Protein AF-A0A329SGG8-F1 (afdb_monomer)

Mean predicted aligned error: 18.28 Å

pLDDT: mean 79.36, std 18.72, range [28.48, 98.75]

Organism: NCBI:txid29920

InterPro domains:
  IPR045379 Crinkler effector protein, N-terminal [PF20147] (2-113)

Structure (mmCIF, N/CA/C/O backbone):
data_AF-A0A329SGG8-F1
#
_entry.id   AF-A0A329SGG8-F1
#
loop_
_atom_site.group_PDB
_atom_site.id
_atom_site.type_symbol
_atom_site.label_atom_id
_atom_site.label_alt_id
_atom_site.label_comp_id
_atom_site.label_asym_id
_atom_site.label_entity_id
_atom_site.label_seq_id
_atom_site.pdbx_PDB_ins_code
_atom_site.Cartn_x
_atom_site.Cartn_y
_atom_site.Cartn_z
_atom_site.occupancy
_atom_site.B_iso_or_equiv
_atom_site.auth_seq_id
_atom_site.auth_comp_id
_atom_site.auth_asym_id
_atom_site.auth_atom_id
_atom_site.pdbx_PDB_model_num
ATOM 1 N N . MET A 1 1 ? 13.905 18.577 -25.678 1.00 78.81 1 MET A N 1
ATOM 2 C CA . MET A 1 1 ? 14.311 17.161 -25.850 1.00 78.81 1 MET A CA 1
ATOM 3 C C . MET A 1 1 ? 14.443 16.830 -27.326 1.00 78.81 1 MET A C 1
ATOM 5 O O . MET A 1 1 ? 13.476 16.975 -28.056 1.00 78.81 1 MET A O 1
ATOM 9 N N . VAL A 1 2 ? 15.633 16.389 -27.720 1.00 84.25 2 VAL A N 1
ATOM 10 C CA . VAL A 1 2 ? 16.067 15.983 -29.058 1.00 84.25 2 VAL A CA 1
ATOM 11 C C . VAL A 1 2 ? 16.417 14.492 -29.006 1.00 84.25 2 VAL A C 1
ATOM 13 O O . VAL A 1 2 ? 16.991 14.018 -28.018 1.00 84.25 2 VAL A O 1
ATOM 16 N N . LYS A 1 3 ? 16.060 13.737 -30.047 1.00 88.31 3 LYS A N 1
ATOM 17 C CA . LYS A 1 3 ? 16.465 12.334 -30.216 1.00 88.31 3 LYS A CA 1
ATOM 18 C C . LYS A 1 3 ? 17.655 12.298 -31.172 1.00 88.31 3 LYS A C 1
ATOM 20 O O . LYS A 1 3 ? 17.515 12.685 -32.323 1.00 88.31 3 LYS A O 1
ATOM 25 N N . LEU A 1 4 ? 18.811 11.857 -30.687 1.00 89.62 4 LEU A N 1
ATOM 26 C CA . LEU A 1 4 ? 20.030 11.730 -31.486 1.00 89.62 4 LEU A CA 1
ATOM 27 C C . LEU A 1 4 ? 20.292 10.263 -31.796 1.00 89.62 4 LEU A C 1
ATOM 29 O O . LEU A 1 4 ? 20.185 9.427 -30.901 1.00 89.62 4 LEU A O 1
ATOM 33 N N . PHE A 1 5 ? 20.693 9.962 -33.026 1.00 90.25 5 PHE A N 1
ATOM 34 C CA . PHE A 1 5 ? 21.175 8.643 -33.417 1.00 90.25 5 PHE A CA 1
ATOM 35 C C . PHE A 1 5 ? 22.702 8.596 -33.391 1.00 90.25 5 PHE A C 1
ATOM 37 O O . PHE A 1 5 ? 23.396 9.502 -33.860 1.00 90.25 5 PHE A O 1
ATOM 44 N N . CYS A 1 6 ? 23.229 7.532 -32.799 1.00 90.12 6 CYS A N 1
ATOM 45 C CA . CYS A 1 6 ? 24.639 7.332 -32.522 1.00 90.12 6 CYS A CA 1
ATOM 46 C C . CYS A 1 6 ? 25.132 6.005 -33.103 1.00 90.12 6 CYS A C 1
ATOM 48 O O . CYS A 1 6 ? 24.380 5.036 -33.197 1.00 90.12 6 CYS A O 1
ATOM 50 N N . ALA A 1 7 ? 26.417 5.945 -33.433 1.00 88.12 7 ALA A N 1
ATOM 51 C CA . ALA A 1 7 ? 27.076 4.756 -33.959 1.00 88.12 7 ALA A CA 1
ATOM 52 C C . ALA A 1 7 ? 28.468 4.572 -33.350 1.00 88.12 7 ALA A C 1
ATOM 54 O O . ALA A 1 7 ? 29.116 5.553 -32.995 1.00 88.12 7 ALA A O 1
ATOM 55 N N . ILE A 1 8 ? 28.933 3.328 -33.227 1.00 87.62 8 ILE A N 1
ATOM 56 C CA . ILE A 1 8 ? 30.255 3.013 -32.665 1.00 87.62 8 ILE A CA 1
ATOM 57 C C . ILE A 1 8 ? 31.262 2.865 -33.807 1.00 87.62 8 ILE A C 1
ATOM 59 O O . ILE A 1 8 ? 31.024 2.124 -34.756 1.00 87.62 8 ILE A O 1
ATOM 63 N N . VAL A 1 9 ? 32.395 3.554 -33.703 1.00 81.06 9 VAL A N 1
ATOM 64 C CA . VAL A 1 9 ? 33.486 3.476 -34.686 1.00 81.06 9 VAL A CA 1
ATOM 65 C C . VAL A 1 9 ? 34.223 2.144 -34.537 1.00 81.06 9 VAL A C 1
ATOM 67 O O . VAL A 1 9 ? 34.504 1.712 -33.419 1.00 81.06 9 VAL A O 1
ATOM 70 N N . GLY A 1 10 ? 34.550 1.492 -35.655 1.00 69.56 10 GLY A N 1
ATOM 71 C CA . GLY A 1 10 ? 35.270 0.214 -35.670 1.00 69.56 10 GLY A CA 1
ATOM 72 C C . GLY A 1 10 ? 34.430 -1.015 -35.300 1.00 69.56 10 GLY A C 1
ATOM 73 O O . GLY A 1 10 ? 34.977 -2.111 -35.204 1.00 69.56 10 GLY A O 1
ATOM 74 N N . ALA A 1 11 ? 33.115 -0.862 -35.113 1.00 66.50 11 ALA A N 1
ATOM 75 C CA . ALA A 1 11 ? 32.182 -1.965 -34.905 1.00 66.50 11 ALA A CA 1
ATOM 76 C C . ALA A 1 11 ? 31.094 -1.939 -35.987 1.00 66.50 11 ALA A C 1
ATOM 78 O O . ALA A 1 11 ? 30.355 -0.964 -36.105 1.00 66.50 11 ALA A O 1
ATOM 79 N N . ALA A 1 12 ? 30.973 -3.018 -36.766 1.00 60.28 12 ALA A N 1
ATOM 80 C CA . ALA A 1 12 ? 29.835 -3.189 -37.665 1.00 60.28 12 ALA A CA 1
ATOM 81 C C . ALA A 1 12 ? 28.569 -3.395 -36.819 1.00 60.28 12 ALA A C 1
ATOM 83 O O . ALA A 1 12 ? 28.484 -4.338 -36.030 1.00 60.28 12 ALA A O 1
ATOM 84 N N . GLY A 1 13 ? 27.598 -2.493 -36.941 1.00 62.53 13 GLY A N 1
ATOM 85 C CA . GLY A 1 13 ? 26.410 -2.515 -36.097 1.00 62.53 13 GLY A CA 1
ATOM 86 C C . GLY A 1 13 ? 25.362 -1.491 -36.508 1.00 62.53 13 GLY A C 1
ATOM 87 O O . GLY A 1 13 ? 25.609 -0.614 -37.333 1.00 62.53 13 GLY A O 1
ATOM 88 N N . SER A 1 14 ? 24.172 -1.625 -35.928 1.00 71.38 14 SER A N 1
ATOM 89 C CA . SER A 1 14 ? 23.074 -0.681 -36.152 1.00 71.38 14 SER A CA 1
ATOM 90 C C . SER A 1 14 ? 23.246 0.569 -35.290 1.00 71.38 14 SER A C 1
ATOM 92 O O . SER A 1 14 ? 23.769 0.496 -34.171 1.00 71.38 14 SER A O 1
ATOM 94 N N . ALA A 1 15 ? 22.784 1.711 -35.803 1.00 81.44 15 ALA A N 1
ATOM 95 C CA . ALA A 1 15 ? 22.691 2.936 -35.024 1.00 81.44 15 ALA A CA 1
ATOM 96 C C . ALA A 1 15 ? 21.766 2.739 -33.808 1.00 81.44 15 ALA A C 1
ATOM 98 O O . ALA A 1 15 ? 20.893 1.872 -33.792 1.00 81.44 15 ALA A O 1
ATOM 99 N N . PHE A 1 16 ? 21.976 3.529 -32.761 1.00 85.44 16 PHE A N 1
ATOM 100 C CA . PHE A 1 16 ? 21.163 3.513 -31.547 1.00 85.44 16 PHE A CA 1
ATOM 101 C C . PHE A 1 16 ? 20.786 4.933 -31.153 1.00 85.44 16 PHE A C 1
ATOM 103 O O . PHE A 1 16 ? 21.553 5.861 -31.391 1.00 85.44 16 PHE A O 1
ATOM 110 N N . SER A 1 17 ? 19.623 5.115 -30.536 1.00 88.81 17 SER A N 1
ATOM 111 C CA . SER A 1 17 ? 19.149 6.453 -30.190 1.00 88.81 17 SER A CA 1
ATOM 112 C C . SER A 1 17 ? 19.381 6.806 -28.727 1.00 88.81 17 SER A C 1
ATOM 114 O O . SER A 1 17 ? 19.146 5.975 -27.857 1.00 88.81 17 SER A O 1
ATOM 116 N N . VAL A 1 18 ? 19.716 8.063 -28.453 1.00 90.25 18 VAL A N 1
ATOM 117 C CA . VAL A 1 18 ? 19.727 8.659 -27.110 1.00 90.25 18 VAL A CA 1
ATOM 118 C C . VAL A 1 18 ? 18.836 9.901 -27.085 1.00 90.25 18 VAL A C 1
ATOM 120 O O . VAL A 1 18 ? 18.730 10.625 -28.077 1.00 90.25 18 VAL A O 1
ATOM 123 N N . ARG A 1 19 ? 18.166 10.156 -25.956 1.00 89.31 19 ARG A N 1
ATOM 124 C CA . ARG A 1 19 ? 17.338 11.357 -25.754 1.00 89.31 19 ARG A CA 1
ATOM 125 C C . ARG A 1 19 ? 18.044 12.323 -24.811 1.00 89.31 19 ARG A C 1
ATOM 127 O O . ARG A 1 19 ? 18.380 11.944 -23.695 1.00 89.31 19 ARG A O 1
ATOM 134 N N . VAL A 1 20 ? 18.233 13.558 -25.262 1.00 90.25 20 VAL A N 1
ATOM 135 C CA . VAL A 1 20 ? 18.931 14.640 -24.542 1.00 90.25 20 VAL A CA 1
ATOM 136 C C . VAL A 1 20 ? 18.207 15.964 -24.771 1.00 90.25 20 VAL A C 1
ATOM 138 O O . VAL A 1 20 ? 17.358 16.059 -25.653 1.00 90.25 20 VAL A O 1
ATOM 141 N N . ASP A 1 21 ? 18.482 17.003 -23.995 1.00 90.81 21 ASP A N 1
ATOM 142 C CA . ASP A 1 21 ? 17.988 18.350 -24.274 1.00 90.81 21 ASP A CA 1
ATOM 143 C C . ASP A 1 21 ? 18.993 19.162 -25.104 1.00 90.81 21 ASP A C 1
ATOM 145 O O . ASP A 1 21 ? 20.200 19.067 -24.919 1.00 90.81 21 ASP A O 1
ATOM 149 N N . GLU A 1 22 ? 18.526 20.020 -26.013 1.00 89.38 22 GLU A N 1
ATOM 150 C CA . GLU A 1 22 ? 19.425 20.868 -26.815 1.00 89.38 22 GLU A CA 1
ATOM 151 C C . GLU A 1 22 ? 20.242 21.861 -25.961 1.00 89.38 22 GLU A C 1
ATOM 153 O O . GLU A 1 22 ? 21.243 22.438 -26.411 1.00 89.38 22 GLU A O 1
ATOM 158 N N . SER A 1 23 ? 19.796 22.095 -24.721 1.00 89.75 23 SER A N 1
ATOM 159 C CA . SER A 1 23 ? 20.487 22.896 -23.724 1.00 89.75 23 SER A CA 1
ATOM 160 C C . SER A 1 23 ? 21.532 22.145 -22.906 1.00 89.75 23 SER A C 1
ATOM 162 O O . SER A 1 23 ? 22.356 22.840 -22.292 1.00 89.75 23 SER A O 1
ATOM 164 N N . ASP A 1 24 ? 21.537 20.810 -22.979 1.00 93.38 24 ASP A N 1
ATOM 165 C CA . ASP A 1 24 ? 22.517 19.925 -22.353 1.00 93.38 24 ASP A CA 1
ATOM 166 C C . ASP A 1 24 ? 23.902 20.113 -22.971 1.00 93.38 24 ASP A C 1
ATOM 168 O O . ASP A 1 24 ? 24.079 20.722 -24.037 1.00 93.38 24 ASP A O 1
ATOM 172 N N . THR A 1 25 ? 24.914 19.619 -22.265 1.00 93.88 25 THR A N 1
ATOM 173 C CA . THR A 1 25 ? 26.312 19.724 -22.676 1.00 93.88 25 THR A CA 1
ATOM 174 C C . THR A 1 25 ? 26.817 18.456 -23.365 1.00 93.88 25 THR A C 1
ATOM 176 O O . THR A 1 25 ? 26.191 17.398 -23.315 1.00 93.88 25 THR A O 1
ATOM 179 N N . VAL A 1 26 ? 27.986 18.541 -24.006 1.00 92.19 26 VAL A N 1
ATOM 180 C CA . VAL A 1 26 ? 28.674 17.363 -24.564 1.00 92.19 26 VAL A CA 1
ATOM 181 C C . VAL A 1 26 ? 28.975 16.320 -23.474 1.00 92.19 26 VAL A C 1
ATOM 183 O O . VAL A 1 26 ? 28.902 15.124 -23.746 1.00 92.19 26 VAL A O 1
ATOM 186 N N . ASP A 1 27 ? 29.264 16.743 -22.239 1.00 92.38 27 ASP A N 1
ATOM 187 C CA . ASP A 1 27 ? 29.448 15.838 -21.092 1.00 92.38 27 ASP A CA 1
ATOM 188 C C . ASP A 1 27 ? 28.171 15.049 -20.756 1.00 92.38 27 ASP A C 1
ATOM 190 O O . ASP A 1 27 ? 28.210 13.836 -20.546 1.00 92.38 27 ASP A O 1
ATOM 194 N N . ASP A 1 28 ? 27.018 15.715 -20.775 1.00 94.44 28 ASP A N 1
ATOM 195 C CA . ASP A 1 28 ? 25.726 15.070 -20.521 1.00 94.44 28 ASP A CA 1
ATOM 196 C C . ASP A 1 28 ? 25.383 14.057 -21.622 1.00 94.44 28 ASP A C 1
ATOM 198 O O . ASP A 1 28 ? 24.922 12.952 -21.329 1.00 94.44 28 ASP A O 1
ATOM 202 N N . LEU A 1 29 ? 25.716 14.370 -22.879 1.00 94.19 29 LEU A N 1
ATOM 203 C CA . LEU A 1 29 ? 25.593 13.430 -23.993 1.00 94.19 29 LEU A CA 1
ATOM 204 C C . LEU A 1 29 ? 26.492 12.195 -23.811 1.00 94.19 29 LEU A C 1
ATOM 206 O O . LEU A 1 29 ? 26.033 11.070 -24.016 1.00 94.19 29 LEU A O 1
ATOM 210 N N . LYS A 1 30 ? 27.747 12.366 -23.370 1.00 93.12 30 LYS A N 1
ATOM 211 C CA . LYS A 1 30 ? 28.632 11.232 -23.046 1.00 93.12 30 LYS A CA 1
ATOM 212 C C . LYS A 1 30 ? 28.040 10.352 -21.939 1.00 93.12 30 LYS A C 1
ATOM 214 O O . LYS A 1 30 ? 28.076 9.126 -22.050 1.00 93.12 30 LYS A O 1
ATOM 219 N N . LYS A 1 31 ? 27.454 10.950 -20.894 1.00 90.56 31 LYS A N 1
ATOM 220 C CA . LYS A 1 31 ? 26.770 10.207 -19.817 1.00 90.56 31 LYS A CA 1
ATOM 221 C C . LYS A 1 31 ? 25.543 9.454 -20.324 1.00 90.56 31 LYS A C 1
ATOM 223 O O . LYS A 1 31 ? 25.360 8.300 -19.942 1.00 90.56 31 LYS A O 1
ATOM 228 N N . ALA A 1 32 ? 24.744 10.071 -21.193 1.00 90.12 32 ALA A N 1
ATOM 229 C CA . ALA A 1 32 ? 23.578 9.436 -21.800 1.00 90.12 32 ALA A CA 1
ATOM 230 C C . ALA A 1 32 ? 23.979 8.220 -22.650 1.00 90.12 32 ALA A C 1
ATOM 232 O O . ALA A 1 32 ? 23.424 7.139 -22.473 1.00 90.12 32 ALA A O 1
ATOM 233 N N . ILE A 1 33 ? 25.006 8.356 -23.497 1.00 86.56 33 ILE A N 1
ATOM 234 C CA . ILE A 1 33 ? 25.538 7.254 -24.317 1.00 86.56 33 ILE A CA 1
ATOM 235 C C . ILE A 1 33 ? 26.098 6.130 -23.439 1.00 86.56 33 ILE A C 1
ATOM 237 O O . ILE A 1 33 ? 25.828 4.955 -23.686 1.00 86.56 33 ILE A O 1
ATOM 241 N N . LYS A 1 34 ? 26.854 6.478 -22.390 1.00 86.94 34 LYS A N 1
ATOM 242 C CA . LYS A 1 34 ? 27.366 5.504 -21.420 1.00 86.94 34 LYS A CA 1
ATOM 243 C C . LYS A 1 34 ? 26.231 4.723 -20.753 1.00 86.94 34 LYS A C 1
ATOM 245 O O . LYS A 1 34 ? 26.345 3.507 -20.625 1.00 86.94 34 LYS A O 1
ATOM 250 N N . ALA A 1 35 ? 25.178 5.4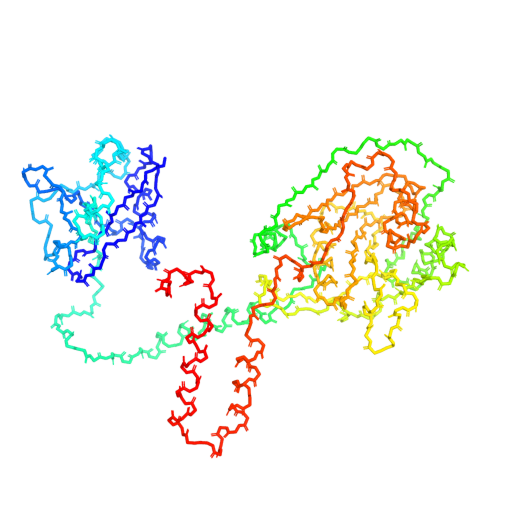09 -20.308 1.00 79.88 35 ALA A N 1
ATOM 251 C CA . ALA A 1 35 ? 24.035 4.786 -19.649 1.00 79.88 35 ALA A CA 1
ATOM 252 C C . ALA A 1 35 ? 23.272 3.854 -20.602 1.00 79.88 35 ALA A C 1
ATOM 254 O O . ALA A 1 35 ? 22.985 2.720 -20.228 1.00 79.88 35 ALA A O 1
ATOM 255 N N . GLU A 1 36 ? 23.035 4.298 -21.839 1.00 80.31 36 GLU A N 1
ATOM 256 C CA . GLU A 1 36 ? 22.354 3.530 -22.890 1.00 80.31 36 GLU A CA 1
ATOM 257 C C . GLU A 1 36 ? 23.112 2.246 -23.260 1.00 80.31 36 GLU A C 1
ATOM 259 O O . GLU A 1 36 ? 22.523 1.177 -23.393 1.00 80.31 36 GLU A O 1
ATOM 264 N N . LYS A 1 37 ? 24.443 2.325 -23.393 1.00 80.50 37 LYS A N 1
ATOM 265 C CA . LYS A 1 37 ? 25.298 1.170 -23.728 1.00 80.50 37 LYS A CA 1
ATOM 266 C C . LYS A 1 37 ? 25.825 0.405 -22.520 1.00 80.50 37 LYS A C 1
ATOM 268 O O . LYS A 1 37 ? 26.546 -0.574 -22.689 1.00 80.50 37 LYS A O 1
ATOM 273 N N . MET A 1 38 ? 25.474 0.839 -21.312 1.00 81.75 38 MET A N 1
ATOM 274 C CA . MET A 1 38 ? 25.922 0.259 -20.044 1.00 81.75 38 MET A CA 1
ATOM 275 C C . MET A 1 38 ? 27.451 0.092 -19.947 1.00 81.75 38 MET A C 1
ATOM 277 O O . MET A 1 38 ? 27.943 -0.848 -19.312 1.00 81.75 38 MET A O 1
ATOM 281 N N . TYR A 1 39 ? 28.221 0.998 -20.563 1.00 77.38 39 TYR A N 1
ATOM 282 C CA . TYR A 1 39 ? 29.682 0.943 -20.516 1.00 77.38 39 TYR A CA 1
ATOM 283 C C . TYR A 1 39 ? 30.183 1.076 -19.073 1.00 77.38 39 TYR A C 1
ATOM 285 O O . TYR A 1 39 ? 29.702 1.908 -18.301 1.00 77.38 39 TYR A O 1
ATOM 293 N N . GLN A 1 40 ? 31.172 0.262 -18.706 1.00 78.69 40 GLN A N 1
ATOM 294 C CA . GLN A 1 40 ? 31.699 0.199 -17.337 1.00 78.69 40 GLN A CA 1
ATOM 295 C C . GLN A 1 40 ? 32.885 1.149 -17.088 1.00 78.69 40 GLN A C 1
ATOM 297 O O . GLN A 1 40 ? 33.373 1.230 -15.965 1.00 78.69 40 GLN A O 1
ATOM 302 N N . PHE A 1 41 ? 33.318 1.910 -18.097 1.00 82.19 41 PHE A N 1
ATOM 303 C CA . PHE A 1 41 ? 34.366 2.930 -17.980 1.00 82.19 41 PHE A CA 1
ATOM 304 C C . PHE A 1 41 ? 33.772 4.348 -17.785 1.00 82.19 41 PHE A C 1
ATOM 306 O O . PHE A 1 41 ? 32.588 4.574 -18.066 1.00 82.19 41 PHE A O 1
ATOM 313 N N . PRO A 1 42 ? 34.515 5.312 -17.212 1.00 84.62 42 PRO A N 1
ATOM 314 C CA . PRO A 1 42 ? 34.109 6.716 -17.088 1.00 84.62 42 PRO A CA 1
ATOM 315 C C . PRO A 1 42 ? 33.627 7.338 -18.411 1.00 84.62 42 PRO A C 1
ATOM 317 O O . PRO A 1 42 ? 34.177 7.086 -19.475 1.00 84.62 42 PRO A O 1
ATOM 320 N N . ALA A 1 43 ? 32.555 8.137 -18.366 1.00 82.88 43 ALA A N 1
ATOM 321 C CA . ALA A 1 43 ? 31.921 8.655 -19.587 1.00 82.88 43 ALA A CA 1
ATOM 322 C C . ALA A 1 43 ? 32.851 9.577 -20.393 1.00 82.88 43 ALA A C 1
ATOM 324 O O . ALA A 1 43 ? 32.733 9.663 -21.612 1.00 82.88 43 ALA A O 1
ATOM 325 N N . ASP A 1 44 ? 33.780 10.249 -19.719 1.00 85.38 44 ASP A N 1
ATOM 326 C CA . ASP A 1 44 ? 34.777 11.140 -20.299 1.00 85.38 44 ASP A CA 1
ATOM 327 C C . ASP A 1 44 ? 35.792 10.423 -21.196 1.00 85.38 44 ASP A C 1
ATOM 329 O O . ASP A 1 44 ? 36.342 11.075 -22.086 1.00 85.38 44 ASP A O 1
ATOM 333 N N . GLU A 1 45 ? 35.950 9.101 -21.054 1.00 88.38 45 GLU A N 1
ATOM 334 C CA . GLU A 1 45 ? 36.794 8.297 -21.943 1.00 88.38 45 GLU A CA 1
ATOM 335 C C . GLU A 1 45 ? 36.170 8.080 -23.336 1.00 88.38 45 GLU A C 1
ATOM 337 O O . GLU A 1 45 ? 36.875 7.731 -24.280 1.00 88.38 45 GLU A O 1
ATOM 342 N N . LEU A 1 46 ? 34.866 8.335 -23.514 1.00 91.50 46 LEU A N 1
ATOM 343 C CA . LEU A 1 46 ? 34.257 8.362 -24.847 1.00 91.50 46 LEU A CA 1
ATOM 344 C C . LEU A 1 46 ? 34.782 9.555 -25.650 1.00 91.50 46 LEU A C 1
ATOM 346 O O . LEU A 1 46 ? 34.786 10.690 -25.158 1.00 91.50 46 LEU A O 1
ATOM 350 N N . GLN A 1 47 ? 35.105 9.341 -26.925 1.00 92.38 47 GLN A N 1
ATOM 3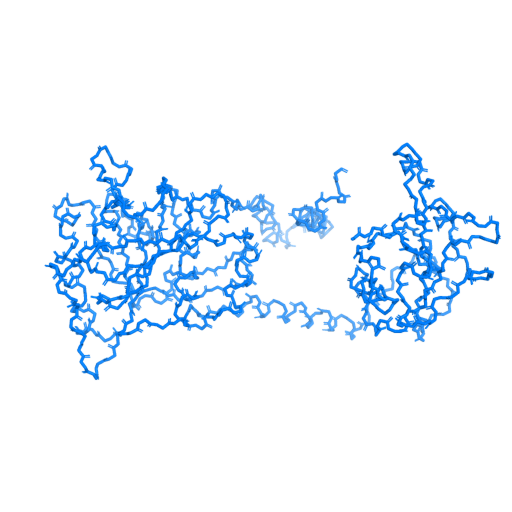51 C CA . GLN A 1 47 ? 35.296 10.441 -27.875 1.00 92.38 47 GLN A CA 1
ATOM 352 C C . GLN A 1 47 ? 34.102 10.505 -28.822 1.00 92.38 47 GLN A C 1
ATOM 354 O O . GLN A 1 47 ? 33.691 9.494 -29.388 1.00 92.38 47 GLN A O 1
ATOM 359 N N . LEU A 1 48 ? 33.526 11.699 -28.965 1.00 94.62 48 LEU A N 1
ATOM 360 C CA . LEU A 1 48 ? 32.340 11.928 -29.784 1.00 94.62 48 LEU A CA 1
ATOM 361 C C . LEU A 1 48 ? 32.707 12.779 -30.993 1.00 94.62 48 LEU A C 1
ATOM 363 O O . LEU A 1 48 ? 33.353 13.816 -30.847 1.00 94.62 48 LEU A O 1
ATOM 367 N N . PHE A 1 49 ? 32.247 12.367 -32.166 1.00 93.06 49 PHE A N 1
ATOM 368 C CA . PHE A 1 49 ? 32.445 13.073 -33.423 1.00 93.06 49 PHE A CA 1
ATOM 369 C C . PHE A 1 49 ? 31.099 13.379 -34.061 1.00 93.06 49 PHE A C 1
ATOM 371 O O . PHE A 1 49 ? 30.173 12.569 -34.008 1.00 93.06 49 PHE A O 1
ATOM 378 N N . LEU A 1 50 ? 30.990 14.546 -34.689 1.00 92.38 50 LEU A N 1
ATOM 379 C CA . LEU A 1 50 ? 29.839 14.868 -35.518 1.00 92.38 50 LEU A CA 1
ATOM 380 C C . LEU A 1 50 ? 29.893 13.999 -36.776 1.00 92.38 50 LEU A C 1
ATOM 382 O O . LEU A 1 50 ? 30.860 14.076 -37.531 1.00 92.38 50 LEU A O 1
ATOM 386 N N . ALA A 1 51 ? 28.852 13.210 -37.023 1.00 90.56 51 ALA A N 1
ATOM 387 C CA . ALA A 1 51 ? 28.780 12.304 -38.168 1.00 90.56 51 ALA A CA 1
ATOM 388 C C . ALA A 1 51 ? 28.401 13.036 -39.475 1.00 90.56 51 ALA A C 1
ATOM 390 O O . ALA A 1 51 ? 27.613 12.535 -40.273 1.00 90.56 51 ALA A O 1
ATOM 391 N N . LYS A 1 52 ? 28.939 14.247 -39.683 1.00 86.81 52 LYS A N 1
ATOM 392 C CA . LYS A 1 52 ? 28.815 15.004 -40.935 1.00 86.81 52 LYS A CA 1
ATOM 393 C C . LYS A 1 52 ? 30.061 14.814 -41.783 1.00 86.81 52 LYS A C 1
ATOM 395 O O . LYS A 1 52 ? 31.172 15.046 -41.316 1.00 86.81 52 LYS A O 1
ATOM 400 N N . THR A 1 53 ? 29.846 14.460 -43.040 1.00 80.81 53 THR A N 1
ATOM 401 C CA . THR A 1 53 ? 30.870 14.454 -44.087 1.00 80.81 53 THR A CA 1
ATOM 402 C C . THR A 1 53 ? 31.361 15.874 -44.390 1.00 80.81 53 THR A C 1
ATOM 404 O O . THR A 1 53 ? 30.696 16.861 -44.061 1.00 80.81 53 THR A O 1
ATOM 407 N N . GLU A 1 54 ? 32.497 15.998 -45.082 1.00 74.88 54 GLU A N 1
ATOM 408 C CA . GLU A 1 54 ? 33.047 17.297 -45.509 1.00 74.88 54 GLU A CA 1
ATOM 409 C C . GLU A 1 54 ? 32.081 18.098 -46.403 1.00 74.88 54 GLU A C 1
ATOM 411 O O . GLU A 1 54 ? 32.108 19.328 -46.407 1.00 74.88 54 GLU A O 1
ATOM 416 N N . GLY A 1 55 ? 31.173 17.413 -47.110 1.00 72.50 55 GLY A N 1
ATOM 417 C CA . GLY A 1 55 ? 30.102 18.025 -47.903 1.00 72.50 55 GLY A CA 1
ATOM 418 C C . GLY A 1 55 ? 28.910 18.540 -47.084 1.00 72.50 55 GLY A C 1
ATOM 419 O O . GLY A 1 55 ? 27.961 19.064 -47.659 1.00 72.50 55 GLY A O 1
ATOM 420 N N . GLY A 1 56 ? 28.928 18.385 -45.756 1.00 77.44 56 GLY A N 1
ATOM 421 C CA . GLY A 1 56 ? 27.872 18.838 -44.846 1.00 77.44 56 GLY A CA 1
ATOM 422 C C . GLY A 1 56 ? 26.695 17.870 -44.675 1.00 77.44 56 GLY A C 1
ATOM 423 O O . GLY A 1 56 ? 25.809 18.153 -43.868 1.00 77.44 56 GLY A O 1
ATOM 424 N N . ALA A 1 57 ? 26.695 16.732 -45.379 1.00 84.06 57 ALA A N 1
ATOM 425 C CA . ALA A 1 57 ? 25.682 15.684 -45.254 1.00 84.06 57 ALA A CA 1
ATOM 426 C C . ALA A 1 57 ? 25.980 14.743 -44.076 1.00 84.06 57 ALA A C 1
ATOM 428 O O . ALA A 1 57 ? 27.146 14.426 -43.824 1.00 84.06 57 ALA A O 1
ATOM 429 N N . TRP A 1 58 ? 24.937 14.286 -43.380 1.00 88.88 58 TRP A N 1
ATOM 430 C CA . TRP A 1 58 ? 25.040 13.257 -42.342 1.00 88.88 58 TRP A CA 1
ATOM 431 C C . TRP A 1 58 ? 25.377 11.889 -42.947 1.00 88.88 58 TRP A C 1
ATOM 433 O O . TRP A 1 58 ? 24.964 11.588 -44.065 1.00 88.88 58 TRP A O 1
ATOM 443 N N . LEU A 1 59 ? 26.100 11.057 -42.200 1.00 87.06 59 LEU A N 1
ATOM 444 C CA . LEU A 1 59 ? 26.211 9.630 -42.504 1.00 87.06 59 LEU A CA 1
ATOM 445 C C . LEU A 1 59 ? 24.853 8.957 -42.306 1.00 87.06 59 LEU A C 1
ATOM 447 O O . LEU A 1 59 ? 24.120 9.325 -41.392 1.00 87.06 59 LEU A O 1
ATOM 451 N N . THR A 1 60 ? 24.530 7.957 -43.121 1.00 85.62 60 THR A N 1
ATOM 452 C CA . THR A 1 60 ? 23.287 7.188 -42.972 1.00 85.62 60 THR A CA 1
ATOM 453 C C . THR A 1 60 ? 23.492 5.928 -42.133 1.00 85.62 60 THR A C 1
ATOM 455 O O . THR A 1 60 ? 24.617 5.446 -41.965 1.00 85.62 60 THR A O 1
ATOM 458 N N . GLU A 1 61 ? 22.411 5.334 -41.624 1.00 81.25 61 GLU A N 1
ATOM 459 C CA . GLU A 1 61 ? 22.498 4.023 -40.968 1.00 81.25 61 GLU A CA 1
ATOM 460 C C . GLU A 1 61 ? 23.059 2.943 -41.906 1.00 81.25 61 GLU A C 1
ATOM 462 O O . GLU A 1 61 ? 23.791 2.057 -41.462 1.00 81.25 61 GLU A O 1
ATOM 467 N N . ALA A 1 62 ? 22.763 3.022 -43.206 1.00 80.00 62 ALA A N 1
ATOM 468 C CA . ALA A 1 62 ? 23.333 2.141 -44.220 1.00 80.00 62 ALA A CA 1
ATOM 469 C C . ALA A 1 62 ? 24.858 2.302 -44.361 1.00 80.00 62 ALA A C 1
ATOM 471 O O . ALA A 1 62 ? 25.553 1.306 -44.578 1.00 80.00 62 ALA A O 1
ATOM 472 N N . ASP A 1 63 ? 25.385 3.521 -44.214 1.00 79.88 63 ASP A N 1
ATOM 473 C CA . ASP A 1 63 ? 26.831 3.778 -44.231 1.00 79.88 63 ASP A CA 1
ATOM 474 C C . ASP A 1 63 ? 27.502 3.191 -42.989 1.00 79.88 63 ASP A C 1
ATOM 476 O O . ASP A 1 63 ? 28.525 2.517 -43.089 1.00 79.88 63 ASP A O 1
ATOM 480 N N . VAL A 1 64 ? 26.879 3.357 -41.821 1.00 79.44 64 VAL A N 1
ATOM 481 C CA . VAL A 1 64 ? 27.392 2.806 -40.561 1.00 79.44 64 VAL A CA 1
ATOM 482 C C . VAL A 1 64 ? 27.322 1.279 -40.515 1.00 79.44 64 VAL A C 1
ATOM 484 O O . VAL A 1 64 ? 28.252 0.647 -40.013 1.00 79.44 64 VAL A O 1
ATOM 487 N N . LYS A 1 65 ? 26.275 0.660 -41.076 1.00 75.62 65 LYS A N 1
ATOM 488 C CA . LYS A 1 65 ? 26.147 -0.808 -41.150 1.00 75.62 65 LYS A CA 1
ATOM 489 C C . LYS A 1 65 ? 27.280 -1.464 -41.939 1.00 75.62 65 LYS A C 1
ATOM 491 O O . LYS A 1 65 ? 27.624 -2.608 -41.654 1.00 75.62 65 LYS A O 1
ATOM 496 N N . LYS A 1 66 ? 27.871 -0.752 -42.903 1.00 71.69 66 LYS A N 1
ATOM 497 C CA . LYS A 1 66 ? 29.055 -1.212 -43.651 1.00 71.69 66 LYS A CA 1
ATOM 498 C C . LYS A 1 66 ? 30.349 -1.128 -42.831 1.00 71.69 66 LYS A C 1
ATOM 500 O O . LYS A 1 66 ? 31.357 -1.680 -43.255 1.00 71.69 66 LYS A O 1
ATOM 505 N N . GLY A 1 67 ? 30.295 -0.504 -41.654 1.00 66.25 67 GLY A N 1
ATOM 506 C CA . GLY A 1 67 ? 31.430 -0.238 -40.783 1.00 66.25 67 GLY A CA 1
ATOM 507 C C . GLY A 1 67 ? 32.067 1.112 -41.105 1.00 66.25 67 GLY A C 1
ATOM 508 O O . GLY A 1 67 ? 32.441 1.381 -42.242 1.00 66.25 67 GLY A O 1
ATOM 509 N N . VAL A 1 68 ? 32.210 1.959 -40.084 1.00 74.69 68 VAL A N 1
ATOM 510 C CA . VAL A 1 68 ? 33.022 3.181 -40.159 1.00 74.69 68 VAL A CA 1
ATOM 511 C C . VAL A 1 68 ? 34.377 2.869 -39.531 1.00 74.69 68 VAL A C 1
ATOM 513 O O . VAL A 1 68 ? 34.453 2.629 -38.324 1.00 74.69 68 VAL A O 1
ATOM 516 N N . GLU A 1 69 ? 35.423 2.814 -40.358 1.00 66.31 69 GLU A N 1
ATOM 517 C CA . GLU A 1 69 ? 36.767 2.381 -39.945 1.00 66.31 69 GLU A CA 1
ATOM 518 C C . GLU A 1 69 ? 37.501 3.426 -39.095 1.00 66.31 69 GLU A C 1
ATOM 520 O O . GLU A 1 69 ? 38.184 3.062 -38.135 1.00 66.31 69 GLU A O 1
ATOM 525 N N . ASP A 1 70 ? 37.343 4.717 -39.401 1.00 72.25 70 ASP A N 1
ATOM 526 C CA . ASP A 1 70 ? 37.982 5.803 -38.661 1.00 72.25 70 ASP A CA 1
ATOM 527 C C . ASP A 1 70 ? 37.113 7.072 -38.583 1.00 72.25 70 ASP A C 1
ATOM 529 O O . ASP A 1 70 ? 35.993 7.136 -39.086 1.00 72.25 70 ASP A O 1
ATOM 533 N N . THR A 1 71 ? 37.615 8.084 -37.874 1.00 81.81 71 THR A N 1
ATOM 534 C CA . THR A 1 71 ? 36.950 9.383 -37.696 1.00 81.81 71 THR A CA 1
ATOM 535 C C . THR A 1 71 ? 37.650 10.496 -38.477 1.00 81.81 71 THR A C 1
ATOM 537 O O . THR A 1 71 ? 37.557 11.670 -38.104 1.00 81.81 71 THR A O 1
ATOM 540 N N . THR A 1 72 ? 38.411 10.144 -39.516 1.00 78.31 72 THR A N 1
ATOM 541 C CA . THR A 1 72 ? 39.213 11.095 -40.291 1.00 78.31 72 THR A CA 1
ATOM 542 C C . THR A 1 72 ? 38.301 12.096 -41.010 1.00 78.31 72 THR A C 1
ATOM 544 O O . THR A 1 72 ? 37.302 11.722 -41.614 1.00 78.31 72 THR A O 1
ATOM 547 N N . GLY A 1 73 ? 38.607 13.396 -40.918 1.00 76.06 73 GLY A N 1
ATOM 548 C CA . GLY A 1 73 ? 37.788 14.461 -41.524 1.00 76.06 73 GLY A CA 1
ATOM 549 C C . GLY A 1 73 ? 36.533 14.851 -40.727 1.00 76.06 73 GLY A C 1
ATOM 550 O O . GLY A 1 73 ? 35.868 15.825 -41.077 1.00 76.06 73 GLY A O 1
ATOM 551 N N . LEU A 1 74 ? 36.222 14.154 -39.626 1.00 86.38 74 LEU A N 1
ATOM 552 C CA . LEU A 1 74 ? 35.070 14.465 -38.778 1.00 86.38 74 LEU A CA 1
ATOM 553 C C . LEU A 1 74 ? 35.412 15.455 -37.664 1.00 86.38 74 LEU A C 1
ATOM 555 O O . LEU A 1 74 ? 36.509 15.470 -37.100 1.00 86.38 74 LEU A O 1
ATOM 559 N N . LYS A 1 75 ? 34.422 16.265 -37.284 1.00 88.56 75 LYS A N 1
ATOM 560 C CA . LYS A 1 75 ? 34.570 17.238 -36.200 1.00 88.56 75 LYS A CA 1
ATOM 561 C C . LYS A 1 75 ? 34.473 16.555 -34.835 1.00 88.56 75 LYS A C 1
ATOM 563 O O . LYS A 1 75 ? 33.397 16.099 -34.453 1.00 88.56 75 LYS A O 1
ATOM 568 N N . LEU A 1 76 ? 35.569 16.568 -34.078 1.00 90.44 76 LEU A N 1
ATOM 569 C CA . LEU A 1 76 ? 35.596 16.146 -32.675 1.00 90.44 76 LEU A CA 1
ATOM 570 C C . LEU A 1 76 ? 34.799 17.120 -31.786 1.00 90.44 76 LEU A C 1
ATOM 572 O O . LEU A 1 76 ? 34.898 18.340 -31.928 1.00 90.44 76 LEU A O 1
ATOM 576 N N . LEU A 1 77 ? 34.031 16.573 -30.845 1.00 90.62 77 LEU A N 1
ATOM 577 C CA . LEU A 1 77 ? 33.313 17.310 -29.805 1.00 90.62 77 LEU A CA 1
ATOM 578 C C . LEU A 1 77 ? 34.118 17.259 -28.494 1.00 90.62 77 LEU A C 1
ATOM 580 O O . LEU A 1 77 ? 33.825 16.477 -27.591 1.00 90.62 77 LEU A O 1
ATOM 584 N N . ASP A 1 78 ? 35.176 18.063 -28.407 1.00 84.81 78 ASP A N 1
ATOM 585 C CA . ASP A 1 78 ? 36.144 18.055 -27.298 1.00 84.81 78 ASP A CA 1
ATOM 586 C C . ASP A 1 78 ? 35.736 18.945 -26.108 1.00 84.81 78 ASP A C 1
ATOM 588 O O . ASP A 1 78 ? 36.024 18.640 -24.949 1.00 84.81 78 ASP A O 1
ATOM 592 N N . ALA A 1 79 ? 35.023 20.038 -26.374 1.00 87.75 79 ALA A N 1
ATOM 593 C CA . ALA A 1 79 ? 34.594 20.990 -25.363 1.00 87.75 79 ALA A CA 1
ATOM 594 C C . ALA A 1 79 ? 33.425 20.440 -24.526 1.00 87.75 79 ALA A C 1
ATOM 596 O O . ALA A 1 79 ? 32.258 20.657 -24.846 1.00 87.75 79 ALA A O 1
ATOM 597 N N . ALA A 1 80 ? 33.736 19.802 -23.393 1.00 83.94 80 ALA A N 1
ATOM 598 C CA . ALA A 1 80 ? 32.759 19.172 -22.495 1.00 83.94 80 ALA A CA 1
ATOM 599 C C . ALA A 1 80 ? 31.581 20.082 -22.082 1.00 83.94 80 ALA A C 1
ATOM 601 O O . ALA A 1 80 ? 30.454 19.616 -21.972 1.00 83.94 80 ALA A O 1
ATOM 602 N N . ARG A 1 81 ? 31.822 21.391 -21.895 1.00 87.06 81 ARG A N 1
ATOM 603 C CA . ARG A 1 81 ? 30.798 22.392 -21.516 1.00 87.06 81 ARG A CA 1
ATOM 604 C C . ARG A 1 81 ? 30.028 22.987 -22.698 1.00 87.06 81 ARG A C 1
ATOM 606 O O . ARG A 1 81 ? 29.132 23.807 -22.486 1.00 87.06 81 ARG A O 1
ATOM 613 N N . ALA A 1 82 ? 30.405 22.664 -23.935 1.00 91.50 82 ALA A N 1
ATOM 614 C CA . ALA A 1 82 ? 29.697 23.166 -25.100 1.00 91.50 82 ALA A CA 1
ATOM 615 C C . ALA A 1 82 ? 28.279 22.593 -25.110 1.00 91.50 82 ALA A C 1
ATOM 617 O O . ALA A 1 82 ? 28.078 21.404 -24.877 1.00 91.50 82 ALA A O 1
ATOM 618 N N . ARG A 1 83 ? 27.292 23.456 -25.354 1.00 92.31 83 ARG A N 1
ATOM 619 C CA . ARG A 1 83 ? 25.891 23.034 -25.424 1.00 92.31 83 ARG A CA 1
ATOM 620 C C . ARG A 1 83 ? 25.594 22.379 -26.765 1.00 92.31 83 ARG A C 1
ATOM 622 O O . ARG A 1 83 ? 26.102 22.861 -27.779 1.00 92.31 83 ARG A O 1
ATOM 629 N N . LEU A 1 84 ? 24.717 21.379 -26.788 1.00 91.38 84 LEU A N 1
ATOM 630 C CA . LEU A 1 84 ? 24.360 20.630 -28.001 1.00 91.38 84 LEU A CA 1
ATOM 631 C C . LEU A 1 84 ? 23.864 21.545 -29.134 1.00 91.38 84 LEU A C 1
ATOM 633 O O . LEU A 1 84 ? 24.367 21.473 -30.258 1.00 91.38 84 LEU A O 1
ATOM 637 N N . ARG A 1 85 ? 23.031 22.545 -28.810 1.00 89.19 85 ARG A N 1
ATOM 638 C CA . ARG A 1 85 ? 22.590 23.574 -29.774 1.00 89.19 85 ARG A CA 1
ATOM 639 C C . ARG A 1 85 ? 23.694 24.455 -30.375 1.00 89.19 85 ARG A C 1
ATOM 641 O O . ARG A 1 85 ? 23.447 25.212 -31.303 1.00 89.19 85 ARG A O 1
ATOM 648 N N . ARG A 1 86 ? 24.899 24.463 -29.795 1.00 89.50 86 ARG A N 1
ATOM 649 C CA . ARG A 1 86 ? 26.051 25.255 -30.271 1.00 89.50 86 ARG A CA 1
ATOM 650 C C . ARG A 1 86 ? 27.053 24.415 -31.058 1.00 89.50 86 ARG A C 1
ATOM 652 O O . ARG A 1 86 ? 27.976 24.984 -31.636 1.00 89.50 86 ARG A O 1
ATOM 659 N N . VAL A 1 87 ? 26.895 23.092 -31.073 1.00 88.94 87 VAL A N 1
ATOM 660 C CA . VAL A 1 87 ? 27.824 22.167 -31.740 1.00 88.94 87 VAL A CA 1
ATOM 661 C C . VAL A 1 87 ? 27.216 21.464 -32.954 1.00 88.94 87 VAL A C 1
ATOM 663 O O . VAL A 1 87 ? 27.887 20.629 -33.552 1.00 88.94 87 VAL A O 1
ATOM 666 N N . GLY A 1 88 ? 26.007 21.858 -33.368 1.00 85.56 88 GLY A N 1
ATOM 667 C CA . GLY A 1 88 ? 25.319 21.304 -34.538 1.00 85.56 88 GLY A CA 1
ATOM 668 C C . GLY A 1 88 ? 24.468 20.070 -34.230 1.00 85.56 88 GLY A C 1
ATOM 669 O O . GLY A 1 88 ? 24.268 19.248 -35.119 1.00 85.56 88 GLY A O 1
ATOM 670 N N . LEU A 1 89 ? 24.023 19.926 -32.975 1.00 90.38 89 LEU A N 1
ATOM 671 C CA . LEU A 1 89 ? 23.133 18.866 -32.485 1.00 90.38 89 LEU A CA 1
ATOM 672 C C . LEU A 1 89 ? 21.834 19.460 -31.900 1.00 90.38 89 LEU A C 1
ATOM 674 O O . LEU A 1 89 ? 21.300 18.948 -30.916 1.00 90.38 89 LEU A O 1
ATOM 678 N N . SER A 1 90 ? 21.362 20.591 -32.440 1.00 85.81 90 SER A N 1
ATOM 679 C CA . SER A 1 90 ? 20.022 21.101 -32.118 1.00 85.81 90 SER A CA 1
ATOM 680 C C . SER A 1 90 ? 18.952 20.323 -32.878 1.00 85.81 90 SER A C 1
ATOM 682 O O . SER A 1 90 ? 19.244 19.710 -33.904 1.00 85.81 90 SER A O 1
ATOM 684 N N . ASP A 1 91 ? 17.705 20.415 -32.419 1.00 82.38 91 ASP A N 1
ATOM 685 C CA . ASP A 1 91 ? 16.543 19.840 -33.111 1.00 82.38 91 ASP A CA 1
ATOM 686 C C . ASP A 1 91 ? 16.443 20.321 -34.574 1.00 82.38 91 ASP A C 1
ATOM 688 O O . ASP A 1 91 ? 16.126 19.559 -35.483 1.00 82.38 91 ASP A O 1
ATOM 692 N N . GLN A 1 92 ? 16.819 21.581 -34.818 1.00 80.62 92 GLN A N 1
ATOM 693 C CA . GLN A 1 92 ? 16.838 22.183 -36.154 1.00 80.62 92 GLN A CA 1
ATOM 694 C C . GLN A 1 92 ? 17.969 21.642 -37.042 1.00 80.62 92 GLN A C 1
ATOM 696 O O . GLN A 1 92 ? 17.816 21.592 -38.259 1.00 80.62 92 GLN A O 1
ATOM 701 N N . ASP A 1 93 ? 19.103 21.252 -36.452 1.00 79.88 93 ASP A N 1
ATOM 702 C CA . ASP A 1 93 ? 20.294 20.813 -37.191 1.00 79.88 93 ASP A CA 1
ATOM 703 C C . ASP A 1 93 ? 20.263 19.328 -37.566 1.00 79.88 93 ASP A C 1
ATOM 705 O O . ASP A 1 93 ? 20.917 18.925 -38.535 1.00 79.88 93 ASP A O 1
ATOM 709 N N . VAL A 1 94 ? 19.577 18.505 -36.767 1.00 80.06 94 VAL A N 1
ATOM 710 C CA . VAL A 1 94 ? 19.561 17.046 -36.948 1.00 80.06 94 VAL A CA 1
ATOM 711 C C . VAL A 1 94 ? 18.578 16.595 -38.023 1.00 80.06 94 VAL A C 1
ATOM 713 O O . VAL A 1 94 ? 18.847 15.569 -38.636 1.00 80.06 94 VAL A O 1
ATOM 716 N N . GLY A 1 95 ? 17.567 17.420 -38.335 1.00 63.22 95 GLY A N 1
ATOM 717 C CA . GLY A 1 95 ? 16.643 17.261 -39.465 1.00 63.22 95 GLY A CA 1
ATOM 718 C C . GLY A 1 95 ? 15.716 16.044 -39.349 1.00 63.22 95 GLY A C 1
ATOM 719 O O . GLY A 1 95 ? 16.154 14.946 -39.032 1.00 63.22 95 GLY A O 1
ATOM 720 N N . GLY A 1 96 ? 14.422 16.226 -39.626 1.00 57.81 96 GLY A N 1
ATOM 721 C CA . GLY A 1 96 ? 13.494 15.105 -39.802 1.00 57.81 96 GLY A CA 1
ATOM 722 C C . GLY A 1 96 ? 13.641 14.529 -41.207 1.00 57.81 96 GLY A C 1
ATOM 723 O O . GLY A 1 96 ? 13.496 15.265 -42.183 1.00 57.81 96 GLY A O 1
ATOM 724 N N . VAL A 1 97 ? 13.967 13.246 -41.305 1.00 58.41 97 VAL A N 1
ATOM 725 C CA . VAL A 1 97 ? 13.876 12.472 -42.552 1.00 58.41 97 VAL A CA 1
ATOM 726 C C . VAL A 1 97 ? 12.424 12.055 -42.763 1.00 58.41 97 VAL A C 1
ATOM 728 O O . VAL A 1 97 ? 11.654 11.978 -41.807 1.00 58.41 97 VAL A O 1
ATOM 731 N N . ASP A 1 98 ? 12.043 11.815 -44.013 1.00 61.66 98 ASP A N 1
ATOM 732 C CA . ASP A 1 98 ? 10.739 11.226 -44.318 1.00 61.66 98 ASP A CA 1
ATOM 733 C C . ASP A 1 98 ? 10.671 9.797 -43.746 1.00 61.66 98 ASP A C 1
ATOM 735 O O . ASP A 1 98 ? 11.668 9.068 -43.767 1.00 61.66 98 ASP A O 1
ATOM 739 N N . GLU A 1 99 ? 9.508 9.390 -43.235 1.00 61.88 99 GLU A N 1
ATOM 740 C CA . GLU A 1 99 ? 9.308 8.098 -42.559 1.00 61.88 99 GLU A CA 1
ATOM 741 C C . GLU A 1 99 ? 9.649 6.914 -43.492 1.00 61.88 99 GLU A C 1
ATOM 743 O O . GLU A 1 99 ? 10.115 5.866 -43.038 1.00 61.88 99 GLU A O 1
ATOM 748 N N . GLU A 1 100 ? 9.496 7.099 -44.810 1.00 59.19 100 GLU A N 1
ATOM 749 C CA . GLU A 1 100 ? 9.909 6.129 -45.834 1.00 59.19 100 GLU A CA 1
ATOM 750 C C . GLU A 1 100 ? 11.441 6.000 -45.955 1.00 59.19 100 GLU A C 1
ATOM 752 O O . GLU A 1 100 ? 11.958 4.895 -46.124 1.00 59.19 100 GLU A O 1
ATOM 757 N N . GLU A 1 101 ? 12.200 7.092 -45.811 1.00 59.56 101 GLU A N 1
ATOM 758 C CA . GLU A 1 101 ? 13.671 7.059 -45.867 1.00 59.56 101 GLU A CA 1
ATOM 759 C C . GLU A 1 101 ? 14.278 6.446 -44.595 1.00 59.56 101 GLU A C 1
ATOM 761 O O . GLU A 1 101 ? 15.305 5.759 -44.658 1.00 59.56 101 GLU A O 1
ATOM 766 N N . GLU A 1 102 ? 13.625 6.635 -43.444 1.00 65.00 102 GLU A N 1
ATOM 767 C CA . GLU A 1 102 ? 13.989 5.966 -42.190 1.00 65.00 102 GLU A CA 1
ATOM 768 C C . GLU A 1 102 ? 13.804 4.444 -42.291 1.00 65.00 102 GLU A C 1
ATOM 770 O O . GLU A 1 102 ? 14.712 3.691 -41.926 1.00 65.00 102 GLU A O 1
ATOM 775 N N . ALA A 1 103 ? 12.683 3.977 -42.857 1.00 61.88 103 ALA A N 1
ATOM 776 C CA . ALA A 1 103 ? 12.401 2.550 -43.042 1.00 61.88 103 ALA A CA 1
ATOM 777 C C . ALA A 1 103 ? 13.404 1.848 -43.982 1.00 61.88 103 ALA A C 1
ATOM 779 O O . ALA A 1 103 ? 13.689 0.659 -43.826 1.00 61.88 103 ALA A O 1
ATOM 780 N N . GLU A 1 104 ? 13.990 2.588 -44.926 1.00 70.12 104 GLU A N 1
ATOM 781 C CA . GLU A 1 104 ? 15.030 2.099 -45.838 1.00 70.12 104 GLU A CA 1
ATOM 782 C C . GLU A 1 104 ? 16.451 2.145 -45.238 1.00 70.12 104 GLU A C 1
ATOM 784 O O . GLU A 1 104 ? 17.424 1.786 -45.907 1.00 70.12 104 GLU A O 1
ATOM 789 N N . GLY A 1 105 ? 16.604 2.578 -43.980 1.00 65.69 105 GLY A N 1
ATOM 790 C CA . GLY A 1 105 ? 17.908 2.729 -43.326 1.00 65.69 105 GLY A CA 1
ATOM 791 C C . GLY A 1 105 ? 18.739 3.890 -43.883 1.00 65.69 105 GLY A C 1
ATOM 792 O O . GLY A 1 105 ? 19.963 3.908 -43.726 1.00 65.69 105 GLY A O 1
ATOM 793 N N . ARG A 1 106 ? 18.089 4.857 -44.547 1.00 74.06 106 ARG A N 1
ATOM 794 C CA . ARG A 1 106 ? 18.705 6.109 -45.017 1.00 74.06 106 ARG A CA 1
ATOM 795 C C . ARG A 1 106 ? 18.641 7.219 -43.964 1.00 74.06 106 ARG A C 1
ATOM 797 O O . ARG A 1 106 ? 19.097 8.329 -44.223 1.00 74.06 106 ARG A O 1
ATOM 804 N N . GLY A 1 107 ? 18.132 6.908 -42.770 1.00 81.81 107 GLY A N 1
ATOM 805 C CA . GLY A 1 107 ? 18.098 7.827 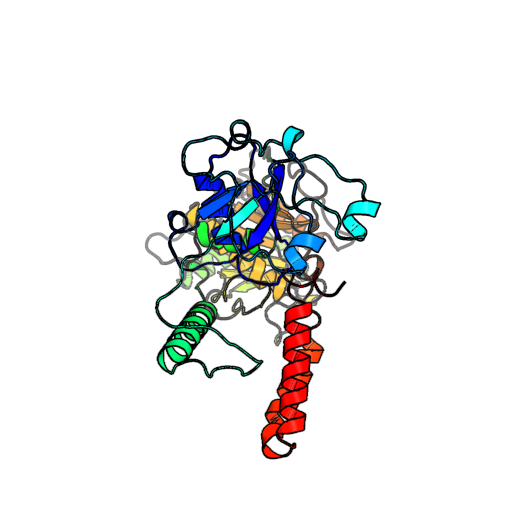-41.638 1.00 81.81 107 GLY A CA 1
ATOM 806 C C . GLY A 1 107 ? 19.497 8.316 -41.226 1.00 81.81 107 GLY A C 1
ATOM 807 O O . GLY A 1 107 ? 20.469 7.556 -41.324 1.00 81.81 107 GLY A O 1
ATOM 808 N N . PRO A 1 108 ? 19.632 9.580 -40.786 1.00 85.75 108 PRO A N 1
ATOM 809 C CA . PRO A 1 108 ? 20.907 10.177 -40.442 1.00 85.75 108 PRO A CA 1
ATOM 810 C C . PRO A 1 108 ? 21.401 9.676 -39.085 1.00 85.75 108 PRO A C 1
ATOM 812 O O . PRO A 1 108 ? 20.703 9.713 -38.074 1.00 85.75 108 PRO A O 1
ATOM 815 N N . VAL A 1 109 ? 22.671 9.304 -39.040 1.00 88.81 109 VAL A N 1
ATOM 816 C CA . VAL A 1 109 ? 23.435 9.148 -37.809 1.00 88.81 109 VAL A CA 1
ATOM 817 C C . VAL A 1 109 ? 24.034 10.505 -37.469 1.00 88.81 109 VAL A C 1
ATOM 819 O O . VAL A 1 109 ? 24.697 11.130 -38.295 1.00 88.81 109 VAL A O 1
ATOM 822 N N . ASN A 1 110 ? 23.802 10.980 -36.246 1.00 92.69 110 ASN A N 1
ATOM 823 C CA . ASN A 1 110 ? 24.221 12.314 -35.818 1.00 92.69 110 ASN A CA 1
ATOM 824 C C . ASN A 1 110 ? 25.588 12.299 -35.116 1.00 92.69 110 ASN A C 1
ATOM 826 O O . ASN A 1 110 ? 26.352 13.262 -35.210 1.00 92.69 110 ASN A O 1
ATOM 830 N N . VAL A 1 111 ? 25.917 11.214 -34.406 1.00 93.56 111 VAL A N 1
ATOM 831 C CA . VAL A 1 111 ? 27.129 11.130 -33.575 1.00 93.56 111 VAL A CA 1
ATOM 832 C C . VAL A 1 111 ? 27.866 9.810 -33.791 1.00 93.56 111 VAL A C 1
ATOM 834 O O . VAL A 1 111 ? 27.289 8.735 -33.650 1.00 93.56 111 VAL A O 1
ATOM 837 N N . LEU A 1 112 ? 29.167 9.885 -34.062 1.00 92.31 112 LEU A N 1
ATOM 838 C CA . LEU A 1 112 ? 30.070 8.736 -34.025 1.00 92.31 112 LEU A CA 1
ATOM 839 C C . LEU A 1 112 ? 30.806 8.680 -32.686 1.00 92.31 112 LEU A C 1
ATOM 841 O O . LEU A 1 112 ? 31.285 9.695 -32.180 1.00 92.31 112 LEU A O 1
ATOM 845 N N . VAL A 1 113 ? 30.876 7.484 -32.111 1.00 92.62 113 VAL A N 1
ATOM 846 C CA . VAL A 1 113 ? 31.373 7.220 -30.762 1.00 92.62 113 VAL A CA 1
ATOM 847 C C . VAL A 1 113 ? 32.600 6.324 -30.855 1.00 92.62 113 VAL A C 1
ATOM 849 O O . VAL A 1 113 ? 32.502 5.167 -31.262 1.00 92.62 113 VAL A O 1
ATOM 852 N N . VAL A 1 114 ? 33.754 6.843 -30.447 1.00 89.38 114 VAL A N 1
ATOM 853 C CA . VAL A 1 114 ? 34.967 6.044 -30.258 1.00 89.38 114 VAL A CA 1
ATOM 854 C C . VAL A 1 114 ? 35.010 5.583 -28.810 1.00 89.38 114 VAL A C 1
ATOM 856 O O . VAL A 1 114 ? 34.917 6.387 -27.877 1.00 89.38 114 VAL A O 1
ATOM 859 N N . VAL A 1 115 ? 35.138 4.272 -28.644 1.00 88.25 115 VAL A N 1
ATOM 860 C CA . VAL A 1 115 ? 35.248 3.600 -27.351 1.00 88.25 115 VAL A CA 1
ATOM 861 C C . VAL A 1 115 ? 36.730 3.296 -27.087 1.00 88.25 115 VAL A C 1
ATOM 863 O O . VAL A 1 115 ? 37.414 2.841 -28.007 1.00 88.25 115 VAL A O 1
ATOM 866 N N . PRO A 1 116 ? 37.252 3.537 -25.870 1.00 81.94 116 PRO A N 1
ATOM 867 C CA . PRO A 1 116 ? 38.632 3.210 -25.523 1.00 81.94 116 PRO A CA 1
ATOM 868 C C . PRO A 1 116 ? 38.950 1.737 -25.778 1.00 81.94 116 PRO A C 1
ATOM 870 O O . PRO A 1 116 ? 38.193 0.848 -25.382 1.00 81.94 116 PRO A O 1
ATOM 873 N N . LYS A 1 117 ? 40.099 1.469 -26.407 1.00 65.69 117 LYS A N 1
ATOM 874 C CA . LYS A 1 117 ? 40.630 0.107 -26.512 1.00 65.69 117 LYS A CA 1
ATOM 875 C C . LYS A 1 117 ? 41.091 -0.327 -25.122 1.00 65.69 117 LYS A C 1
ATOM 877 O O . LYS A 1 117 ? 42.007 0.272 -24.569 1.00 65.69 117 LYS A O 1
ATOM 882 N N . GLN A 1 118 ? 40.457 -1.348 -24.556 1.00 53.03 118 GLN A N 1
ATOM 883 C CA . GLN A 1 118 ? 40.988 -2.017 -23.371 1.00 53.03 118 GLN A CA 1
ATOM 884 C C . GLN A 1 118 ? 42.180 -2.876 -23.808 1.00 53.03 118 GLN A C 1
ATOM 886 O O . GLN A 1 118 ? 42.075 -3.616 -24.788 1.00 53.03 118 GLN A O 1
ATOM 891 N N . ASP A 1 119 ? 43.321 -2.741 -23.129 1.00 37.41 119 ASP A N 1
ATOM 892 C CA . ASP A 1 119 ? 44.528 -3.508 -23.446 1.00 37.41 119 ASP A CA 1
ATOM 893 C C . ASP A 1 119 ? 44.244 -5.008 -23.319 1.00 37.41 119 ASP A C 1
ATOM 895 O O . ASP A 1 119 ? 44.077 -5.546 -22.225 1.00 37.41 119 ASP A O 1
ATOM 899 N N . GLY A 1 120 ? 44.168 -5.669 -24.474 1.00 41.94 120 GLY A N 1
ATOM 900 C CA . GLY A 1 120 ? 43.933 -7.103 -24.565 1.00 41.94 120 GLY A CA 1
ATOM 901 C C . GLY A 1 120 ? 43.124 -7.544 -25.778 1.00 41.94 120 GLY A C 1
ATOM 902 O O . GLY A 1 120 ? 42.244 -8.381 -25.620 1.00 41.94 120 GLY A O 1
ATOM 903 N N . THR A 1 121 ? 43.362 -7.011 -26.982 1.00 32.03 121 THR A N 1
ATOM 904 C CA . THR A 1 121 ? 42.980 -7.695 -28.237 1.00 32.03 121 THR A CA 1
ATOM 905 C C . THR A 1 121 ? 43.607 -7.011 -29.454 1.00 32.03 121 THR A C 1
ATOM 907 O O . THR A 1 121 ? 43.257 -5.887 -29.805 1.00 32.03 121 THR A O 1
ATOM 910 N N . SER A 1 122 ? 44.529 -7.698 -30.132 1.00 30.70 122 SER A N 1
ATOM 911 C CA . SER A 1 122 ? 44.838 -7.430 -31.539 1.00 30.70 122 SER A CA 1
ATOM 912 C C . SER A 1 122 ? 43.971 -8.332 -32.416 1.00 30.70 122 SER A C 1
ATOM 914 O O . SER A 1 122 ? 43.952 -9.541 -32.210 1.00 30.70 122 SER A O 1
ATOM 916 N N . ASN A 1 123 ? 43.275 -7.687 -33.353 1.00 38.34 123 ASN A N 1
ATOM 917 C CA . ASN A 1 123 ? 42.533 -8.165 -34.522 1.00 38.34 123 ASN A CA 1
ATOM 918 C C . ASN A 1 123 ? 42.522 -9.671 -34.825 1.00 38.34 123 ASN A C 1
ATOM 920 O O . ASN A 1 123 ? 43.533 -10.239 -35.220 1.00 38.34 123 ASN A O 1
ATOM 924 N N . GLU A 1 124 ? 41.318 -10.237 -34.743 1.00 34.94 124 GLU A N 1
ATOM 925 C CA . GLU A 1 124 ? 40.574 -10.969 -35.786 1.00 34.94 124 GLU A CA 1
ATOM 926 C C . GLU A 1 124 ? 39.656 -11.958 -35.067 1.00 34.94 124 GLU A C 1
ATOM 928 O O . GLU A 1 124 ? 40.100 -12.997 -34.589 1.00 34.94 124 GLU A O 1
ATOM 933 N N . MET A 1 125 ? 38.363 -11.640 -34.964 1.00 31.17 125 MET A N 1
ATOM 934 C CA . MET A 1 125 ? 37.380 -12.601 -34.468 1.00 31.17 125 MET A CA 1
ATOM 935 C C . MET A 1 125 ? 36.434 -12.977 -35.600 1.00 31.17 125 MET A C 1
ATOM 937 O O . MET A 1 125 ? 35.308 -12.501 -35.719 1.00 31.17 125 MET A O 1
ATOM 941 N N . SER A 1 126 ? 36.950 -13.892 -36.425 1.00 32.34 126 SER A N 1
ATOM 942 C CA . SER A 1 126 ? 36.182 -15.064 -36.835 1.00 32.34 126 SER A CA 1
ATOM 943 C C . SER A 1 126 ? 35.404 -15.592 -35.628 1.00 32.34 126 SER A C 1
ATOM 945 O O . SER A 1 126 ? 35.935 -15.656 -34.519 1.00 32.34 126 SER A O 1
ATOM 947 N N . ALA A 1 127 ? 34.138 -15.933 -35.846 1.00 37.66 127 ALA A N 1
ATOM 948 C CA . ALA A 1 127 ? 33.211 -16.404 -34.831 1.00 37.66 127 ALA A CA 1
ATOM 949 C C . ALA A 1 127 ? 33.786 -17.582 -34.025 1.00 37.66 127 ALA A C 1
ATOM 951 O O . ALA A 1 127 ? 33.725 -18.732 -34.450 1.00 37.66 127 ALA A O 1
ATOM 952 N N . THR A 1 128 ? 34.306 -17.293 -32.836 1.00 28.48 128 THR A N 1
ATOM 953 C CA . THR A 1 128 ? 34.562 -18.277 -31.785 1.00 28.48 128 THR A CA 1
ATOM 954 C C . THR A 1 128 ? 34.338 -17.599 -30.447 1.00 28.48 128 THR A C 1
ATOM 956 O O . THR A 1 128 ? 35.068 -16.686 -30.070 1.00 28.48 128 THR A O 1
ATOM 959 N N . THR A 1 129 ? 33.293 -18.035 -29.754 1.00 31.94 129 THR A N 1
ATOM 960 C CA . THR A 1 129 ? 32.939 -17.645 -28.392 1.00 31.94 129 THR A CA 1
ATOM 961 C C . THR A 1 129 ? 34.128 -17.925 -27.475 1.00 31.94 129 THR A C 1
ATOM 963 O O . THR A 1 129 ? 34.450 -19.084 -27.209 1.00 31.94 129 THR A O 1
ATOM 966 N N . THR A 1 130 ? 34.820 -16.887 -27.009 1.00 32.12 130 THR A N 1
ATOM 967 C CA . THR A 1 130 ? 35.847 -17.047 -25.978 1.00 32.12 130 THR A CA 1
ATOM 968 C C . THR A 1 130 ? 35.170 -17.385 -24.647 1.00 32.12 130 THR A C 1
ATOM 970 O O . THR A 1 130 ? 34.204 -16.715 -24.269 1.00 32.12 130 THR A O 1
ATOM 973 N N . PRO A 1 131 ? 35.630 -18.422 -23.921 1.00 37.94 131 PRO A N 1
ATOM 974 C CA . PRO A 1 131 ? 35.107 -18.727 -22.598 1.00 37.94 131 PRO A CA 1
ATOM 975 C C . PRO A 1 131 ? 35.411 -17.562 -21.655 1.00 37.94 131 PRO A C 1
ATOM 977 O O . PRO A 1 131 ? 36.539 -17.069 -21.624 1.00 37.94 131 PRO A O 1
ATOM 980 N N . LEU A 1 132 ? 34.406 -17.142 -20.885 1.00 38.91 132 LEU A N 1
ATOM 981 C CA . LEU A 1 132 ? 34.567 -16.187 -19.789 1.00 38.91 132 LEU A CA 1
ATOM 982 C C . LEU A 1 132 ? 35.737 -16.629 -18.893 1.00 38.91 132 LEU A C 1
ATOM 984 O O . LEU A 1 132 ? 35.837 -17.809 -18.542 1.00 38.91 132 LEU A O 1
ATOM 988 N N . THR A 1 133 ? 36.622 -15.702 -18.515 1.00 42.81 133 THR A N 1
ATOM 989 C CA . THR A 1 133 ? 37.689 -16.020 -17.554 1.00 42.81 133 THR A CA 1
ATOM 990 C C . THR A 1 133 ? 37.072 -16.402 -16.207 1.00 42.81 133 THR A C 1
ATOM 992 O O . THR A 1 133 ? 35.984 -15.935 -15.871 1.00 42.81 133 THR A O 1
ATOM 995 N N . VAL A 1 134 ? 37.755 -17.233 -15.409 1.00 42.00 134 VAL A N 1
AT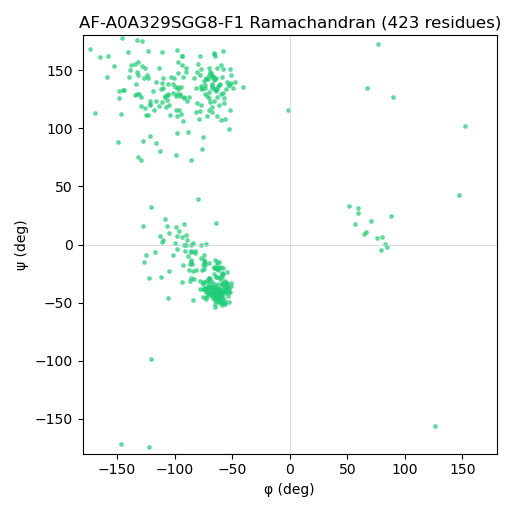OM 996 C CA . VAL A 1 134 ? 37.260 -17.653 -14.080 1.00 42.00 134 VAL A CA 1
ATOM 997 C C . VAL A 1 134 ? 36.883 -16.437 -13.223 1.00 42.00 134 VAL A C 1
ATOM 999 O O . VAL A 1 134 ? 35.840 -16.457 -12.586 1.00 42.00 134 VAL A O 1
ATOM 1002 N N . GLU A 1 135 ? 37.633 -15.335 -13.312 1.00 40.56 135 GLU A N 1
ATOM 1003 C CA . GLU A 1 135 ? 37.324 -14.074 -12.621 1.00 40.56 135 GLU A CA 1
ATOM 1004 C C . GLU A 1 135 ? 36.086 -13.346 -13.177 1.00 40.56 135 GLU A C 1
ATOM 1006 O O . GLU A 1 135 ? 35.323 -12.761 -12.412 1.00 40.56 135 GLU A O 1
ATOM 1011 N N . GLN A 1 136 ? 35.835 -13.377 -14.492 1.00 44.47 136 GLN A N 1
ATOM 1012 C CA . GLN A 1 136 ? 34.619 -12.805 -15.091 1.00 44.47 136 GLN A CA 1
ATOM 1013 C C . GLN A 1 136 ? 33.377 -13.647 -14.778 1.00 44.47 136 GLN A C 1
ATOM 1015 O O . GLN A 1 136 ? 32.304 -13.083 -14.538 1.00 44.47 136 GLN A O 1
ATOM 1020 N N . VAL A 1 137 ? 33.521 -14.978 -14.741 1.00 41.75 137 VAL A N 1
ATOM 1021 C CA . VAL A 1 137 ? 32.479 -15.899 -14.268 1.00 41.75 137 VAL A CA 1
ATOM 1022 C C . VAL A 1 137 ? 32.231 -15.673 -12.785 1.00 41.75 137 VAL A C 1
ATOM 1024 O O . VAL A 1 137 ? 31.083 -15.500 -12.408 1.00 41.75 137 VAL A O 1
ATOM 1027 N N . GLU A 1 138 ? 33.265 -15.582 -11.948 1.00 36.25 138 GLU A N 1
ATOM 1028 C CA . GLU A 1 138 ? 33.124 -15.308 -10.516 1.00 36.25 138 GLU A CA 1
ATOM 1029 C C . GLU A 1 138 ? 32.530 -13.928 -10.246 1.00 36.25 138 GLU A C 1
ATOM 1031 O O . GLU A 1 138 ? 31.666 -13.812 -9.389 1.00 36.25 138 GLU A O 1
ATOM 1036 N N . MET A 1 139 ? 32.908 -12.873 -10.972 1.00 44.19 139 MET A N 1
ATOM 1037 C CA . MET A 1 139 ? 32.308 -11.545 -10.801 1.00 44.19 139 MET A CA 1
ATOM 1038 C C . MET A 1 139 ? 30.849 -11.502 -11.251 1.00 44.19 139 MET A C 1
ATOM 1040 O O . MET A 1 139 ? 30.018 -10.909 -10.559 1.00 44.19 139 MET A O 1
ATOM 1044 N N . SER A 1 140 ? 30.526 -12.131 -12.384 1.00 43.72 140 SER A N 1
ATOM 1045 C CA . SER A 1 140 ? 29.150 -12.226 -12.881 1.00 43.72 140 SER A CA 1
ATOM 1046 C C . SER A 1 140 ? 28.309 -13.098 -11.960 1.00 43.72 140 SER A C 1
ATOM 1048 O O . SER A 1 140 ? 27.206 -12.709 -11.599 1.00 43.72 140 SER A O 1
ATOM 1050 N N . MET A 1 141 ? 28.857 -14.215 -11.488 1.00 38.38 141 MET A N 1
ATOM 1051 C CA . MET A 1 141 ? 28.224 -15.095 -10.518 1.00 38.38 141 MET A CA 1
ATOM 1052 C C . MET A 1 141 ? 28.078 -14.393 -9.173 1.00 38.38 141 MET A C 1
ATOM 1054 O O . MET A 1 141 ? 27.003 -14.449 -8.619 1.00 38.38 141 MET A O 1
ATOM 1058 N N . ASN A 1 142 ? 29.050 -13.621 -8.688 1.00 40.69 142 ASN A N 1
ATOM 1059 C CA . ASN A 1 142 ? 28.932 -12.820 -7.464 1.00 40.69 142 ASN A CA 1
ATOM 1060 C C . ASN A 1 142 ? 27.971 -11.637 -7.622 1.00 40.69 142 ASN A C 1
ATOM 1062 O O . ASN A 1 142 ? 27.383 -11.186 -6.646 1.00 40.69 142 ASN A O 1
ATOM 1066 N N . LYS A 1 143 ? 27.802 -11.083 -8.825 1.00 47.78 143 LYS A N 1
ATOM 1067 C CA . LYS A 1 143 ? 26.774 -10.073 -9.109 1.00 47.78 143 LYS A CA 1
ATOM 1068 C C . LYS A 1 143 ? 25.387 -10.711 -9.143 1.00 47.78 143 LYS A C 1
ATOM 1070 O O . LYS A 1 143 ? 24.502 -10.210 -8.471 1.00 47.78 143 LYS A O 1
ATOM 1075 N N . VAL A 1 144 ? 25.225 -11.836 -9.835 1.00 43.50 144 VAL A N 1
ATOM 1076 C CA . VAL A 1 144 ? 23.984 -12.621 -9.867 1.00 43.50 144 VAL A CA 1
ATOM 1077 C C . VAL A 1 144 ? 23.654 -13.177 -8.485 1.00 43.50 144 VAL A C 1
ATOM 1079 O O . VAL A 1 144 ? 22.496 -13.165 -8.107 1.00 43.50 144 VAL A O 1
ATOM 1082 N N . LEU A 1 145 ? 24.648 -13.609 -7.708 1.00 38.56 145 LEU A N 1
ATOM 1083 C CA . LEU A 1 145 ? 24.507 -14.051 -6.323 1.00 38.56 145 LEU A CA 1
ATOM 1084 C C . LEU A 1 145 ? 24.169 -12.871 -5.424 1.00 38.56 145 LEU A C 1
ATOM 1086 O O . LEU A 1 145 ? 23.261 -13.022 -4.640 1.00 38.56 145 LEU A O 1
ATOM 1090 N N . ARG A 1 146 ? 24.774 -11.684 -5.576 1.00 46.72 146 ARG A N 1
ATOM 1091 C CA . ARG A 1 146 ? 24.355 -10.479 -4.832 1.00 46.72 146 ARG A CA 1
ATOM 1092 C C . ARG A 1 146 ? 22.948 -10.027 -5.198 1.00 46.72 146 ARG A C 1
ATOM 1094 O O . ARG A 1 146 ? 22.176 -9.739 -4.305 1.00 46.72 146 ARG A O 1
ATOM 1101 N N . GLU A 1 147 ? 22.580 -10.011 -6.475 1.00 45.75 147 GLU A N 1
ATOM 1102 C CA . GLU A 1 147 ? 21.221 -9.683 -6.922 1.00 45.75 147 GLU A CA 1
ATOM 1103 C C . GLU A 1 147 ? 20.213 -10.757 -6.487 1.00 45.75 147 GLU A C 1
ATOM 1105 O O . GLU A 1 147 ? 19.087 -10.434 -6.117 1.00 45.75 147 GLU A O 1
ATOM 1110 N N . ARG A 1 148 ? 20.613 -12.035 -6.485 1.00 45.47 148 ARG A N 1
ATOM 1111 C CA . ARG A 1 148 ? 19.864 -13.154 -5.903 1.00 45.47 148 ARG A CA 1
ATOM 1112 C C . ARG A 1 148 ? 19.769 -13.018 -4.392 1.00 45.47 148 ARG A C 1
ATOM 1114 O O . ARG A 1 148 ? 18.698 -13.277 -3.881 1.00 45.47 148 ARG A O 1
ATOM 1121 N N . ASP A 1 149 ? 20.823 -12.620 -3.695 1.00 41.97 149 ASP A N 1
ATOM 1122 C CA . ASP A 1 149 ? 20.899 -12.497 -2.239 1.00 41.97 149 ASP A CA 1
ATOM 1123 C C . ASP A 1 149 ? 20.140 -11.253 -1.768 1.00 41.97 149 ASP A C 1
ATOM 1125 O O . ASP A 1 149 ? 19.478 -11.296 -0.740 1.00 41.97 149 ASP A O 1
ATOM 1129 N N . GLU A 1 150 ? 20.131 -10.173 -2.549 1.00 48.97 150 GLU A N 1
ATOM 1130 C CA . GLU A 1 150 ? 19.286 -8.987 -2.371 1.00 48.97 150 GLU A CA 1
ATOM 1131 C C . GLU A 1 150 ? 17.815 -9.292 -2.694 1.00 48.97 150 GLU A C 1
ATOM 1133 O O . GLU A 1 150 ? 16.926 -8.839 -1.975 1.00 48.97 150 GLU A O 1
ATOM 1138 N N . LYS A 1 151 ? 17.531 -10.112 -3.719 1.00 50.62 151 LYS A N 1
ATOM 1139 C CA . LYS A 1 151 ? 16.185 -10.671 -3.960 1.00 50.62 151 LYS A CA 1
ATOM 1140 C C . LYS A 1 151 ? 15.778 -11.710 -2.904 1.00 50.62 151 LYS A C 1
ATOM 1142 O O . LYS A 1 151 ? 14.589 -11.841 -2.627 1.00 50.62 151 LYS A O 1
ATOM 1147 N N . ALA A 1 152 ? 16.731 -12.427 -2.309 1.00 49.19 152 ALA A N 1
ATOM 1148 C CA . ALA A 1 152 ? 16.513 -13.438 -1.273 1.00 49.19 152 ALA A CA 1
ATOM 1149 C C . ALA A 1 152 ? 16.404 -12.819 0.127 1.00 49.19 152 ALA A C 1
ATOM 1151 O O . ALA A 1 152 ? 15.786 -13.404 1.018 1.00 49.19 152 ALA A O 1
ATOM 1152 N N . SER A 1 153 ? 16.952 -11.619 0.326 1.00 64.19 153 SER A N 1
ATOM 1153 C CA . SER A 1 153 ? 16.839 -10.849 1.561 1.00 64.19 153 SER A CA 1
ATOM 1154 C C . SER A 1 153 ? 15.453 -10.219 1.640 1.00 64.19 153 SER A C 1
ATOM 1156 O O . SER A 1 153 ? 15.248 -9.059 1.298 1.00 64.19 153 SER A O 1
ATOM 1158 N N . ALA A 1 154 ? 14.471 -10.997 2.092 1.00 83.62 154 ALA A N 1
ATOM 1159 C CA . ALA A 1 154 ? 13.138 -10.475 2.354 1.00 83.62 154 ALA A CA 1
ATOM 1160 C C . ALA A 1 154 ? 13.189 -9.396 3.450 1.00 83.62 154 ALA A C 1
ATOM 1162 O O . ALA A 1 154 ? 13.594 -9.675 4.589 1.00 83.62 154 ALA A O 1
ATOM 1163 N N . TYR A 1 155 ? 12.753 -8.185 3.103 1.00 91.94 155 TYR A N 1
ATOM 1164 C CA . TYR A 1 155 ? 12.677 -7.044 4.013 1.00 91.94 155 TYR A CA 1
ATOM 1165 C C . TYR A 1 155 ? 11.463 -7.168 4.930 1.00 91.94 155 TYR A C 1
ATOM 1167 O O . TYR A 1 155 ? 10.378 -7.531 4.475 1.00 91.94 155 TYR A O 1
ATOM 1175 N N . SER A 1 156 ? 11.627 -6.877 6.222 1.00 95.00 156 SER A N 1
ATOM 1176 C CA . SER A 1 156 ? 10.475 -6.800 7.123 1.00 95.00 156 SER A CA 1
ATOM 1177 C C . SER A 1 156 ? 9.599 -5.606 6.744 1.00 95.00 156 SER A C 1
ATOM 1179 O O . SER A 1 156 ? 10.133 -4.550 6.407 1.00 95.00 156 SER A O 1
ATOM 1181 N N . PHE A 1 157 ? 8.273 -5.721 6.862 1.00 95.81 157 PHE A N 1
ATOM 1182 C CA . PHE A 1 157 ? 7.379 -4.566 6.694 1.00 95.81 157 PHE A CA 1
ATOM 1183 C C . PHE A 1 157 ? 7.763 -3.403 7.621 1.00 95.81 157 PHE A C 1
ATOM 1185 O O . PHE A 1 157 ? 7.708 -2.251 7.206 1.00 95.81 157 PHE A O 1
ATOM 1192 N N . SER A 1 158 ? 8.215 -3.705 8.843 1.00 93.88 158 SER A N 1
ATOM 1193 C CA . SER A 1 158 ? 8.689 -2.715 9.823 1.00 93.88 158 SER A CA 1
ATOM 1194 C C . SER A 1 158 ? 9.927 -1.930 9.383 1.00 93.88 158 SER A C 1
ATOM 1196 O O . SER A 1 158 ? 10.195 -0.872 9.940 1.00 93.88 158 SER A O 1
ATOM 1198 N N . ASP A 1 159 ? 10.691 -2.459 8.424 1.00 95.62 159 ASP A N 1
ATOM 1199 C CA . ASP A 1 159 ? 11.948 -1.866 7.960 1.00 95.62 159 ASP A CA 1
ATOM 1200 C C . ASP A 1 159 ? 11.745 -1.047 6.673 1.00 95.62 159 ASP A C 1
ATOM 1202 O O . ASP A 1 159 ? 12.688 -0.428 6.169 1.00 95.62 159 ASP A O 1
ATOM 1206 N N . LEU A 1 160 ? 10.523 -1.048 6.123 1.00 95.19 160 LEU A N 1
ATOM 1207 C CA . LEU A 1 160 ? 10.189 -0.261 4.944 1.00 95.19 160 LEU A CA 1
ATOM 1208 C C . LEU A 1 160 ? 10.287 1.228 5.266 1.00 95.19 160 LEU A C 1
ATOM 1210 O O . LEU A 1 160 ? 9.772 1.718 6.266 1.00 95.19 160 LEU A O 1
ATOM 1214 N N . ASN A 1 161 ? 10.936 1.953 4.366 1.00 94.38 161 ASN A N 1
ATOM 1215 C CA . ASN A 1 161 ? 11.108 3.396 4.428 1.00 94.38 161 ASN A CA 1
ATOM 1216 C C . ASN A 1 161 ? 10.667 4.034 3.105 1.00 94.38 161 ASN A C 1
ATOM 1218 O O . ASN A 1 161 ? 10.368 3.335 2.136 1.00 94.38 161 ASN A O 1
ATOM 1222 N N . THR A 1 162 ? 10.676 5.364 3.045 1.00 94.75 162 THR A N 1
ATOM 1223 C CA . THR A 1 162 ? 10.232 6.128 1.870 1.00 94.75 162 THR A CA 1
ATOM 1224 C C . THR A 1 162 ? 10.958 5.728 0.581 1.00 94.75 162 THR A C 1
ATOM 1226 O O . THR A 1 162 ? 10.321 5.558 -0.450 1.00 94.75 162 THR A O 1
ATOM 1229 N N . ALA A 1 163 ? 12.269 5.466 0.619 1.00 94.88 163 ALA A N 1
ATOM 1230 C CA . ALA A 1 163 ? 13.004 5.044 -0.579 1.00 94.88 163 ALA A CA 1
ATOM 1231 C C . ALA A 1 163 ? 12.573 3.649 -1.070 1.00 94.88 163 ALA A C 1
ATOM 1233 O O . ALA A 1 163 ? 12.589 3.352 -2.265 1.00 94.88 163 ALA A O 1
ATOM 1234 N N . MET A 1 164 ? 12.188 2.763 -0.151 1.00 94.25 164 MET A N 1
ATOM 1235 C CA . MET A 1 164 ? 11.655 1.444 -0.493 1.00 94.25 164 MET A CA 1
ATOM 1236 C C . MET A 1 164 ? 10.230 1.531 -1.042 1.00 94.25 164 MET A C 1
ATOM 1238 O O . MET A 1 164 ? 9.912 0.832 -2.003 1.00 94.25 164 MET A O 1
ATOM 1242 N N . GLU A 1 165 ? 9.404 2.414 -0.488 1.00 94.56 165 GLU A N 1
ATOM 1243 C CA . GLU A 1 165 ? 8.079 2.736 -1.019 1.00 94.56 165 GLU A CA 1
ATOM 1244 C C . GLU A 1 165 ? 8.168 3.276 -2.452 1.00 94.56 165 GLU A C 1
ATOM 1246 O O . GLU A 1 165 ? 7.516 2.738 -3.344 1.00 94.56 165 GLU A O 1
ATOM 1251 N N . GLU A 1 166 ? 9.057 4.236 -2.720 1.00 93.94 166 GLU A N 1
ATOM 1252 C CA . GLU A 1 166 ? 9.297 4.769 -4.069 1.00 93.94 166 GLU A CA 1
ATOM 1253 C C . GLU A 1 166 ? 9.681 3.666 -5.067 1.00 93.94 166 GLU A C 1
ATOM 1255 O O . GLU A 1 166 ? 9.231 3.661 -6.216 1.00 93.94 166 GLU A O 1
ATOM 1260 N N . ARG A 1 167 ? 10.485 2.682 -4.637 1.00 94.25 167 ARG A N 1
ATOM 1261 C CA . ARG A 1 167 ? 10.819 1.510 -5.464 1.00 94.25 167 ARG A CA 1
ATOM 1262 C C . ARG A 1 167 ? 9.585 0.662 -5.771 1.00 94.25 167 ARG A C 1
ATOM 1264 O O . ARG A 1 167 ? 9.470 0.192 -6.904 1.00 94.25 167 ARG A O 1
ATOM 1271 N N . ILE A 1 168 ? 8.687 0.460 -4.803 1.00 94.62 168 ILE A N 1
ATOM 1272 C CA . ILE A 1 168 ? 7.420 -0.270 -4.988 1.00 94.62 168 ILE A CA 1
ATOM 1273 C C . ILE A 1 168 ? 6.524 0.495 -5.965 1.00 94.62 168 ILE A C 1
ATOM 1275 O O . ILE A 1 168 ? 6.137 -0.062 -6.994 1.00 94.62 168 ILE A O 1
ATOM 1279 N N . VAL A 1 169 ? 6.278 1.780 -5.698 1.00 93.50 169 VAL A N 1
ATOM 1280 C CA . VAL A 1 169 ? 5.478 2.685 -6.537 1.00 93.50 169 VAL A CA 1
ATOM 1281 C C . VAL A 1 169 ? 5.991 2.679 -7.974 1.00 93.50 169 VAL A C 1
ATOM 1283 O O . VAL A 1 169 ? 5.228 2.415 -8.904 1.00 93.50 169 VAL A O 1
ATOM 1286 N N . LYS A 1 170 ? 7.303 2.847 -8.173 1.00 91.62 170 LYS A N 1
ATOM 1287 C CA . LYS A 1 170 ? 7.925 2.839 -9.502 1.00 91.62 170 LYS A CA 1
ATOM 1288 C C . LYS A 1 170 ? 7.809 1.484 -10.203 1.00 91.62 170 LYS A C 1
ATOM 1290 O O . LYS A 1 170 ? 7.437 1.438 -11.374 1.00 91.62 170 LYS A O 1
ATOM 1295 N N . LYS A 1 171 ? 8.124 0.379 -9.517 1.00 89.56 171 LYS A N 1
ATOM 1296 C CA . LYS A 1 171 ? 8.091 -0.975 -10.100 1.00 89.56 171 LYS A CA 1
ATOM 1297 C C . LYS A 1 171 ? 6.673 -1.374 -10.521 1.00 89.56 171 LYS A C 1
ATOM 1299 O O . LYS A 1 171 ? 6.504 -1.940 -11.598 1.00 89.56 171 LYS A O 1
ATOM 1304 N N . MET A 1 172 ? 5.673 -1.031 -9.710 1.00 91.06 172 MET A N 1
ATOM 1305 C CA . MET A 1 172 ? 4.255 -1.317 -9.960 1.00 91.06 172 MET A CA 1
ATOM 1306 C C . MET A 1 172 ? 3.560 -0.256 -10.835 1.00 91.06 172 MET A C 1
ATOM 1308 O O . MET A 1 172 ? 2.374 -0.394 -11.153 1.00 91.06 172 MET A O 1
ATOM 1312 N N . ARG A 1 173 ? 4.305 0.781 -11.252 1.00 92.75 173 ARG A N 1
ATOM 1313 C CA . ARG A 1 173 ? 3.851 1.910 -12.082 1.00 92.75 173 ARG A CA 1
ATOM 1314 C C . ARG A 1 173 ? 2.713 2.714 -11.446 1.00 92.75 173 ARG A C 1
ATOM 1316 O O . ARG A 1 173 ? 1.862 3.231 -12.160 1.00 92.75 173 ARG A O 1
ATOM 1323 N N . LEU A 1 174 ? 2.685 2.787 -10.117 1.00 93.44 174 LEU A N 1
ATOM 1324 C CA . LEU A 1 174 ? 1.626 3.447 -9.365 1.00 93.44 174 LEU A CA 1
ATOM 1325 C C . LEU A 1 174 ? 1.719 4.974 -9.487 1.00 93.44 174 LEU A C 1
ATOM 1327 O O . LEU A 1 174 ? 2.804 5.549 -9.498 1.00 93.44 174 LEU A O 1
ATOM 1331 N N . THR A 1 175 ? 0.560 5.620 -9.540 1.00 94.81 175 THR A N 1
ATOM 1332 C CA . THR A 1 175 ? 0.371 7.061 -9.374 1.00 94.81 175 THR A CA 1
ATOM 1333 C C . THR A 1 175 ? -0.305 7.295 -8.034 1.00 94.81 175 THR A C 1
ATOM 1335 O O . THR A 1 175 ? -1.345 6.698 -7.746 1.00 94.81 175 THR A O 1
ATOM 1338 N N . GLU A 1 176 ? 0.276 8.157 -7.212 1.00 93.38 176 GLU A N 1
ATOM 1339 C CA . GLU A 1 176 ? -0.298 8.499 -5.917 1.00 93.38 176 GLU A CA 1
ATOM 1340 C C . GLU A 1 176 ? -1.394 9.553 -6.062 1.00 93.38 176 GLU A C 1
ATOM 1342 O O . GLU A 1 176 ? -1.243 10.557 -6.759 1.00 93.38 176 GLU A O 1
ATOM 1347 N N . ASN A 1 177 ? -2.510 9.320 -5.381 1.00 93.25 177 ASN A N 1
ATOM 1348 C CA . ASN A 1 177 ? -3.623 10.248 -5.288 1.00 93.25 177 ASN A CA 1
ATOM 1349 C C . ASN A 1 177 ? -3.925 10.520 -3.813 1.00 93.25 177 ASN A C 1
ATOM 1351 O O . ASN A 1 177 ? -4.411 9.643 -3.099 1.00 93.25 177 ASN A O 1
ATOM 1355 N N . ILE A 1 178 ? -3.662 11.745 -3.368 1.00 92.31 178 ILE A N 1
ATOM 1356 C CA . ILE A 1 178 ? -3.919 12.190 -1.997 1.00 92.31 178 ILE A CA 1
ATOM 1357 C C . ILE A 1 178 ? -4.964 13.302 -2.079 1.00 92.31 178 ILE A C 1
ATOM 1359 O O . ILE A 1 178 ? -4.609 14.473 -2.242 1.00 92.31 178 ILE A O 1
ATOM 1363 N N . PRO A 1 179 ? -6.262 12.963 -2.077 1.00 90.06 179 PRO A N 1
ATOM 1364 C CA . PRO A 1 179 ? -7.291 13.970 -2.222 1.00 90.06 179 PRO A CA 1
ATOM 1365 C C . PRO A 1 179 ? -7.372 14.890 -0.998 1.00 90.06 179 PRO A C 1
ATOM 1367 O O . PRO A 1 179 ? -7.196 14.458 0.140 1.00 90.06 179 PRO A O 1
ATOM 1370 N N . ASP A 1 180 ? -7.726 16.154 -1.239 1.00 86.94 180 ASP A N 1
ATOM 1371 C CA . ASP A 1 180 ? -8.038 17.116 -0.179 1.00 86.94 180 ASP A CA 1
ATOM 1372 C C . ASP A 1 180 ? -9.390 16.769 0.466 1.00 86.94 180 ASP A C 1
ATOM 1374 O O . ASP A 1 180 ? -10.450 16.883 -0.161 1.00 86.94 180 ASP A O 1
ATOM 1378 N N . VAL A 1 181 ? -9.354 16.312 1.720 1.00 90.44 181 VAL A N 1
ATOM 1379 C CA . VAL A 1 181 ? -10.535 15.884 2.475 1.00 90.44 181 VAL A CA 1
ATOM 1380 C C . VAL A 1 181 ? -10.922 16.956 3.487 1.00 90.44 181 VAL A C 1
ATOM 1382 O O . VAL A 1 181 ? -10.256 17.171 4.497 1.00 90.44 181 VAL A O 1
ATOM 1385 N N . LYS A 1 182 ? -12.071 17.595 3.252 1.00 92.62 182 LYS A N 1
ATOM 1386 C CA . LYS A 1 182 ? -12.673 18.567 4.178 1.00 92.62 182 LYS A CA 1
ATOM 1387 C C . LYS A 1 182 ? -13.518 17.848 5.223 1.00 92.62 182 LYS A C 1
ATOM 1389 O O . LYS A 1 182 ? -14.748 17.851 5.160 1.00 92.62 182 LYS A O 1
ATOM 1394 N N . GLU A 1 183 ? -12.843 17.179 6.149 1.00 95.06 183 GLU A N 1
ATOM 1395 C CA . GLU A 1 183 ? -13.491 16.368 7.173 1.00 95.06 183 GLU A CA 1
ATOM 1396 C C . GLU A 1 183 ? -14.245 17.236 8.207 1.00 95.06 183 GLU A C 1
ATOM 1398 O O . GLU A 1 183 ? -13.658 18.135 8.814 1.00 95.06 183 GLU A O 1
ATOM 1403 N N . PRO A 1 184 ? -15.543 16.985 8.454 1.00 95.62 184 PRO A N 1
ATOM 1404 C CA . PRO A 1 184 ? -16.284 17.669 9.502 1.00 95.62 184 PRO A CA 1
ATOM 1405 C C . PRO A 1 184 ? -15.898 17.146 10.891 1.00 95.62 184 PRO A C 1
ATOM 1407 O O . PRO A 1 184 ? -15.781 15.937 11.105 1.00 95.62 184 PRO A O 1
ATOM 1410 N N . VAL A 1 185 ? -15.807 18.062 11.859 1.00 96.38 185 VAL A N 1
ATOM 1411 C CA . VAL A 1 185 ? -15.537 17.740 13.268 1.00 96.38 185 VAL A CA 1
ATOM 1412 C C . VAL A 1 185 ? -16.574 16.763 13.816 1.00 96.38 185 VAL A C 1
ATOM 1414 O O . VAL A 1 185 ? -17.776 17.027 13.748 1.00 96.38 185 VAL A O 1
ATOM 1417 N N . ASN A 1 186 ? -16.121 15.643 14.391 1.00 95.38 186 ASN A N 1
ATOM 1418 C CA . ASN A 1 186 ? -17.021 14.644 14.967 1.00 95.38 186 ASN A CA 1
ATOM 1419 C C . ASN A 1 186 ? -16.413 13.882 16.154 1.00 95.38 186 ASN A C 1
ATOM 1421 O O . ASN A 1 186 ? -15.869 12.790 16.016 1.00 95.38 186 ASN A O 1
ATOM 1425 N N . THR A 1 187 ? -16.583 14.422 17.356 1.00 94.94 187 THR A N 1
ATOM 1426 C CA . THR A 1 187 ? -16.028 13.871 18.605 1.00 94.94 187 THR A CA 1
ATOM 1427 C C . THR A 1 187 ? -16.971 12.903 19.333 1.00 94.94 187 THR A C 1
ATOM 1429 O O . THR A 1 187 ? -16.790 12.629 20.515 1.00 94.94 187 THR A O 1
ATOM 1432 N N . SER A 1 188 ? -17.998 12.375 18.654 1.00 96.62 188 SER A N 1
ATOM 1433 C CA . SER A 1 188 ? -19.010 11.497 19.275 1.00 96.62 188 SER A CA 1
ATOM 1434 C C . SER A 1 188 ? -18.496 10.108 19.675 1.00 96.62 188 SER A C 1
ATOM 1436 O O . SER A 1 188 ? -19.156 9.411 20.443 1.00 96.62 188 SER A O 1
ATOM 1438 N N . ILE A 1 189 ? -17.333 9.703 19.161 1.00 96.31 189 ILE A N 1
ATOM 1439 C CA . ILE A 1 189 ? -16.595 8.525 19.614 1.00 96.31 189 ILE A CA 1
ATOM 1440 C C . ILE A 1 189 ? -15.265 9.011 20.179 1.00 96.31 189 ILE A C 1
ATOM 1442 O O . ILE A 1 189 ? -14.500 9.676 19.481 1.00 96.31 189 ILE A O 1
ATOM 1446 N N . THR A 1 190 ? -15.006 8.668 21.437 1.00 96.19 190 THR A N 1
ATOM 1447 C CA . THR A 1 190 ? -13.725 8.924 22.095 1.00 96.19 190 THR A CA 1
ATOM 1448 C C . THR A 1 190 ? -12.646 8.013 21.513 1.00 96.19 190 THR A C 1
ATOM 1450 O O . THR A 1 190 ? -12.916 6.849 21.209 1.00 96.19 190 THR A O 1
ATOM 1453 N N . GLY A 1 191 ? -11.427 8.534 21.373 1.00 96.12 191 GLY A N 1
ATOM 1454 C CA . GLY A 1 191 ? -10.267 7.749 20.961 1.00 96.12 191 GLY A CA 1
ATOM 1455 C C . GLY A 1 191 ? -9.874 6.673 21.979 1.00 96.12 191 GLY A C 1
ATOM 1456 O O . GLY A 1 191 ? -10.287 6.696 23.145 1.00 96.12 191 GLY A O 1
ATOM 1457 N N . TYR A 1 192 ? -9.092 5.702 21.524 1.00 97.50 192 TYR A N 1
ATOM 1458 C CA . TYR A 1 192 ? -8.635 4.591 22.350 1.00 97.50 192 TYR A CA 1
ATOM 1459 C C . TYR A 1 192 ? -7.552 5.017 23.356 1.00 97.50 192 TYR A C 1
ATOM 1461 O O . TYR A 1 192 ? -6.575 5.685 23.017 1.00 97.50 192 TYR A O 1
ATOM 1469 N N . SER A 1 193 ? -7.693 4.570 24.606 1.00 96.31 193 SER A N 1
ATOM 1470 C CA . SER A 1 193 ? -6.722 4.835 25.674 1.00 96.31 193 SER A CA 1
ATOM 1471 C C . SER A 1 193 ? -5.629 3.764 25.712 1.00 96.31 193 SER A C 1
ATOM 1473 O O . SER A 1 193 ? -5.797 2.710 26.324 1.00 96.31 193 SER A O 1
ATOM 1475 N N . TRP A 1 194 ? -4.491 4.053 25.081 1.00 96.62 194 TRP A N 1
ATOM 1476 C CA . TRP A 1 194 ? -3.302 3.199 25.120 1.00 96.62 194 TRP A CA 1
ATOM 1477 C C . TRP A 1 194 ? -2.768 3.016 26.545 1.00 96.62 194 TRP A C 1
ATOM 1479 O O . TRP A 1 194 ? -2.666 3.979 27.309 1.00 96.62 194 TRP A O 1
ATOM 1489 N N . ILE A 1 195 ? -2.362 1.792 26.899 1.00 95.06 195 ILE A N 1
ATOM 1490 C CA . ILE A 1 195 ? -1.819 1.507 28.226 1.00 95.06 195 ILE A CA 1
ATOM 1491 C C . ILE A 1 195 ? -0.375 2.035 28.267 1.00 95.06 195 ILE A C 1
ATOM 1493 O O . ILE A 1 195 ? 0.477 1.642 27.452 1.00 95.06 195 ILE A O 1
ATOM 1497 N N . PRO A 1 196 ? -0.055 2.969 29.179 1.00 93.50 196 PRO A N 1
ATOM 1498 C CA . PRO A 1 196 ? 1.281 3.535 29.248 1.00 93.50 196 PRO A CA 1
ATOM 1499 C C . PRO A 1 196 ? 2.284 2.464 29.684 1.00 93.50 196 PRO A C 1
ATOM 1501 O O . PRO A 1 196 ? 1.990 1.632 30.537 1.00 93.50 196 PRO A O 1
ATOM 1504 N N . LYS A 1 197 ? 3.503 2.522 29.131 1.00 91.62 197 LYS A N 1
ATOM 1505 C CA . LYS A 1 197 ? 4.641 1.642 29.481 1.00 91.62 197 LYS A CA 1
ATOM 1506 C C . LYS A 1 197 ? 4.470 0.148 29.157 1.00 91.62 197 LYS A C 1
ATOM 1508 O O . LYS A 1 197 ? 5.322 -0.644 29.540 1.00 91.62 197 LYS A O 1
ATOM 1513 N N . ILE A 1 198 ? 3.424 -0.225 28.427 1.00 91.81 198 ILE A N 1
ATOM 1514 C CA . ILE A 1 198 ? 3.243 -1.571 27.868 1.00 91.81 198 ILE A CA 1
ATOM 1515 C C . ILE A 1 198 ? 3.580 -1.546 26.370 1.00 91.81 198 ILE A C 1
ATOM 1517 O O . ILE A 1 198 ? 3.340 -0.534 25.722 1.00 91.81 198 ILE A O 1
ATOM 1521 N N . ALA A 1 199 ? 4.170 -2.597 25.801 1.00 88.81 199 ALA A N 1
ATOM 1522 C CA . ALA A 1 199 ? 4.441 -2.646 24.359 1.00 88.81 199 ALA A CA 1
ATOM 1523 C C . ALA A 1 199 ? 3.139 -2.782 23.543 1.00 88.81 199 ALA A C 1
ATOM 1525 O O . ALA A 1 199 ? 2.172 -3.363 24.019 1.00 88.81 199 ALA A O 1
ATOM 1526 N N . GLU A 1 200 ? 3.113 -2.283 22.304 1.00 87.75 200 GLU A N 1
ATOM 1527 C CA . GLU A 1 200 ? 1.951 -2.406 21.396 1.00 87.75 200 GLU A CA 1
ATOM 1528 C C . GLU A 1 200 ? 1.535 -3.863 21.151 1.00 87.75 200 GLU A C 1
ATOM 1530 O O . GLU A 1 200 ? 0.350 -4.175 21.076 1.00 87.75 200 GLU A O 1
ATOM 1535 N N . SER A 1 201 ? 2.522 -4.757 21.096 1.00 85.38 201 SER A N 1
ATOM 1536 C CA . SER A 1 201 ? 2.355 -6.189 20.853 1.00 85.38 201 SER A CA 1
ATOM 1537 C C . SER A 1 201 ? 1.981 -7.006 22.094 1.00 85.38 201 SER A C 1
ATOM 1539 O O . SER A 1 201 ? 1.746 -8.211 21.983 1.00 85.38 201 SER A O 1
ATOM 1541 N N . GLU A 1 202 ? 1.952 -6.393 23.278 1.00 92.69 202 GLU A N 1
ATOM 1542 C CA . GLU A 1 202 ? 1.658 -7.092 24.528 1.00 92.69 202 GLU A CA 1
ATOM 1543 C C . GLU A 1 202 ? 0.168 -7.464 24.613 1.00 92.69 202 GLU A C 1
ATOM 1545 O O . GLU A 1 202 ? -0.704 -6.729 24.161 1.00 92.69 202 GLU A O 1
ATOM 1550 N N . GLU A 1 203 ? -0.142 -8.634 25.170 1.00 92.69 203 GLU A N 1
ATOM 1551 C CA . GLU A 1 203 ? -1.480 -9.230 25.132 1.00 92.69 203 GLU A CA 1
ATOM 1552 C C . GLU A 1 203 ? -2.580 -8.355 25.745 1.00 92.69 203 GLU A C 1
ATOM 1554 O O . GLU A 1 203 ? -3.648 -8.235 25.144 1.00 92.69 203 GLU A O 1
ATOM 1559 N N . SER A 1 204 ? -2.337 -7.696 26.882 1.00 93.94 204 SER A N 1
ATOM 1560 C CA . SER A 1 204 ? -3.322 -6.788 27.485 1.00 93.94 204 SER A CA 1
ATOM 1561 C C . SER A 1 204 ? -3.583 -5.560 26.609 1.00 93.94 204 SER A C 1
ATOM 1563 O O . SER A 1 204 ? -4.729 -5.117 26.478 1.00 93.94 204 SER A O 1
ATOM 1565 N N . GLN A 1 205 ? -2.542 -5.053 25.942 1.00 94.44 205 GLN A N 1
ATOM 1566 C CA . GLN A 1 205 ? -2.663 -3.959 24.985 1.00 94.44 205 GLN A CA 1
ATOM 1567 C C . GLN A 1 205 ? -3.478 -4.387 23.758 1.00 94.44 205 GLN A C 1
ATOM 1569 O O . GLN A 1 205 ? -4.383 -3.652 23.348 1.00 94.44 205 GLN A O 1
ATOM 1574 N N . ARG A 1 206 ? -3.210 -5.592 23.234 1.00 95.06 206 ARG A N 1
ATOM 1575 C CA . ARG A 1 206 ? -3.939 -6.182 22.104 1.00 95.06 206 ARG A CA 1
ATOM 1576 C C . ARG A 1 206 ? -5.402 -6.438 22.417 1.00 95.06 206 ARG A C 1
ATOM 1578 O O . ARG A 1 206 ? -6.278 -5.986 21.685 1.00 95.06 206 ARG A O 1
ATOM 1585 N N . ALA A 1 207 ? -5.688 -7.068 23.553 1.00 96.06 207 ALA A N 1
ATOM 1586 C CA . ALA A 1 207 ? -7.054 -7.297 24.010 1.00 96.06 207 ALA A CA 1
ATOM 1587 C C . ALA A 1 207 ? -7.845 -5.981 24.126 1.00 96.06 207 ALA A C 1
ATOM 1589 O O . ALA A 1 207 ? -9.012 -5.918 23.734 1.00 96.06 207 ALA A O 1
ATOM 1590 N N . GLY A 1 208 ? -7.199 -4.913 24.610 1.00 97.25 208 GLY A N 1
ATOM 1591 C CA . GLY A 1 208 ? -7.816 -3.599 24.755 1.00 97.25 208 GLY A CA 1
ATOM 1592 C C . GLY A 1 208 ? -8.214 -2.955 23.424 1.00 97.25 208 GLY A C 1
ATOM 1593 O O . GLY A 1 208 ? -9.365 -2.536 23.279 1.00 97.25 208 GLY A O 1
ATOM 1594 N N . TYR A 1 209 ? -7.303 -2.880 22.447 1.00 97.31 209 TYR A N 1
ATOM 1595 C CA . TYR A 1 209 ? -7.650 -2.290 21.150 1.00 97.31 209 TYR A CA 1
ATOM 1596 C C . TYR A 1 209 ? -8.616 -3.182 20.358 1.00 97.31 209 TYR A C 1
ATOM 1598 O O . TYR A 1 209 ? -9.472 -2.668 19.639 1.00 97.31 209 TYR A O 1
ATOM 1606 N N . MET A 1 210 ? -8.543 -4.511 20.521 1.00 97.69 210 MET A N 1
ATOM 1607 C CA . MET A 1 210 ? -9.470 -5.440 19.870 1.00 97.69 210 MET A CA 1
ATOM 1608 C C . MET A 1 210 ? -10.891 -5.226 20.383 1.00 97.69 210 MET A C 1
ATOM 1610 O O . MET A 1 210 ? -11.818 -5.138 19.582 1.00 97.69 210 MET A O 1
ATOM 1614 N N . ALA A 1 211 ? -11.066 -5.063 21.697 1.00 97.50 211 ALA A N 1
ATOM 1615 C CA . ALA A 1 211 ? -12.362 -4.738 22.287 1.00 97.50 211 ALA A CA 1
ATOM 1616 C C . ALA A 1 211 ? -12.901 -3.386 21.785 1.00 97.50 211 ALA A C 1
ATOM 1618 O O . ALA A 1 211 ? -14.088 -3.275 21.475 1.00 97.50 211 ALA A O 1
ATOM 1619 N N . TYR A 1 212 ? -12.033 -2.377 21.641 1.00 98.25 212 TYR A N 1
ATOM 1620 C CA . TYR A 1 212 ? -12.402 -1.072 21.083 1.00 98.25 212 TYR A CA 1
ATOM 1621 C C . TYR A 1 212 ? -12.892 -1.185 19.630 1.00 98.25 212 TYR A C 1
ATOM 1623 O O . TYR A 1 212 ? -13.981 -0.709 19.299 1.00 98.25 212 TYR A O 1
ATOM 1631 N N . LEU A 1 213 ? -12.135 -1.875 18.770 1.00 97.81 213 LEU A N 1
ATOM 1632 C CA . LEU A 1 213 ? -12.527 -2.128 17.382 1.00 97.81 213 LEU A CA 1
ATOM 1633 C C . LEU A 1 213 ? -13.838 -2.924 17.304 1.00 97.81 213 LEU A C 1
ATOM 1635 O O . LEU A 1 213 ? -14.732 -2.553 16.547 1.00 97.81 213 LEU A O 1
ATOM 1639 N N . GLN A 1 214 ? -13.993 -3.972 18.119 1.00 95.88 214 GLN A N 1
ATOM 1640 C CA . GLN A 1 214 ? -15.216 -4.780 18.179 1.00 95.88 214 GLN A CA 1
ATOM 1641 C C . GLN A 1 214 ? -16.438 -3.953 18.589 1.00 95.88 214 GLN A C 1
ATOM 1643 O O . GLN A 1 214 ? -17.500 -4.073 17.980 1.00 95.88 214 GLN A O 1
ATOM 1648 N N . GLN A 1 215 ? -16.296 -3.090 19.597 1.00 96.19 215 GLN A N 1
ATOM 1649 C CA . GLN A 1 215 ? -17.375 -2.224 20.064 1.00 96.19 215 GLN A CA 1
ATOM 1650 C C . GLN A 1 215 ? -17.851 -1.263 18.968 1.00 96.19 215 GLN A C 1
ATOM 1652 O O . GLN A 1 215 ? -19.055 -1.028 18.834 1.00 96.19 215 GLN A O 1
ATOM 1657 N N . HIS A 1 216 ? -16.924 -0.698 18.196 1.00 96.69 216 HIS A N 1
ATOM 1658 C CA . HIS A 1 216 ? -17.234 0.350 17.225 1.00 96.69 216 HIS A CA 1
ATOM 1659 C C . HIS A 1 216 ? -17.523 -0.160 15.808 1.00 96.69 216 HIS A C 1
ATOM 1661 O O . HIS A 1 216 ? -18.183 0.545 15.050 1.00 96.69 216 HIS A O 1
ATOM 1667 N N . LEU A 1 217 ? -17.139 -1.399 15.485 1.00 94.62 217 LEU A N 1
ATOM 1668 C CA . LEU A 1 217 ? -17.544 -2.127 14.272 1.00 94.62 217 LEU A CA 1
ATOM 1669 C C . LEU A 1 217 ? -18.691 -3.119 14.533 1.00 94.62 217 LEU A C 1
ATOM 1671 O O . LEU A 1 217 ? -18.975 -3.990 13.710 1.00 94.62 217 LEU A O 1
ATOM 1675 N N . LYS A 1 218 ? -19.369 -2.997 15.680 1.00 90.19 218 LYS A N 1
ATOM 1676 C CA . LYS A 1 218 ? -20.413 -3.922 16.136 1.00 90.19 218 LYS A CA 1
ATOM 1677 C C . LYS A 1 218 ? -21.544 -4.116 15.123 1.00 90.19 218 LYS A C 1
ATOM 1679 O O . LYS A 1 218 ? -22.064 -5.212 14.996 1.00 90.19 218 LYS A O 1
ATOM 1684 N N . THR A 1 219 ? -21.889 -3.088 14.355 1.00 86.25 219 THR A N 1
ATOM 1685 C CA . THR A 1 219 ? -22.872 -3.160 13.258 1.00 86.25 219 THR A CA 1
ATOM 1686 C C . THR A 1 219 ? -22.509 -4.206 12.199 1.00 86.25 219 THR A C 1
ATOM 1688 O O . THR A 1 219 ? -23.396 -4.899 11.708 1.00 86.25 219 THR A O 1
ATOM 1691 N N . LEU A 1 220 ? -21.223 -4.339 11.860 1.00 87.12 220 LEU A N 1
ATOM 1692 C CA . LEU A 1 220 ? -20.706 -5.326 10.909 1.00 87.12 220 LEU A CA 1
ATOM 1693 C C . LEU A 1 220 ? -20.604 -6.718 11.544 1.00 87.12 220 LEU A C 1
ATOM 1695 O O . LEU A 1 220 ? -20.882 -7.724 10.892 1.00 87.12 220 LEU A O 1
ATOM 1699 N N . ILE A 1 221 ? -20.208 -6.766 12.818 1.00 88.69 221 ILE A N 1
ATOM 1700 C CA . ILE A 1 221 ? -19.961 -8.011 13.554 1.00 88.69 221 ILE A CA 1
ATOM 1701 C C . ILE A 1 221 ? -21.278 -8.689 13.957 1.00 88.69 221 ILE A C 1
ATOM 1703 O O . ILE A 1 221 ? -21.437 -9.890 13.746 1.00 88.69 221 ILE A O 1
ATOM 1707 N N . ASP A 1 222 ? -22.249 -7.933 14.475 1.00 84.12 222 ASP A N 1
ATOM 1708 C CA . ASP A 1 222 ? -23.549 -8.445 14.931 1.00 84.12 222 ASP A CA 1
ATOM 1709 C C . ASP A 1 222 ? -24.428 -8.921 13.770 1.00 84.12 222 ASP A C 1
ATOM 1711 O O . ASP A 1 222 ? -25.210 -9.855 13.939 1.00 84.12 222 ASP A O 1
ATOM 1715 N N . ARG A 1 223 ? -24.282 -8.323 12.575 1.00 79.06 223 ARG A N 1
ATOM 1716 C CA . ARG A 1 223 ? -24.898 -8.858 11.347 1.00 79.06 223 ARG A CA 1
ATOM 1717 C C . ARG A 1 223 ? -24.381 -10.259 11.007 1.00 79.06 223 ARG A C 1
ATOM 1719 O O . ARG A 1 223 ? -25.047 -10.992 10.288 1.00 79.06 223 ARG A O 1
ATOM 1726 N N . GLY A 1 224 ? -23.219 -10.638 11.542 1.00 74.12 224 GLY A N 1
ATOM 1727 C CA . GLY A 1 224 ? -22.549 -11.905 11.267 1.00 74.12 224 GLY A CA 1
ATOM 1728 C C . GLY A 1 224 ? -21.715 -11.891 9.987 1.00 74.12 224 GLY A C 1
ATOM 1729 O O . GLY A 1 224 ? -21.088 -12.902 9.674 1.00 74.12 224 GLY A O 1
ATOM 1730 N N . ASP A 1 225 ? -21.671 -10.757 9.286 1.00 81.81 225 ASP A N 1
ATOM 1731 C CA . ASP A 1 225 ? -21.021 -10.616 7.984 1.00 81.81 225 ASP A CA 1
ATOM 1732 C C . ASP A 1 225 ? -19.499 -10.512 8.113 1.00 81.81 225 ASP A C 1
ATOM 1734 O O . ASP A 1 225 ? -18.778 -10.976 7.233 1.00 81.81 225 ASP A O 1
ATOM 1738 N N . PHE A 1 226 ? -18.995 -9.936 9.211 1.00 91.12 226 PHE A N 1
ATOM 1739 C CA . PHE A 1 226 ? -17.567 -9.690 9.412 1.00 91.12 226 PHE A CA 1
ATOM 1740 C C . PHE A 1 226 ? -17.063 -10.153 10.780 1.00 91.12 226 PHE A C 1
ATOM 1742 O O . PHE A 1 226 ? -17.811 -10.263 11.750 1.00 91.12 226 PHE A O 1
ATOM 1749 N N . LEU A 1 227 ? -15.758 -10.396 10.862 1.00 92.38 227 LEU A N 1
ATOM 1750 C CA . LEU A 1 227 ? -15.028 -10.644 12.102 1.00 92.38 227 LEU A CA 1
ATOM 1751 C C . LEU A 1 227 ? -13.688 -9.911 12.087 1.00 92.38 227 LEU A C 1
ATOM 1753 O O . LEU A 1 227 ? -13.115 -9.673 11.023 1.00 92.38 227 LEU A O 1
ATOM 1757 N N . LEU A 1 228 ? -13.186 -9.613 13.281 1.00 95.25 228 LEU A N 1
ATOM 1758 C CA . LEU A 1 228 ? -11.823 -9.139 13.492 1.00 95.25 228 LEU A CA 1
ATOM 1759 C C . LEU A 1 228 ? -10.933 -10.330 13.853 1.00 95.25 228 LEU A C 1
ATOM 1761 O O . LEU A 1 228 ? -11.282 -11.096 14.753 1.00 95.25 228 LEU A O 1
ATOM 1765 N N . ASP A 1 229 ? -9.820 -10.486 13.145 1.00 93.38 229 ASP A N 1
ATOM 1766 C CA . ASP A 1 229 ? -8.829 -11.542 13.368 1.00 93.38 229 ASP A CA 1
ATOM 1767 C C . ASP A 1 229 ? -7.518 -10.906 13.853 1.00 93.38 229 ASP A C 1
ATOM 1769 O O . ASP A 1 229 ? -6.949 -10.072 13.147 1.00 93.38 229 ASP A O 1
ATOM 1773 N N . ASP A 1 230 ? -7.068 -11.259 15.061 1.00 95.00 230 ASP A N 1
ATOM 1774 C CA . ASP A 1 230 ? -5.774 -10.825 15.614 1.00 95.00 230 ASP A CA 1
ATOM 1775 C C . ASP A 1 230 ? -4.669 -11.678 14.988 1.00 95.00 230 ASP A C 1
ATOM 1777 O O . ASP A 1 230 ? -4.534 -12.870 15.281 1.00 95.00 230 ASP A O 1
ATOM 1781 N N . ILE A 1 231 ? -3.885 -11.057 14.108 1.00 93.38 231 ILE A N 1
ATOM 1782 C CA . ILE A 1 231 ? -2.804 -11.710 13.363 1.00 93.38 231 ILE A CA 1
ATOM 1783 C C . ILE A 1 231 ? -1.415 -11.256 13.823 1.00 93.38 231 ILE A C 1
ATOM 1785 O O . ILE A 1 231 ? -0.411 -11.733 13.287 1.00 93.38 231 ILE A O 1
ATOM 1789 N N . ALA A 1 232 ? -1.331 -10.411 14.856 1.00 91.38 232 ALA A N 1
ATOM 1790 C CA . ALA A 1 232 ? -0.073 -9.862 15.357 1.00 91.38 232 ALA A CA 1
ATOM 1791 C C . ALA A 1 232 ? 0.916 -10.963 15.784 1.00 91.38 232 ALA A C 1
ATOM 1793 O O . ALA A 1 232 ? 2.138 -10.806 15.667 1.00 91.38 232 ALA A O 1
ATOM 1794 N N . GLY A 1 233 ? 0.398 -12.094 16.277 1.00 87.00 233 GLY A N 1
ATOM 1795 C CA . GLY A 1 233 ? 1.187 -13.265 16.673 1.00 87.00 233 GLY A CA 1
ATOM 1796 C C . GLY A 1 233 ? 1.698 -14.116 15.505 1.00 87.00 233 GLY A C 1
ATOM 1797 O O . GLY A 1 233 ? 2.693 -14.823 15.658 1.00 87.00 233 GLY A O 1
ATOM 1798 N N . ASP A 1 234 ? 1.071 -14.036 14.331 1.00 88.00 234 ASP A N 1
ATOM 1799 C CA . ASP A 1 234 ? 1.453 -14.815 13.158 1.00 88.00 234 ASP A CA 1
ATOM 1800 C C . ASP A 1 234 ? 2.324 -13.987 12.219 1.00 88.00 234 ASP A C 1
ATOM 1802 O O . ASP A 1 234 ? 1.848 -13.235 11.377 1.00 88.00 234 ASP A O 1
ATOM 1806 N N . LYS A 1 235 ? 3.638 -14.147 12.352 1.00 86.94 235 LYS A N 1
ATOM 1807 C CA . LYS A 1 235 ? 4.633 -13.316 11.662 1.00 86.94 235 LYS A CA 1
ATOM 1808 C C . LYS A 1 235 ? 4.766 -13.580 10.160 1.00 86.94 235 LYS A C 1
ATOM 1810 O O . LYS A 1 235 ? 5.607 -12.946 9.532 1.00 86.94 235 LYS A O 1
ATOM 1815 N N . SER A 1 236 ? 3.993 -14.508 9.596 1.00 87.06 236 SER A N 1
ATOM 1816 C CA . SER A 1 236 ? 4.162 -14.967 8.212 1.00 87.06 236 SER A CA 1
ATOM 1817 C C . SER A 1 236 ? 2.975 -14.691 7.291 1.00 87.06 236 SER A C 1
ATOM 1819 O O . SER A 1 236 ? 3.084 -14.928 6.086 1.00 87.06 236 SER A O 1
ATOM 1821 N N . VAL A 1 237 ? 1.858 -14.183 7.830 1.00 88.94 237 VAL A N 1
ATOM 1822 C CA . VAL A 1 237 ? 0.589 -14.017 7.094 1.00 88.94 237 VAL A CA 1
ATOM 1823 C C . VAL A 1 237 ? 0.774 -13.254 5.787 1.00 88.94 237 VAL A C 1
ATOM 1825 O O . VAL A 1 237 ? 0.187 -13.623 4.771 1.00 88.94 237 VAL A O 1
ATOM 1828 N N . LEU A 1 238 ? 1.605 -12.211 5.806 1.00 93.81 238 LEU A N 1
ATOM 1829 C CA . LEU A 1 238 ? 1.821 -11.310 4.679 1.00 93.81 238 LEU A CA 1
ATOM 1830 C C . LEU A 1 238 ? 3.184 -11.523 4.008 1.00 93.81 238 LEU A C 1
ATOM 1832 O O . LEU A 1 238 ? 3.617 -10.678 3.230 1.00 93.81 238 LEU A O 1
ATOM 1836 N N . ASN A 1 239 ? 3.867 -12.644 4.252 1.00 91.00 239 ASN A N 1
ATOM 1837 C CA . ASN A 1 239 ? 5.085 -12.963 3.508 1.00 91.00 239 ASN A CA 1
ATOM 1838 C C . ASN A 1 239 ? 4.779 -13.062 2.010 1.00 91.00 239 ASN A C 1
ATOM 1840 O O . ASN A 1 239 ? 3.854 -13.778 1.604 1.00 91.00 239 ASN A O 1
ATOM 1844 N N . ILE A 1 240 ? 5.572 -12.367 1.198 1.00 87.75 240 ILE A N 1
ATOM 1845 C CA . ILE A 1 240 ? 5.411 -12.336 -0.249 1.00 87.75 240 ILE A CA 1
ATOM 1846 C C . ILE A 1 240 ? 6.761 -12.280 -0.964 1.00 87.75 240 ILE A C 1
ATOM 1848 O O . ILE A 1 240 ? 7.648 -11.487 -0.643 1.00 87.75 240 ILE A O 1
ATOM 1852 N N . VAL A 1 241 ? 6.872 -13.137 -1.972 1.00 83.94 241 VAL A N 1
ATOM 1853 C CA . VAL A 1 241 ? 7.898 -13.113 -3.008 1.00 83.94 241 VAL A CA 1
ATOM 1854 C C . VAL A 1 241 ? 7.120 -13.110 -4.313 1.00 83.94 241 VAL A C 1
ATOM 1856 O O . VAL A 1 241 ? 6.345 -14.030 -4.550 1.00 83.94 241 VAL A O 1
ATOM 1859 N N . ASP A 1 242 ? 7.254 -12.052 -5.105 1.00 83.56 242 ASP A N 1
ATOM 1860 C CA . ASP A 1 242 ? 6.530 -11.919 -6.369 1.00 83.56 242 ASP A CA 1
ATOM 1861 C C . ASP A 1 242 ? 7.396 -11.129 -7.368 1.00 83.56 242 ASP A C 1
ATOM 1863 O O . ASP A 1 242 ? 7.944 -10.083 -6.997 1.00 83.56 242 ASP A O 1
ATOM 1867 N N . PRO A 1 243 ? 7.555 -11.594 -8.622 1.00 78.75 243 PRO A N 1
ATOM 1868 C CA . PRO A 1 243 ? 8.417 -10.951 -9.623 1.00 78.75 243 PRO A CA 1
ATOM 1869 C C . PRO A 1 243 ? 7.950 -9.541 -10.026 1.00 78.75 243 PRO A C 1
ATOM 1871 O O . PRO A 1 243 ? 8.738 -8.723 -10.533 1.00 78.75 243 PRO A O 1
ATOM 1874 N N . ARG A 1 244 ? 6.672 -9.225 -9.781 1.00 84.44 244 ARG A N 1
ATOM 1875 C CA . ARG A 1 244 ? 6.091 -7.897 -9.995 1.00 84.44 244 ARG A CA 1
ATOM 1876 C C . ARG A 1 244 ? 6.540 -6.900 -8.925 1.00 84.44 244 ARG A C 1
ATOM 1878 O O . ARG A 1 244 ? 6.401 -5.698 -9.138 1.00 84.44 244 ARG A O 1
ATOM 1885 N N . LEU A 1 245 ? 7.132 -7.358 -7.820 1.00 89.19 245 LEU A N 1
ATOM 1886 C CA . LEU A 1 245 ? 7.676 -6.519 -6.754 1.00 89.19 245 LEU A CA 1
ATOM 1887 C C . LEU A 1 245 ? 9.175 -6.236 -6.945 1.00 89.19 245 LEU A C 1
ATOM 1889 O O . LEU A 1 245 ? 9.890 -6.989 -7.609 1.00 89.19 245 LEU A O 1
ATOM 1893 N N . PRO A 1 246 ? 9.688 -5.120 -6.395 1.00 87.12 246 PRO A N 1
ATOM 1894 C CA . PRO A 1 246 ? 11.110 -4.782 -6.489 1.00 87.12 246 PRO A CA 1
ATOM 1895 C C . PRO A 1 246 ? 12.001 -5.620 -5.558 1.00 87.12 246 PRO A C 1
ATOM 1897 O O . PRO A 1 246 ? 13.217 -5.623 -5.740 1.00 87.12 246 PRO A O 1
ATOM 1900 N N . PHE A 1 247 ? 11.416 -6.266 -4.549 1.00 87.44 247 PHE A N 1
ATOM 1901 C CA . PHE A 1 247 ? 12.073 -7.113 -3.554 1.00 87.44 247 PHE A CA 1
ATOM 1902 C C . PHE A 1 247 ? 11.019 -7.946 -2.810 1.00 87.44 247 PHE A C 1
ATOM 1904 O O . PHE A 1 247 ? 9.835 -7.600 -2.805 1.00 87.44 247 PHE A O 1
ATOM 1911 N N . ALA A 1 248 ? 11.454 -9.026 -2.162 1.00 88.88 248 ALA A N 1
ATOM 1912 C CA . ALA A 1 248 ? 10.611 -9.802 -1.261 1.00 88.88 248 ALA A CA 1
ATOM 1913 C C . ALA A 1 248 ? 10.304 -9.020 0.028 1.00 88.88 248 ALA A C 1
ATOM 1915 O O . ALA A 1 248 ? 11.155 -8.289 0.545 1.00 88.88 248 ALA A O 1
ATOM 1916 N N . MET A 1 249 ? 9.104 -9.214 0.575 1.00 94.00 249 MET A N 1
ATOM 1917 C CA . MET A 1 249 ? 8.672 -8.610 1.837 1.00 94.00 249 MET A CA 1
ATOM 1918 C C . MET A 1 249 ? 8.172 -9.689 2.799 1.00 94.00 249 MET A C 1
ATOM 1920 O O . MET A 1 249 ? 7.550 -10.670 2.389 1.00 94.00 249 MET A O 1
ATOM 1924 N N . LYS A 1 250 ? 8.441 -9.517 4.092 1.00 94.56 250 LYS A N 1
ATOM 1925 C CA . LYS A 1 250 ? 8.038 -10.452 5.146 1.00 94.56 250 LYS A CA 1
ATOM 1926 C C . LYS A 1 250 ? 7.432 -9.738 6.342 1.00 94.56 250 LYS A C 1
ATOM 1928 O O . LYS A 1 250 ? 7.747 -8.586 6.630 1.00 94.56 250 LYS A O 1
ATOM 1933 N N . GLY A 1 251 ? 6.605 -10.467 7.074 1.00 93.12 251 GLY A N 1
ATOM 1934 C CA . GLY A 1 251 ? 5.968 -10.008 8.293 1.00 93.12 251 GLY A CA 1
ATOM 1935 C C . GLY A 1 251 ? 4.456 -10.182 8.251 1.00 93.12 251 GLY A C 1
ATOM 1936 O O . GLY A 1 251 ? 3.900 -11.029 7.547 1.00 93.12 251 GLY A O 1
ATOM 1937 N N . THR A 1 252 ? 3.791 -9.364 9.051 1.00 93.38 252 THR A N 1
ATOM 1938 C CA . THR A 1 252 ? 2.350 -9.414 9.280 1.00 93.38 252 THR A CA 1
ATOM 1939 C C . THR A 1 252 ? 1.813 -8.001 9.500 1.00 93.38 252 THR A C 1
ATOM 1941 O O . THR A 1 252 ? 2.551 -7.034 9.301 1.00 93.38 252 THR A O 1
ATOM 1944 N N . ALA A 1 253 ? 0.549 -7.894 9.883 1.00 95.75 253 ALA A N 1
ATOM 1945 C CA . ALA A 1 253 ? -0.061 -6.697 10.456 1.00 95.75 253 ALA A CA 1
ATOM 1946 C C . ALA A 1 253 ? -0.640 -7.051 11.837 1.00 95.75 253 ALA A C 1
ATOM 1948 O O . ALA A 1 253 ? -0.449 -8.173 12.314 1.00 95.75 253 ALA A O 1
ATOM 1949 N N . ASP A 1 254 ? -1.347 -6.126 12.480 1.00 97.00 254 ASP A N 1
ATOM 1950 C CA . ASP A 1 254 ? -1.948 -6.397 13.786 1.00 97.00 254 ASP A CA 1
ATOM 1951 C C . ASP A 1 254 ? -3.300 -7.100 13.658 1.00 97.00 254 ASP A C 1
ATOM 1953 O O . ASP A 1 254 ? -3.547 -8.111 14.320 1.00 97.00 254 ASP A O 1
ATOM 1957 N N . VAL A 1 255 ? -4.177 -6.588 12.787 1.00 97.56 255 VAL A N 1
ATOM 1958 C CA . VAL A 1 255 ? -5.571 -7.045 12.702 1.00 97.56 255 VAL A CA 1
ATOM 1959 C C . VAL A 1 255 ? -6.046 -7.142 11.255 1.00 97.56 255 VAL A C 1
ATOM 1961 O O . VAL A 1 255 ? -5.720 -6.305 10.413 1.00 97.56 255 VAL A O 1
ATOM 1964 N N . LEU A 1 256 ? -6.878 -8.143 10.967 1.00 96.56 256 LEU A N 1
ATOM 1965 C CA . LEU A 1 256 ? -7.661 -8.224 9.734 1.00 96.56 256 LEU A CA 1
ATOM 1966 C C . LEU A 1 256 ? -9.148 -8.030 10.023 1.00 96.56 256 LEU A C 1
ATOM 1968 O O . LEU A 1 256 ? -9.683 -8.614 10.964 1.00 96.56 256 LEU A O 1
ATOM 1972 N N . LEU A 1 257 ? -9.839 -7.288 9.159 1.00 95.62 257 LEU A N 1
ATOM 1973 C CA . LEU A 1 257 ? -11.296 -7.354 9.046 1.00 95.62 257 LEU A CA 1
ATOM 1974 C C . LEU A 1 257 ? -11.648 -8.300 7.898 1.00 95.62 257 LEU A C 1
ATOM 1976 O O . LEU A 1 257 ? -11.320 -8.034 6.736 1.00 95.62 257 LEU A O 1
ATOM 1980 N N . ILE A 1 258 ? -12.310 -9.405 8.227 1.00 91.31 258 ILE A N 1
ATOM 1981 C CA . ILE A 1 258 ? -12.585 -10.505 7.300 1.00 91.31 258 ILE A CA 1
ATOM 1982 C C . ILE A 1 258 ? -14.091 -10.678 7.147 1.00 91.31 258 ILE A C 1
ATOM 1984 O O . ILE A 1 258 ? -14.807 -10.768 8.144 1.00 91.31 258 ILE A O 1
ATOM 1988 N N . ASN A 1 259 ? -14.570 -10.782 5.908 1.00 86.75 259 ASN A N 1
ATOM 1989 C CA . ASN A 1 259 ? -15.923 -11.234 5.622 1.00 86.75 259 ASN A CA 1
ATOM 1990 C C . ASN A 1 259 ? -16.057 -12.713 6.012 1.00 86.75 259 ASN A C 1
ATOM 1992 O O . ASN A 1 259 ? -15.443 -13.600 5.412 1.00 86.75 259 ASN A O 1
ATOM 1996 N N . ARG A 1 260 ? -16.882 -12.974 7.025 1.00 81.19 260 ARG A N 1
ATOM 1997 C CA . ARG A 1 260 ? -17.064 -14.283 7.647 1.00 81.19 260 ARG A CA 1
ATOM 1998 C C . ARG A 1 260 ? -17.615 -15.323 6.678 1.00 81.19 260 ARG A C 1
ATOM 2000 O O . ARG A 1 260 ? -17.231 -16.484 6.785 1.00 81.19 260 ARG A O 1
ATOM 2007 N N . THR A 1 261 ? -18.472 -14.925 5.737 1.00 75.19 261 THR A N 1
ATOM 2008 C CA . THR A 1 261 ? -19.064 -15.847 4.747 1.00 75.19 261 THR A CA 1
ATOM 2009 C C . THR A 1 261 ? -18.023 -16.419 3.785 1.00 75.19 261 THR A C 1
ATOM 2011 O O . THR A 1 261 ? -18.184 -17.532 3.293 1.00 75.19 261 THR A O 1
ATOM 2014 N N . SER A 1 262 ? -16.920 -15.694 3.593 1.00 71.06 262 SER A N 1
ATOM 2015 C CA . SER A 1 262 ? -15.786 -16.099 2.764 1.00 71.06 262 SER A CA 1
ATOM 2016 C C . SER A 1 262 ? -14.620 -16.663 3.580 1.00 71.06 262 SER A C 1
ATOM 2018 O O . SER A 1 262 ? -13.592 -17.002 2.991 1.00 71.06 262 SER A O 1
ATOM 2020 N N . LYS A 1 263 ? -14.734 -16.758 4.918 1.00 69.62 263 LYS A N 1
ATOM 2021 C CA . LYS A 1 263 ? -13.635 -17.241 5.764 1.00 69.62 263 LYS A CA 1
ATOM 2022 C C . LYS A 1 263 ? -13.319 -18.689 5.407 1.00 69.62 263 LYS A C 1
ATOM 2024 O O . LYS A 1 263 ? -14.177 -19.565 5.481 1.00 69.62 263 LYS A O 1
ATOM 2029 N N . ASN A 1 264 ? -12.051 -18.948 5.113 1.00 64.44 264 ASN A N 1
ATOM 2030 C CA . ASN A 1 264 ? -11.540 -20.289 4.896 1.00 64.44 264 ASN A CA 1
ATOM 2031 C C . ASN A 1 264 ? -10.407 -20.565 5.900 1.00 64.44 264 ASN A C 1
ATOM 2033 O O . ASN A 1 264 ? -9.406 -19.852 5.878 1.00 64.44 264 ASN A O 1
ATOM 2037 N N . PRO A 1 265 ? -10.516 -21.589 6.768 1.00 65.06 265 PRO A N 1
ATOM 2038 C CA . PRO A 1 265 ? -9.465 -21.921 7.734 1.00 65.06 265 PRO A CA 1
ATOM 2039 C C . PRO A 1 265 ? -8.096 -22.222 7.105 1.00 65.06 265 PRO A C 1
ATOM 2041 O O . PRO A 1 265 ? -7.074 -22.049 7.762 1.00 65.06 265 PRO A O 1
ATOM 2044 N N . LEU A 1 266 ? -8.073 -22.665 5.844 1.00 57.50 266 LEU A N 1
ATOM 2045 C CA . LEU A 1 266 ? -6.854 -22.986 5.099 1.00 57.50 266 LEU A CA 1
ATOM 2046 C C . LEU A 1 266 ? -6.263 -21.768 4.373 1.00 57.50 266 LEU A C 1
ATOM 2048 O O . LEU A 1 266 ? -5.074 -21.758 4.073 1.00 57.50 266 LEU A O 1
ATOM 2052 N N . ILE A 1 267 ? -7.068 -20.734 4.105 1.00 68.81 267 ILE A N 1
ATOM 2053 C CA . ILE A 1 267 ? -6.647 -19.523 3.389 1.00 68.81 267 ILE A CA 1
ATOM 2054 C C . ILE A 1 267 ? -6.883 -18.322 4.304 1.00 68.81 267 ILE A C 1
ATOM 2056 O O . ILE A 1 267 ? -7.967 -17.742 4.323 1.00 68.81 267 ILE A O 1
ATOM 2060 N N . LYS A 1 268 ? -5.850 -17.923 5.052 1.00 74.75 268 LYS A N 1
ATOM 2061 C CA . LYS A 1 268 ? -5.949 -16.875 6.089 1.00 74.75 268 LYS A CA 1
ATOM 2062 C C . LYS A 1 268 ? -6.489 -15.533 5.588 1.00 74.75 268 LYS A C 1
ATOM 2064 O O . LYS A 1 268 ? -7.160 -14.837 6.336 1.00 74.75 268 LYS A O 1
ATOM 2069 N N . LEU A 1 269 ? -6.224 -15.188 4.328 1.00 83.38 269 LEU A N 1
ATOM 2070 C CA . LEU A 1 269 ? -6.677 -13.939 3.708 1.00 83.38 269 LEU A CA 1
ATOM 2071 C C . LEU A 1 269 ? -8.009 -14.078 2.954 1.00 83.38 269 LEU A C 1
ATOM 2073 O O . LEU A 1 269 ? -8.444 -13.139 2.289 1.00 83.38 269 LEU A O 1
ATOM 2077 N N . ALA A 1 270 ? -8.683 -15.228 3.027 1.00 79.38 270 ALA A N 1
ATOM 2078 C CA . ALA A 1 270 ? -9.982 -15.389 2.389 1.00 79.38 270 ALA A CA 1
ATOM 2079 C C . ALA A 1 270 ? -11.028 -14.489 3.051 1.00 79.38 270 ALA A C 1
ATOM 2081 O O . ALA A 1 270 ? -11.245 -14.552 4.259 1.00 79.38 270 ALA A O 1
ATOM 2082 N N . GLY A 1 271 ? -11.662 -13.639 2.240 1.00 81.50 271 GLY A N 1
ATOM 2083 C CA . GLY A 1 271 ? -12.622 -12.643 2.705 1.00 81.50 271 GLY A CA 1
ATOM 2084 C C . GLY A 1 271 ? -11.995 -11.373 3.279 1.00 81.50 271 GLY A C 1
ATOM 2085 O O . GLY A 1 271 ? -12.733 -10.538 3.804 1.00 81.50 271 GLY A O 1
ATOM 2086 N N . VAL A 1 272 ? -10.670 -11.197 3.210 1.00 91.56 272 VAL A N 1
ATOM 2087 C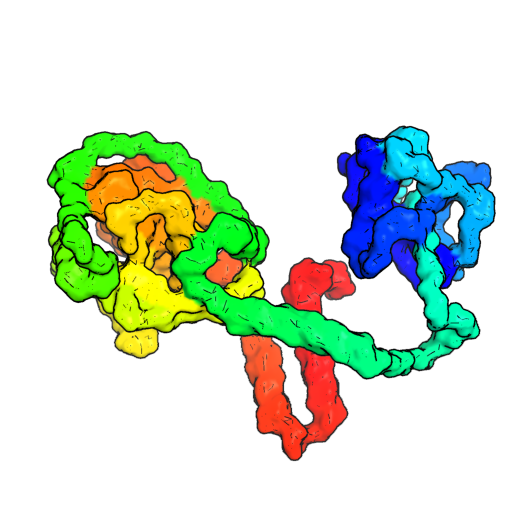 CA . VAL A 1 272 ? -10.020 -9.991 3.738 1.00 91.56 272 VAL A CA 1
ATOM 2088 C C . VAL A 1 272 ? -10.578 -8.731 3.071 1.00 91.56 272 VAL A C 1
ATOM 2090 O O . VAL A 1 272 ? -10.700 -8.646 1.849 1.00 91.56 272 VAL A O 1
ATOM 2093 N N . SER A 1 273 ? -10.958 -7.760 3.898 1.00 93.19 273 SER A N 1
ATOM 2094 C CA . SER A 1 273 ? -11.531 -6.479 3.465 1.00 93.19 273 SER A CA 1
ATOM 2095 C C . SER A 1 273 ? -10.719 -5.283 3.964 1.00 93.19 273 SER A C 1
ATOM 2097 O O . SER A 1 273 ? -10.674 -4.252 3.299 1.00 93.19 273 SER A O 1
ATOM 2099 N N . LEU A 1 274 ? -10.045 -5.424 5.107 1.00 96.81 274 LEU A N 1
ATOM 2100 C CA . LEU A 1 274 ? -9.157 -4.407 5.668 1.00 96.81 274 LEU A CA 1
ATOM 2101 C C . LEU A 1 274 ? -7.972 -5.089 6.360 1.00 96.81 274 LEU A C 1
ATOM 2103 O O . LEU A 1 274 ? -8.182 -6.019 7.141 1.00 96.81 274 LEU A O 1
ATOM 2107 N N . VAL A 1 275 ? -6.757 -4.616 6.089 1.00 98.06 275 VAL A N 1
ATOM 2108 C CA . VAL A 1 275 ? -5.557 -4.893 6.889 1.00 98.06 275 VAL A CA 1
ATOM 2109 C C . VAL A 1 275 ? -5.277 -3.683 7.778 1.00 98.06 275 VAL A C 1
ATOM 2111 O O . VAL A 1 275 ? -5.315 -2.554 7.296 1.00 98.06 275 VAL A O 1
ATOM 2114 N N . ILE A 1 276 ? -5.069 -3.902 9.076 1.00 98.50 276 ILE A N 1
ATOM 2115 C CA . ILE A 1 276 ? -4.941 -2.838 10.075 1.00 98.50 276 ILE A CA 1
ATOM 2116 C C . ILE A 1 276 ? -3.584 -2.955 10.769 1.00 98.50 276 ILE A C 1
ATOM 2118 O O . ILE A 1 276 ? -3.272 -3.989 11.364 1.00 98.50 276 ILE A O 1
ATOM 2122 N N . GLU A 1 277 ? -2.821 -1.871 10.718 1.00 98.31 277 GLU A N 1
ATOM 2123 C CA . GLU A 1 277 ? -1.596 -1.645 11.479 1.00 98.31 277 GLU A CA 1
ATOM 2124 C C . GLU A 1 277 ? -1.865 -0.586 12.552 1.00 98.31 277 GLU A C 1
ATOM 2126 O O . GLU A 1 277 ? -2.365 0.510 12.271 1.00 98.31 277 GLU A O 1
ATOM 2131 N N . LEU A 1 278 ? -1.531 -0.914 13.793 1.00 97.81 278 LEU A N 1
ATOM 2132 C CA . LEU A 1 278 ? -1.777 -0.089 14.960 1.00 97.81 278 LEU A CA 1
ATOM 2133 C C . LEU A 1 278 ? -0.465 0.461 15.510 1.00 97.81 278 LEU A C 1
ATOM 2135 O O . LEU A 1 278 ? 0.506 -0.264 15.689 1.00 97.81 278 LEU A O 1
ATOM 2139 N N . LYS A 1 279 ? -0.454 1.754 15.835 1.00 96.50 279 LYS A N 1
ATOM 2140 C CA . LYS A 1 279 ? 0.675 2.425 16.494 1.00 96.50 279 LYS A CA 1
ATOM 2141 C C . LYS A 1 279 ? 0.160 3.237 17.670 1.00 96.50 279 LYS A C 1
ATOM 2143 O O . LYS A 1 279 ? -0.891 3.847 17.575 1.00 96.50 279 LYS A O 1
ATOM 2148 N N . LYS A 1 280 ? 0.911 3.365 18.759 1.00 95.44 280 LYS A N 1
ATOM 2149 C CA . LYS A 1 280 ? 0.571 4.308 19.845 1.00 95.44 280 LYS A CA 1
ATOM 2150 C C . LYS A 1 280 ? 0.539 5.752 19.379 1.00 95.44 280 LYS A C 1
ATOM 2152 O O . LYS A 1 280 ? -0.160 6.577 19.960 1.00 95.44 280 LYS A O 1
ATOM 2157 N N . LYS A 1 281 ? 1.360 6.045 18.377 1.00 95.44 281 LYS A N 1
ATOM 2158 C CA . LYS A 1 281 ? 1.437 7.320 17.690 1.00 95.44 281 LYS A CA 1
ATOM 2159 C C . LYS A 1 281 ? 1.833 7.048 16.250 1.00 95.44 281 LYS A C 1
ATOM 2161 O O . LYS A 1 281 ? 2.843 6.388 15.998 1.00 95.44 281 LYS A O 1
ATOM 2166 N N . VAL A 1 282 ? 1.048 7.551 15.309 1.00 96.88 282 VAL A N 1
ATOM 2167 C CA . VAL A 1 282 ? 1.396 7.458 13.892 1.00 96.88 282 VAL A CA 1
ATOM 2168 C C . VAL A 1 282 ? 2.476 8.493 13.568 1.00 96.88 282 VAL A C 1
ATOM 2170 O O . VAL A 1 282 ? 2.405 9.647 13.985 1.00 96.88 282 VAL A O 1
ATOM 2173 N N . GLU A 1 283 ? 3.495 8.069 12.824 1.00 95.62 283 GLU A N 1
ATOM 2174 C CA . GLU A 1 283 ? 4.589 8.908 12.344 1.00 95.62 283 GLU A CA 1
ATOM 2175 C C . GLU A 1 283 ? 4.730 8.703 10.830 1.00 95.62 283 GLU A C 1
ATOM 2177 O O . GLU A 1 283 ? 4.387 7.624 10.338 1.00 95.62 283 GLU A O 1
ATOM 2182 N N . PRO A 1 284 ? 5.256 9.684 10.071 1.00 93.94 284 PRO A N 1
ATOM 2183 C CA . PRO A 1 284 ? 5.392 9.559 8.618 1.00 93.94 284 PRO A CA 1
ATOM 2184 C C . PRO A 1 284 ? 6.171 8.312 8.173 1.00 93.94 284 PRO A C 1
ATOM 2186 O O . PRO A 1 284 ? 5.840 7.706 7.160 1.00 93.94 284 PRO A O 1
ATOM 2189 N N . GLY A 1 285 ? 7.161 7.879 8.964 1.00 94.62 285 GLY A N 1
ATOM 2190 C CA . GLY A 1 285 ? 7.940 6.668 8.692 1.00 94.62 285 GLY A CA 1
ATOM 2191 C C . GLY A 1 285 ? 7.140 5.360 8.748 1.00 94.62 285 GLY A C 1
ATOM 2192 O O . GLY A 1 285 ? 7.626 4.344 8.270 1.00 94.62 285 GLY A O 1
ATOM 2193 N N . HIS A 1 286 ? 5.918 5.368 9.289 1.00 97.88 286 HIS A N 1
ATOM 2194 C CA . HIS A 1 286 ? 5.048 4.189 9.341 1.00 97.88 286 HIS A CA 1
ATOM 2195 C C . HIS A 1 286 ? 4.222 3.981 8.058 1.00 97.88 286 HIS A C 1
ATOM 2197 O O . HIS A 1 286 ? 3.704 2.888 7.840 1.00 97.88 286 HIS A O 1
ATOM 2203 N N . VAL A 1 287 ? 4.088 4.997 7.197 1.00 97.31 287 VAL A N 1
ATOM 2204 C CA . VAL A 1 287 ? 3.301 4.904 5.952 1.00 97.31 287 VAL A CA 1
ATOM 2205 C C . VAL A 1 287 ? 3.862 3.850 4.973 1.00 97.31 287 VAL A C 1
ATOM 2207 O O . VAL A 1 287 ? 3.081 2.995 4.541 1.00 97.31 287 VAL A O 1
ATOM 2210 N N . PRO A 1 288 ? 5.187 3.784 4.710 1.00 97.94 288 PRO A N 1
ATOM 2211 C CA . PRO A 1 288 ? 5.777 2.731 3.877 1.00 97.94 288 PRO A CA 1
ATOM 2212 C C . PRO A 1 288 ? 5.432 1.307 4.335 1.00 97.94 288 PRO A C 1
ATOM 2214 O O . PRO A 1 288 ? 5.161 0.432 3.508 1.00 97.94 288 PRO A O 1
ATOM 2217 N N . GLN A 1 289 ? 5.407 1.072 5.654 1.00 98.06 289 GLN A N 1
ATOM 2218 C CA . GLN A 1 289 ? 5.016 -0.212 6.240 1.00 98.06 289 GLN A CA 1
ATOM 2219 C C . GLN A 1 289 ? 3.580 -0.579 5.830 1.00 98.06 289 GLN A C 1
ATOM 2221 O O . GLN A 1 289 ? 3.341 -1.676 5.317 1.00 98.06 289 GLN A O 1
ATOM 2226 N N . ALA A 1 290 ? 2.638 0.351 6.013 1.00 98.12 290 ALA A N 1
ATOM 2227 C CA . ALA A 1 290 ? 1.219 0.145 5.728 1.00 98.12 290 ALA A CA 1
ATOM 2228 C C . ALA A 1 290 ? 0.928 -0.059 4.230 1.00 98.12 290 ALA A C 1
ATOM 2230 O O . ALA A 1 290 ? 0.050 -0.853 3.870 1.00 98.12 290 ALA A O 1
ATOM 2231 N N . ILE A 1 291 ? 1.684 0.607 3.350 1.00 98.06 291 ILE A N 1
ATOM 2232 C CA . ILE A 1 291 ? 1.604 0.417 1.894 1.00 98.06 291 ILE A CA 1
ATOM 2233 C C . ILE A 1 291 ? 2.173 -0.947 1.491 1.00 98.06 291 ILE A C 1
ATOM 2235 O O . ILE A 1 291 ? 1.550 -1.662 0.705 1.00 98.06 291 ILE A O 1
ATOM 2239 N N . GLY A 1 292 ? 3.311 -1.365 2.055 1.00 98.00 292 GLY A N 1
ATOM 2240 C CA . GLY A 1 292 ? 3.854 -2.706 1.819 1.00 98.00 292 GLY A CA 1
ATOM 2241 C C . GLY A 1 292 ? 2.876 -3.811 2.233 1.00 98.00 292 GLY A C 1
ATOM 2242 O O . GLY A 1 292 ? 2.662 -4.771 1.486 1.00 98.00 292 GLY A O 1
ATOM 2243 N N . GLN A 1 293 ? 2.219 -3.645 3.386 1.00 98.38 293 GLN A N 1
ATOM 2244 C CA . GLN A 1 293 ? 1.171 -4.553 3.859 1.00 98.38 293 GLN A CA 1
ATOM 2245 C C . GLN A 1 293 ? -0.056 -4.554 2.934 1.00 98.38 293 GLN A C 1
ATOM 2247 O O . GLN A 1 293 ? -0.571 -5.633 2.639 1.00 98.38 293 GLN A O 1
ATOM 2252 N N . LEU A 1 294 ? -0.493 -3.392 2.419 1.00 98.25 294 LEU A N 1
ATOM 2253 C CA . LEU A 1 294 ? -1.560 -3.300 1.411 1.00 98.25 294 LEU A CA 1
ATOM 2254 C C . LEU A 1 294 ? -1.214 -4.106 0.159 1.00 98.25 294 LEU A C 1
ATOM 2256 O O . LEU A 1 294 ? -2.028 -4.903 -0.302 1.00 98.25 294 LEU A O 1
ATOM 2260 N N . VAL A 1 295 ? -0.017 -3.892 -0.389 1.00 97.31 295 VAL A N 1
ATOM 2261 C CA . VAL A 1 295 ? 0.462 -4.555 -1.608 1.00 97.31 295 VAL A CA 1
ATOM 2262 C C . VAL A 1 295 ? 0.477 -6.068 -1.414 1.00 97.31 295 VAL A C 1
ATOM 2264 O O . VAL A 1 295 ? -0.147 -6.789 -2.192 1.00 97.31 295 VAL A O 1
ATOM 2267 N N . SER A 1 296 ? 1.113 -6.547 -0.340 1.00 96.38 296 SER A N 1
ATOM 2268 C CA . SER A 1 296 ? 1.167 -7.979 -0.031 1.00 96.38 296 SER A CA 1
ATOM 2269 C C . SER A 1 296 ? -0.227 -8.576 0.165 1.00 96.38 296 SER A C 1
ATOM 2271 O O . SER A 1 296 ? -0.571 -9.588 -0.449 1.00 96.38 296 SER A O 1
ATOM 2273 N N . CYS A 1 297 ? -1.064 -7.919 0.973 1.00 96.00 297 CYS A N 1
ATOM 2274 C CA . CYS A 1 297 ? -2.429 -8.359 1.228 1.00 96.00 297 CYS A CA 1
ATOM 2275 C C . CYS A 1 297 ? -3.235 -8.430 -0.075 1.00 96.00 297 CYS A C 1
ATOM 2277 O O . CYS A 1 297 ? -3.882 -9.436 -0.336 1.00 96.00 297 CYS A O 1
ATOM 2279 N N . SER A 1 298 ? -3.137 -7.411 -0.932 1.00 95.31 298 SER A N 1
ATOM 2280 C CA . SER A 1 298 ? -3.849 -7.330 -2.210 1.00 95.31 298 SER A CA 1
ATOM 2281 C C . SER A 1 298 ? -3.458 -8.435 -3.195 1.00 95.31 298 SER A C 1
ATOM 2283 O O . SER A 1 298 ? -4.338 -8.994 -3.846 1.00 95.31 298 SER A O 1
ATOM 2285 N N . MET A 1 299 ? -2.170 -8.782 -3.278 1.00 90.44 299 MET A N 1
ATOM 2286 C CA . MET A 1 299 ? -1.664 -9.834 -4.173 1.00 90.44 299 MET A CA 1
ATOM 2287 C C . MET A 1 299 ? -1.978 -11.246 -3.664 1.00 90.44 299 MET A C 1
ATOM 2289 O O . MET A 1 299 ? -2.198 -12.158 -4.453 1.00 90.44 299 MET A O 1
ATOM 2293 N N . LYS A 1 300 ? -2.013 -11.444 -2.341 1.00 88.25 300 LYS A N 1
ATOM 2294 C CA . LYS A 1 300 ? -2.329 -12.747 -1.734 1.00 88.25 300 LYS A CA 1
ATOM 2295 C C . LYS A 1 300 ? -3.831 -12.973 -1.536 1.00 88.25 300 LYS A C 1
ATOM 2297 O O . LYS A 1 300 ? -4.248 -14.101 -1.266 1.00 88.25 300 LYS A O 1
ATOM 2302 N N . ALA A 1 301 ? -4.640 -11.917 -1.594 1.00 83.75 301 ALA A N 1
ATOM 2303 C CA . ALA A 1 301 ? -6.075 -12.008 -1.388 1.00 83.75 301 ALA A CA 1
ATOM 2304 C C . ALA A 1 301 ? -6.745 -12.784 -2.544 1.00 83.75 301 ALA A C 1
ATOM 2306 O O . ALA A 1 301 ? -6.470 -12.512 -3.720 1.00 83.75 301 ALA A O 1
ATOM 2307 N N . PRO A 1 302 ? -7.661 -13.727 -2.243 1.00 78.06 302 PRO A N 1
ATOM 2308 C CA . PRO A 1 302 ? -8.379 -14.471 -3.274 1.00 78.06 302 PRO A CA 1
ATOM 2309 C C . PRO A 1 302 ? -9.164 -13.580 -4.243 1.00 78.06 302 PRO A C 1
ATOM 2311 O O . PRO A 1 302 ? -9.412 -12.397 -3.995 1.00 78.06 302 PRO A O 1
ATOM 2314 N N . LEU A 1 303 ? -9.608 -14.174 -5.354 1.00 67.00 303 LEU A N 1
ATOM 2315 C CA . LEU A 1 303 ? -10.534 -13.529 -6.286 1.00 67.00 303 LEU A CA 1
ATOM 2316 C C . LEU A 1 303 ? -11.719 -12.902 -5.534 1.00 67.00 303 LEU A C 1
ATOM 2318 O O . LEU A 1 303 ? -12.253 -13.471 -4.583 1.00 67.00 303 LEU A O 1
ATOM 2322 N N . ASN A 1 304 ? -12.121 -11.715 -5.980 1.00 71.75 304 ASN A N 1
ATOM 2323 C CA . ASN A 1 304 ? -13.171 -10.890 -5.382 1.00 71.75 304 ASN A CA 1
ATOM 2324 C C . ASN A 1 304 ? -12.890 -10.311 -3.978 1.00 71.75 304 ASN A C 1
ATOM 2326 O O . ASN A 1 304 ? -13.799 -9.733 -3.379 1.00 71.75 304 ASN A O 1
ATOM 2330 N N . CYS A 1 305 ? -11.659 -10.399 -3.466 1.00 80.94 305 CYS A N 1
ATOM 2331 C CA . CYS A 1 305 ? -11.234 -9.688 -2.257 1.00 80.94 305 CYS A CA 1
ATOM 2332 C C . CYS A 1 305 ? -10.459 -8.414 -2.634 1.00 80.94 305 CYS A C 1
ATOM 2334 O O . CYS A 1 305 ? -9.511 -8.463 -3.414 1.00 80.94 305 CYS A O 1
ATOM 2336 N N . TYR A 1 306 ? -10.864 -7.271 -2.076 1.00 89.19 306 TYR A N 1
ATOM 2337 C CA . TYR A 1 306 ? -10.326 -5.947 -2.420 1.00 89.19 306 TYR A CA 1
ATOM 2338 C C . TYR A 1 306 ? -9.923 -5.211 -1.145 1.00 89.19 306 TYR A C 1
ATOM 2340 O O . TYR A 1 306 ? -10.658 -4.325 -0.698 1.00 89.19 306 TYR A O 1
ATOM 2348 N N . PRO A 1 307 ? -8.818 -5.630 -0.507 1.00 93.06 307 PRO A N 1
ATOM 2349 C CA . PRO A 1 307 ? -8.435 -5.101 0.788 1.00 93.06 307 PRO A CA 1
ATOM 2350 C C . PRO A 1 307 ? -8.067 -3.621 0.705 1.00 93.06 307 PRO A C 1
ATOM 2352 O O . PRO A 1 307 ? -7.406 -3.174 -0.233 1.00 93.06 307 PRO A O 1
ATOM 2355 N N . LEU A 1 308 ? -8.465 -2.886 1.736 1.00 96.12 308 LEU A N 1
ATOM 2356 C CA . LEU A 1 308 ? -7.878 -1.602 2.098 1.00 96.12 308 LEU A CA 1
ATOM 2357 C C . LEU A 1 308 ? -6.783 -1.817 3.148 1.00 96.12 308 LEU A C 1
ATOM 2359 O O . LEU A 1 308 ? -6.782 -2.835 3.841 1.00 96.12 308 LEU A O 1
ATOM 2363 N N . SER A 1 309 ? -5.914 -0.827 3.320 1.00 97.94 309 SER A N 1
ATOM 2364 C CA . SER A 1 309 ? -5.005 -0.720 4.462 1.00 97.94 309 SER A CA 1
ATOM 2365 C C . SER A 1 309 ? -5.427 0.429 5.369 1.00 97.94 309 SER A C 1
ATOM 2367 O O . SER A 1 309 ? -5.910 1.454 4.884 1.00 97.94 309 SER A O 1
ATOM 2369 N N . LEU A 1 310 ? -5.281 0.232 6.677 1.00 98.69 310 LEU A N 1
ATOM 2370 C CA . LEU A 1 310 ? -5.486 1.235 7.713 1.00 98.69 310 LEU A CA 1
ATOM 2371 C C . LEU A 1 310 ? -4.270 1.259 8.639 1.00 98.69 310 LEU A C 1
ATOM 2373 O O . LEU A 1 310 ? -4.004 0.284 9.333 1.00 98.69 310 LEU A O 1
ATOM 2377 N N . LEU A 1 311 ? -3.599 2.402 8.700 1.00 98.75 311 LEU A N 1
ATOM 2378 C CA . LEU A 1 311 ? -2.601 2.736 9.7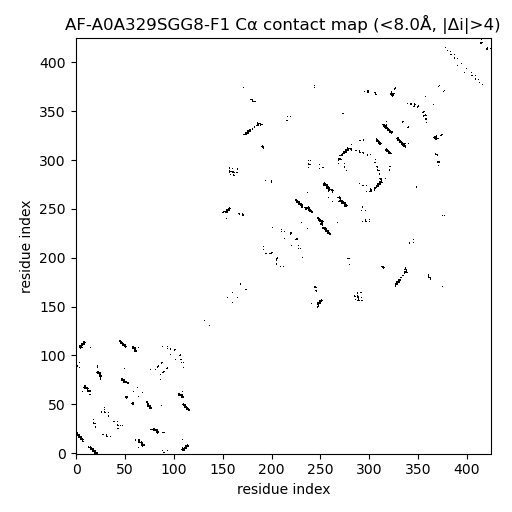08 1.00 98.75 311 LEU A CA 1
ATOM 2379 C C . LEU A 1 311 ? -3.213 3.728 10.695 1.00 98.75 311 LEU A C 1
ATOM 2381 O O . LEU A 1 311 ? -3.645 4.813 10.296 1.00 98.75 311 LEU A O 1
ATOM 2385 N N . THR A 1 312 ? -3.274 3.376 11.977 1.00 98.69 312 THR A N 1
ATOM 2386 C CA . THR A 1 312 ? -3.956 4.235 12.951 1.00 98.69 312 THR A CA 1
ATOM 2387 C C . THR A 1 312 ? -3.428 4.120 14.371 1.00 98.69 312 THR A C 1
ATOM 2389 O O . THR A 1 312 ? -2.926 3.080 14.791 1.00 98.69 312 THR A O 1
ATOM 2392 N N . ASP A 1 313 ? -3.595 5.200 15.131 1.00 97.94 313 ASP A N 1
ATOM 2393 C CA . ASP A 1 313 ? -3.451 5.203 16.586 1.00 97.94 313 ASP A CA 1
ATOM 2394 C C . ASP A 1 313 ? -4.775 5.101 17.341 1.00 97.94 313 ASP A C 1
ATOM 2396 O O . ASP A 1 313 ? -4.800 5.219 18.570 1.00 97.94 313 ASP A O 1
ATOM 2400 N N . LEU A 1 314 ? -5.875 4.869 16.617 1.00 98.38 314 LEU A N 1
ATOM 2401 C CA . LEU A 1 314 ? -7.244 4.819 17.127 1.00 98.38 314 LEU A CA 1
ATOM 2402 C C . LEU A 1 314 ? -7.679 6.103 17.855 1.00 98.38 314 LEU A C 1
ATOM 2404 O O . LEU A 1 314 ? -8.650 6.092 18.616 1.00 98.38 314 LEU A O 1
ATOM 2408 N N . ASN A 1 315 ? -6.963 7.205 17.636 1.00 97.12 315 ASN A N 1
ATOM 2409 C CA . ASN A 1 315 ? -7.233 8.516 18.196 1.00 97.12 315 ASN A CA 1
ATOM 2410 C C . ASN A 1 315 ? -7.455 9.506 17.054 1.00 97.12 315 ASN A C 1
ATOM 2412 O O . ASN A 1 315 ? -8.560 9.544 16.509 1.00 97.12 315 ASN A O 1
ATOM 2416 N N . ASP A 1 316 ? -6.436 10.281 16.698 1.00 96.12 316 ASP A N 1
ATOM 2417 C CA . ASP A 1 316 ? -6.532 11.397 15.758 1.00 96.12 316 ASP A CA 1
ATOM 2418 C C . ASP A 1 316 ? -5.819 11.149 14.422 1.00 96.12 316 ASP A C 1
ATOM 2420 O O . ASP A 1 316 ? -5.840 12.018 13.550 1.00 96.12 316 ASP A O 1
ATOM 2424 N N . HIS A 1 317 ? -5.241 9.960 14.225 1.00 98.00 317 HIS A N 1
ATOM 2425 C CA . HIS A 1 317 ? -4.650 9.556 12.954 1.00 98.00 317 HIS A CA 1
ATOM 2426 C C . HIS A 1 317 ? -5.278 8.268 12.436 1.00 98.00 317 HIS A C 1
ATOM 2428 O O . HIS A 1 317 ? -5.052 7.186 12.977 1.00 98.00 317 HIS A O 1
ATOM 2434 N N . TRP A 1 318 ? -6.029 8.374 11.340 1.00 98.31 318 TRP A N 1
ATOM 2435 C CA . TRP A 1 318 ? -6.630 7.252 10.619 1.00 98.31 318 TRP A CA 1
ATOM 2436 C C . TRP A 1 318 ? -6.249 7.342 9.146 1.00 98.31 318 TRP A C 1
ATOM 2438 O O . TRP A 1 318 ? -6.942 7.983 8.355 1.00 98.31 318 TRP A O 1
ATOM 2448 N N . HIS A 1 319 ? -5.118 6.745 8.787 1.00 98.25 319 HIS A N 1
ATOM 2449 C CA . HIS A 1 319 ? -4.580 6.781 7.435 1.00 98.25 319 HIS A CA 1
ATOM 2450 C C . HIS A 1 319 ? -5.017 5.541 6.655 1.00 98.25 319 HIS A C 1
ATOM 2452 O O . HIS A 1 319 ? -4.611 4.422 6.960 1.00 98.25 319 HIS A O 1
ATOM 2458 N N . PHE A 1 320 ? -5.863 5.749 5.654 1.00 97.75 320 PHE A N 1
ATOM 2459 C CA . PHE A 1 320 ? -6.381 4.721 4.767 1.00 97.75 320 PHE A CA 1
ATOM 2460 C C . PHE A 1 320 ? -5.645 4.740 3.436 1.00 97.75 320 PHE A C 1
ATOM 2462 O O . PHE A 1 320 ? -5.479 5.806 2.846 1.00 97.75 320 PHE A O 1
ATOM 2469 N N . SER A 1 321 ? -5.321 3.563 2.907 1.00 97.12 321 SER A N 1
ATOM 2470 C CA . SER A 1 321 ? -4.723 3.414 1.577 1.00 97.12 321 SER A CA 1
ATOM 2471 C C . SER A 1 321 ? -5.424 2.301 0.798 1.00 97.12 321 SER A C 1
ATOM 2473 O O . SER A 1 321 ? -5.745 1.249 1.356 1.00 97.12 321 SER A O 1
ATOM 2475 N N . TRP A 1 322 ? -5.682 2.511 -0.494 1.00 95.81 322 TRP A N 1
ATOM 2476 C CA . TRP A 1 322 ? -6.283 1.500 -1.372 1.00 95.81 322 TRP A CA 1
ATOM 2477 C C . TRP A 1 322 ? -5.981 1.764 -2.848 1.00 95.81 322 TRP A C 1
ATOM 2479 O O . TRP A 1 322 ? -5.654 2.884 -3.239 1.00 95.81 322 TRP A O 1
ATOM 2489 N N . PHE A 1 323 ? -6.146 0.744 -3.691 1.00 94.56 323 PHE A N 1
ATOM 2490 C CA . PHE A 1 323 ? -6.071 0.914 -5.142 1.00 94.56 323 PHE A CA 1
ATOM 2491 C C . PHE A 1 323 ? -7.449 1.254 -5.704 1.00 94.56 323 PHE A C 1
ATOM 2493 O O . PHE A 1 323 ? -8.391 0.499 -5.476 1.00 94.56 323 PHE A O 1
ATOM 2500 N N . SER A 1 324 ? -7.596 2.372 -6.417 1.00 86.62 324 SER A N 1
ATOM 2501 C CA . SER A 1 324 ? -8.908 2.868 -6.870 1.00 86.62 324 SER A CA 1
ATOM 2502 C C . SER A 1 324 ? -9.176 2.666 -8.358 1.00 86.62 324 SER A C 1
ATOM 2504 O O . SER A 1 324 ? -10.232 2.154 -8.734 1.00 86.62 324 SER A O 1
ATOM 2506 N N . ASP A 1 325 ? -8.198 3.000 -9.189 1.00 81.50 325 ASP A N 1
ATOM 2507 C CA . ASP A 1 325 ? -8.194 2.810 -10.637 1.00 81.50 325 ASP A CA 1
ATOM 2508 C C . ASP A 1 325 ? -6.876 2.180 -11.092 1.00 81.50 325 ASP A C 1
ATOM 2510 O O . ASP A 1 325 ? -5.987 1.932 -10.275 1.00 81.50 325 ASP A O 1
ATOM 2514 N N . LYS A 1 326 ? -6.760 1.867 -12.392 1.00 80.88 326 LYS A N 1
ATOM 2515 C CA . LYS A 1 326 ? -5.570 1.209 -12.946 1.00 80.88 326 LYS A CA 1
ATOM 2516 C C . LYS A 1 326 ? -4.316 1.982 -12.541 1.00 80.88 326 LYS A C 1
ATOM 2518 O O . LYS A 1 326 ? -4.138 3.123 -12.954 1.00 80.88 326 LYS A O 1
ATOM 2523 N N . HIS A 1 327 ? -3.470 1.329 -11.751 1.00 86.00 327 HIS A N 1
ATOM 2524 C CA . HIS A 1 327 ? -2.243 1.887 -11.198 1.00 86.00 327 HIS A CA 1
ATOM 2525 C C . HIS A 1 327 ? -2.411 3.132 -10.304 1.00 86.00 327 HIS A C 1
ATOM 2527 O O . HIS A 1 327 ? -1.479 3.918 -10.204 1.00 86.00 327 HIS A O 1
ATOM 2533 N N . VAL A 1 328 ? -3.546 3.348 -9.633 1.00 93.69 328 VAL A N 1
ATOM 2534 C CA . VAL A 1 328 ? -3.712 4.494 -8.714 1.00 93.69 328 VAL A CA 1
ATOM 2535 C C . VAL A 1 328 ? -3.716 4.028 -7.263 1.00 93.69 328 VAL A C 1
ATOM 2537 O O . VAL A 1 328 ? -4.621 3.300 -6.857 1.00 93.69 328 VAL A O 1
ATOM 2540 N N . LEU A 1 329 ? -2.744 4.492 -6.472 1.00 95.69 329 LEU A N 1
ATOM 2541 C CA . LEU A 1 329 ? -2.708 4.339 -5.015 1.00 95.69 329 LEU A CA 1
ATOM 2542 C C . LEU A 1 329 ? -3.359 5.569 -4.377 1.00 95.69 329 LEU A C 1
ATOM 2544 O O . LEU A 1 329 ? -2.788 6.657 -4.385 1.00 95.69 329 LEU A O 1
ATOM 2548 N N . THR A 1 330 ? -4.573 5.414 -3.853 1.00 94.81 330 THR A N 1
ATOM 2549 C CA . THR A 1 330 ? -5.289 6.496 -3.165 1.00 94.81 330 THR A CA 1
ATOM 2550 C C . THR A 1 330 ? -5.055 6.427 -1.666 1.00 94.81 330 THR A C 1
ATOM 2552 O O . THR A 1 330 ? -5.141 5.346 -1.084 1.00 94.81 330 THR A O 1
ATOM 2555 N N . GLN A 1 331 ? -4.784 7.578 -1.052 1.00 95.06 331 GLN A N 1
ATOM 2556 C CA . GLN A 1 331 ? -4.494 7.692 0.374 1.00 95.06 331 GLN A CA 1
ATOM 2557 C C . GLN A 1 331 ? -5.329 8.805 1.008 1.00 95.06 331 GLN A C 1
ATOM 2559 O O . GLN A 1 331 ? -5.348 9.926 0.511 1.00 95.06 331 GLN A O 1
ATOM 2564 N N . VAL A 1 332 ? -6.016 8.513 2.111 1.00 95.19 332 VAL A N 1
ATOM 2565 C CA . VAL A 1 332 ? -6.842 9.480 2.848 1.00 95.19 332 VAL A CA 1
ATOM 2566 C C . VAL A 1 332 ? -6.542 9.385 4.330 1.00 95.19 332 VAL A C 1
ATOM 2568 O O . VAL A 1 332 ? -6.627 8.307 4.907 1.00 95.19 332 VAL A O 1
ATOM 2571 N N . THR A 1 333 ? -6.279 10.525 4.963 1.00 95.94 333 THR A N 1
ATOM 2572 C CA . THR A 1 333 ? -6.148 10.613 6.420 1.00 95.94 333 THR A CA 1
ATOM 2573 C C . THR A 1 333 ? -7.385 11.276 7.013 1.00 95.94 333 THR A C 1
ATOM 2575 O O . THR A 1 333 ? -7.774 12.358 6.577 1.00 95.94 333 THR A O 1
ATOM 2578 N N . LEU A 1 334 ? -7.986 10.632 8.012 1.00 97.38 334 LEU A N 1
ATOM 2579 C CA . LEU A 1 334 ? -9.076 11.171 8.825 1.00 97.38 334 LEU A CA 1
ATOM 2580 C C . LEU A 1 334 ? -8.607 11.376 10.271 1.00 97.38 334 LEU A C 1
ATOM 2582 O O . LEU A 1 334 ? -7.728 10.661 10.754 1.00 97.38 334 LEU A O 1
ATOM 2586 N N . GLN A 1 335 ? -9.214 12.338 10.958 1.00 97.19 335 GLN A N 1
ATOM 2587 C CA . GLN A 1 335 ? -8.888 12.741 12.325 1.00 97.19 335 GLN A CA 1
ATOM 2588 C C . GLN A 1 335 ? -9.904 12.252 13.354 1.00 97.19 335 GLN A C 1
ATOM 2590 O O . GLN A 1 335 ? -9.590 12.165 14.537 1.00 97.19 335 GLN A O 1
ATOM 2595 N N . TYR A 1 336 ? -11.140 11.952 12.949 1.00 97.94 336 TYR A N 1
ATOM 2596 C CA . TYR A 1 336 ? -12.205 11.663 13.907 1.00 97.94 336 TYR A CA 1
ATOM 2597 C C . TYR A 1 336 ? -12.622 10.185 13.873 1.00 97.94 336 TYR A C 1
ATOM 2599 O O . TYR A 1 336 ? -13.128 9.725 12.842 1.00 97.94 336 TYR A O 1
ATOM 2607 N N . PRO A 1 337 ? -12.550 9.444 15.003 1.00 97.81 337 PRO A N 1
ATOM 2608 C CA . PRO A 1 337 ? -12.896 8.021 15.049 1.00 97.81 337 PRO A CA 1
ATOM 2609 C C . PRO A 1 337 ? -14.277 7.707 14.470 1.00 97.81 337 PRO A C 1
ATOM 2611 O O . PRO A 1 337 ? -14.445 6.756 13.710 1.00 97.81 337 PRO A O 1
ATOM 2614 N N . LYS A 1 338 ? -15.288 8.542 14.753 1.00 96.25 338 LYS A N 1
ATOM 2615 C CA . LYS A 1 338 ? -16.640 8.330 14.214 1.00 96.25 338 LYS A CA 1
ATOM 2616 C C . LYS A 1 338 ? -16.677 8.359 12.689 1.00 96.25 338 LYS A C 1
ATOM 2618 O O . LYS A 1 338 ? -17.411 7.574 12.089 1.00 96.25 338 LYS A O 1
ATOM 2623 N N . ASN A 1 339 ? -15.928 9.262 12.072 1.00 96.69 339 ASN A N 1
ATOM 2624 C CA . ASN A 1 339 ? -15.865 9.383 10.623 1.00 96.69 339 ASN A CA 1
ATOM 2625 C C . ASN A 1 339 ? -15.075 8.220 10.015 1.00 96.69 339 ASN A C 1
ATOM 2627 O O . ASN A 1 339 ? -15.531 7.642 9.029 1.00 96.69 339 ASN A O 1
ATOM 2631 N N . ALA A 1 340 ? -13.970 7.821 10.651 1.00 97.31 340 ALA A N 1
ATOM 2632 C CA . ALA A 1 340 ? -13.175 6.667 10.248 1.00 97.31 340 ALA A CA 1
ATOM 2633 C C . ALA A 1 340 ? -13.980 5.358 10.284 1.00 97.31 340 ALA A C 1
ATOM 2635 O O . ALA A 1 340 ? -14.041 4.649 9.282 1.00 97.31 340 ALA A O 1
ATOM 2636 N N . PHE A 1 341 ? -14.700 5.072 11.374 1.00 96.50 341 PHE A N 1
ATOM 2637 C CA . PHE A 1 341 ? -15.563 3.886 11.455 1.00 96.50 341 PHE A CA 1
ATOM 2638 C C . PHE A 1 341 ? -16.685 3.899 10.411 1.00 96.50 341 PHE A C 1
ATOM 2640 O O . PHE A 1 341 ? -16.942 2.881 9.772 1.00 96.50 341 PHE A O 1
ATOM 2647 N N . ARG A 1 342 ? -17.314 5.058 10.168 1.00 93.81 342 ARG A N 1
ATOM 2648 C CA . ARG A 1 342 ? -18.308 5.196 9.089 1.00 93.81 342 ARG A CA 1
ATOM 2649 C C . ARG A 1 342 ? -17.708 4.936 7.710 1.00 93.81 342 ARG A C 1
ATOM 2651 O O . ARG A 1 342 ? -18.387 4.375 6.852 1.00 93.81 342 ARG A O 1
ATOM 2658 N N . PHE A 1 343 ? -16.469 5.366 7.483 1.00 94.44 343 PHE A N 1
ATOM 2659 C CA . PHE A 1 343 ? -15.771 5.095 6.235 1.00 94.44 343 PHE A CA 1
ATOM 2660 C C . PHE A 1 343 ? -15.471 3.602 6.077 1.00 94.44 343 PHE A C 1
ATOM 2662 O O . PHE A 1 343 ? -15.761 3.059 5.015 1.00 94.44 343 PHE A O 1
ATOM 2669 N N . ILE A 1 344 ? -15.005 2.922 7.133 1.00 94.75 344 ILE A N 1
ATOM 2670 C CA . ILE A 1 344 ? -14.791 1.464 7.131 1.00 94.75 344 ILE A CA 1
ATOM 2671 C C . ILE A 1 344 ? -16.086 0.729 6.765 1.00 94.75 344 ILE A C 1
ATOM 2673 O O . ILE A 1 344 ? -16.081 -0.080 5.839 1.00 94.75 344 ILE A O 1
ATOM 2677 N N . GLU A 1 345 ? -17.203 1.038 7.434 1.00 91.62 345 GLU A N 1
ATOM 2678 C CA . GLU A 1 345 ? -18.507 0.420 7.149 1.00 91.62 345 GLU A CA 1
ATOM 2679 C C . GLU A 1 345 ? -18.920 0.594 5.680 1.00 91.62 345 GLU A C 1
ATOM 2681 O O . GLU A 1 345 ? -19.286 -0.377 5.017 1.00 91.62 345 GLU A O 1
ATOM 2686 N N . ALA A 1 346 ? -18.830 1.817 5.149 1.00 89.88 346 ALA A N 1
ATOM 2687 C CA . ALA A 1 346 ? -19.173 2.100 3.757 1.00 89.88 346 ALA A CA 1
ATOM 2688 C C . ALA A 1 346 ? -18.225 1.422 2.761 1.00 89.88 346 ALA A C 1
ATOM 2690 O O . ALA A 1 346 ? -18.667 0.943 1.714 1.00 89.88 346 ALA A O 1
ATOM 2691 N N . ALA A 1 347 ? -16.932 1.358 3.080 1.00 90.12 347 ALA A N 1
ATOM 2692 C CA . ALA A 1 347 ? -15.931 0.763 2.210 1.00 90.12 347 ALA A CA 1
ATOM 2693 C C . ALA A 1 347 ? -16.127 -0.752 2.067 1.00 90.12 347 ALA A C 1
ATOM 2695 O O . ALA A 1 347 ? -16.113 -1.265 0.946 1.00 90.12 347 ALA A O 1
ATOM 2696 N N . VAL A 1 348 ? -16.361 -1.460 3.177 1.00 88.50 348 VAL A N 1
ATOM 2697 C CA . VAL A 1 348 ? -16.431 -2.932 3.191 1.00 88.50 348 VAL A CA 1
ATOM 2698 C C . VAL A 1 348 ? -17.797 -3.487 2.784 1.00 88.50 348 VAL A C 1
ATOM 2700 O O . VAL A 1 348 ? -17.866 -4.554 2.178 1.00 88.50 348 VAL A O 1
ATOM 2703 N N . LEU A 1 349 ? -18.893 -2.760 3.033 1.00 85.62 349 LEU A N 1
ATOM 2704 C CA . LEU A 1 349 ? -20.247 -3.194 2.652 1.00 85.62 349 LEU A CA 1
ATOM 2705 C C . LEU A 1 349 ? -20.610 -2.897 1.199 1.00 85.62 349 LEU A C 1
ATOM 2707 O O . LEU A 1 349 ? -21.663 -3.327 0.732 1.00 85.62 349 LEU A O 1
ATOM 2711 N N . ARG A 1 350 ? -19.764 -2.171 0.472 1.00 73.62 350 ARG A N 1
ATOM 2712 C CA . ARG A 1 350 ? -20.061 -1.593 -0.840 1.00 73.62 350 ARG A CA 1
ATOM 2713 C C . ARG A 1 350 ? -20.646 -2.540 -1.892 1.00 73.62 350 ARG A C 1
ATOM 2715 O O . ARG A 1 350 ? -21.394 -2.095 -2.757 1.00 73.62 350 ARG A O 1
ATOM 2722 N N . ARG A 1 351 ? -20.258 -3.815 -1.878 1.00 64.50 351 ARG A N 1
ATOM 2723 C CA . ARG A 1 351 ? -20.727 -4.806 -2.862 1.00 64.50 351 ARG A CA 1
ATOM 2724 C C . ARG A 1 351 ? -22.002 -5.530 -2.426 1.00 64.50 351 ARG A C 1
ATOM 2726 O O . ARG A 1 351 ? -22.413 -6.478 -3.082 1.00 64.50 351 ARG A O 1
ATOM 2733 N N . THR A 1 352 ? -22.619 -5.088 -1.334 1.00 65.25 352 THR A N 1
ATOM 2734 C CA . THR A 1 352 ? -23.932 -5.557 -0.887 1.00 65.25 352 THR A CA 1
ATOM 2735 C C . THR A 1 352 ? -25.011 -4.590 -1.364 1.00 65.25 352 THR A C 1
ATOM 2737 O O . THR A 1 352 ? -24.786 -3.382 -1.420 1.00 65.25 352 THR A O 1
ATOM 2740 N N . GLU A 1 353 ? -26.211 -5.095 -1.651 1.00 60.72 353 GLU A N 1
ATOM 2741 C CA . GLU A 1 353 ? -27.369 -4.258 -2.018 1.00 60.72 353 GLU A CA 1
ATOM 2742 C C . GLU A 1 353 ? -27.723 -3.221 -0.930 1.00 60.72 353 GLU A C 1
ATOM 2744 O O . GLU A 1 353 ? -28.356 -2.208 -1.209 1.00 60.72 353 GLU A O 1
ATOM 2749 N N . SER A 1 354 ? -27.270 -3.449 0.310 1.00 65.12 354 SER A N 1
ATOM 2750 C CA . SER A 1 354 ? -27.486 -2.583 1.476 1.00 65.12 354 SER A CA 1
ATOM 2751 C C . SER A 1 354 ? -26.335 -1.612 1.782 1.00 65.12 354 SER A C 1
ATOM 2753 O O . SER A 1 354 ? -26.299 -1.034 2.871 1.00 65.12 354 SER A O 1
ATOM 2755 N N . ALA A 1 355 ? -25.373 -1.459 0.868 1.00 68.44 355 ALA A N 1
ATOM 2756 C CA . ALA A 1 355 ? -24.182 -0.644 1.076 1.00 68.44 355 ALA A CA 1
ATOM 2757 C C . ALA A 1 355 ? -24.515 0.818 1.434 1.00 68.44 355 ALA A C 1
ATOM 2759 O O . ALA A 1 355 ? -25.140 1.516 0.629 1.00 68.44 355 ALA A O 1
ATOM 2760 N N . PRO A 1 356 ? -24.056 1.337 2.588 1.00 77.31 356 PRO A N 1
ATOM 2761 C CA . PRO A 1 356 ? -24.140 2.761 2.847 1.00 77.31 356 PRO A CA 1
ATOM 2762 C C . PRO A 1 356 ? -23.186 3.512 1.911 1.00 77.31 356 PRO A C 1
ATOM 2764 O O . PRO A 1 356 ? -22.098 3.036 1.581 1.00 77.31 356 PRO A O 1
ATOM 2767 N N . LEU A 1 357 ? -23.589 4.711 1.490 1.00 79.38 357 LEU A N 1
ATOM 2768 C CA . LEU A 1 357 ? -22.708 5.586 0.724 1.00 79.38 357 LEU A CA 1
ATOM 2769 C C . LEU A 1 357 ? -21.496 5.992 1.581 1.00 79.38 357 LEU A C 1
ATOM 2771 O O . LEU A 1 357 ? -21.663 6.249 2.781 1.00 79.38 357 LEU A O 1
ATOM 2775 N N . PRO A 1 358 ? -20.295 6.105 0.979 1.00 82.00 358 PRO A N 1
ATOM 2776 C CA . PRO A 1 358 ? -19.154 6.723 1.639 1.00 82.00 358 PRO A CA 1
ATOM 2777 C C . PRO A 1 358 ? -19.518 8.107 2.196 1.00 82.00 358 PRO A C 1
ATOM 2779 O O . PRO A 1 358 ? -20.396 8.780 1.641 1.00 82.00 358 PRO A O 1
ATOM 2782 N N . PRO A 1 359 ? -18.863 8.561 3.280 1.00 82.94 359 PRO A N 1
ATOM 2783 C CA . PRO A 1 359 ? -19.075 9.908 3.788 1.00 82.94 359 PRO A CA 1
ATOM 2784 C C . PRO A 1 359 ? -18.891 10.952 2.678 1.00 82.94 359 PRO A C 1
ATOM 2786 O O . PRO A 1 359 ? -17.951 10.863 1.896 1.00 82.94 359 PRO A O 1
ATOM 2789 N N . SER A 1 360 ? -19.769 11.956 2.616 1.00 84.25 360 SER A N 1
ATOM 2790 C CA . SER A 1 360 ? -19.834 12.918 1.500 1.00 84.25 360 SER A CA 1
ATOM 2791 C C . SER A 1 360 ? -18.583 13.785 1.322 1.00 84.25 360 SER A C 1
ATOM 2793 O O . SER A 1 360 ? -18.442 14.449 0.302 1.00 84.25 360 SER A O 1
ATOM 2795 N N . PHE A 1 361 ? -17.709 13.823 2.329 1.00 84.31 361 PHE A N 1
ATOM 2796 C CA . PHE A 1 361 ? -16.424 14.518 2.288 1.00 84.31 361 PHE A CA 1
ATOM 2797 C C . PHE A 1 361 ? -15.299 13.664 1.692 1.00 84.31 361 PHE A C 1
ATOM 2799 O O . PHE A 1 361 ? -14.209 14.187 1.491 1.00 84.31 361 PHE A O 1
ATOM 2806 N N . ILE A 1 362 ? -15.544 12.381 1.404 1.00 83.69 362 ILE A N 1
ATOM 2807 C CA . ILE A 1 362 ? -14.633 11.542 0.626 1.00 83.69 362 ILE A CA 1
ATOM 2808 C C . ILE A 1 362 ? -14.876 11.850 -0.859 1.00 83.69 362 ILE A C 1
ATOM 2810 O O . ILE A 1 362 ? -15.975 11.591 -1.357 1.00 83.69 362 ILE A O 1
ATOM 2814 N N . PRO A 1 363 ? -13.904 12.439 -1.572 1.00 68.19 363 PRO A N 1
ATOM 2815 C CA . PRO A 1 363 ? -14.123 12.903 -2.934 1.00 68.19 363 PRO A CA 1
ATOM 2816 C C . PRO A 1 363 ? -14.122 11.767 -3.964 1.00 68.19 363 PRO A C 1
ATOM 2818 O O . PRO A 1 363 ? -13.421 10.765 -3.826 1.00 68.19 363 PRO A O 1
ATOM 2821 N N . GLY A 1 364 ? -14.882 11.989 -5.041 1.00 67.38 364 GLY A N 1
ATOM 2822 C CA . GLY A 1 364 ? -14.974 11.108 -6.206 1.00 67.38 364 GLY A CA 1
ATOM 2823 C C . GLY A 1 364 ? -15.831 9.854 -5.987 1.00 67.38 364 GLY A C 1
ATOM 2824 O O . GLY A 1 364 ? -16.275 9.566 -4.872 1.00 67.38 364 GLY A O 1
ATOM 2825 N N . PRO A 1 365 ? -16.094 9.072 -7.051 1.00 68.81 365 PRO A N 1
ATOM 2826 C CA . PRO A 1 365 ? -16.560 7.715 -6.859 1.00 68.81 365 PRO A CA 1
ATOM 2827 C C . PRO A 1 365 ? -15.439 6.963 -6.145 1.00 68.81 365 PRO A C 1
ATOM 2829 O O . PRO A 1 365 ? -14.392 6.685 -6.722 1.00 68.81 365 PRO A O 1
ATOM 2832 N N . PHE A 1 366 ? -15.659 6.611 -4.879 1.00 77.31 366 PHE A N 1
ATOM 2833 C CA . PHE A 1 366 ? -14.816 5.619 -4.221 1.00 77.31 366 PHE A CA 1
ATOM 2834 C C . PHE A 1 366 ? -14.770 4.392 -5.162 1.00 77.31 366 PHE A C 1
ATOM 2836 O O . PHE A 1 366 ? -15.744 4.117 -5.870 1.00 77.31 366 PHE A O 1
ATOM 2843 N N . LYS A 1 367 ? -13.675 3.646 -5.247 1.00 83.50 367 LYS A N 1
ATOM 2844 C CA . LYS A 1 367 ? -13.533 2.401 -6.034 1.00 83.50 367 LYS A CA 1
ATOM 2845 C C . LYS A 1 367 ? -12.373 1.635 -5.431 1.00 83.50 367 LYS A C 1
ATOM 2847 O O . LYS A 1 367 ? -11.447 2.265 -4.936 1.00 83.50 367 LYS A O 1
ATOM 2852 N N . THR A 1 368 ? -12.477 0.313 -5.409 1.00 87.94 368 THR A N 1
ATOM 2853 C CA . THR A 1 368 ? -11.409 -0.562 -4.935 1.00 87.94 368 THR A CA 1
ATOM 2854 C C . THR A 1 368 ? -11.149 -1.644 -5.973 1.00 87.94 368 THR A C 1
ATOM 2856 O O . THR A 1 368 ? -12.081 -2.318 -6.427 1.00 87.94 368 THR A O 1
ATOM 2859 N N . ILE A 1 369 ? -9.887 -1.772 -6.363 1.00 89.50 369 ILE A N 1
ATOM 2860 C CA . ILE A 1 369 ? -9.345 -2.847 -7.196 1.00 89.50 369 ILE A CA 1
ATOM 2861 C C . ILE A 1 369 ? -8.196 -3.519 -6.438 1.00 89.50 369 ILE A C 1
ATOM 2863 O O . ILE A 1 369 ? -7.745 -3.008 -5.411 1.00 89.50 369 ILE A O 1
ATOM 2867 N N . LYS A 1 370 ? -7.746 -4.681 -6.901 1.00 89.94 370 LYS A N 1
ATOM 2868 C CA . LYS A 1 370 ? -6.557 -5.348 -6.369 1.00 89.94 370 LYS A CA 1
ATOM 2869 C C . LYS A 1 370 ? -5.419 -5.328 -7.382 1.00 89.94 370 LYS A C 1
ATOM 2871 O O . LYS A 1 370 ? -5.640 -5.042 -8.556 1.00 89.94 370 LYS A O 1
ATOM 2876 N N . VAL A 1 371 ? -4.206 -5.637 -6.924 1.00 91.12 371 VAL A N 1
ATOM 2877 C CA . VAL A 1 371 ? -2.992 -5.606 -7.757 1.00 91.12 371 VAL A CA 1
ATOM 2878 C C . VAL A 1 371 ? -3.149 -6.434 -9.032 1.00 91.12 371 VAL A C 1
ATOM 2880 O O . VAL A 1 371 ? -2.847 -5.933 -10.111 1.00 91.12 371 VAL A O 1
ATOM 2883 N N . ASP A 1 372 ? -3.706 -7.643 -8.939 1.00 84.19 372 ASP A N 1
ATOM 2884 C CA . ASP A 1 372 ? -3.885 -8.513 -10.111 1.00 84.19 372 ASP A CA 1
ATOM 2885 C C . ASP A 1 372 ? -4.814 -7.921 -11.188 1.00 84.19 372 ASP A C 1
ATOM 2887 O O . ASP A 1 372 ? -4.710 -8.302 -12.349 1.00 84.19 372 ASP A O 1
ATOM 2891 N N . ASP A 1 373 ? -5.700 -6.977 -10.842 1.00 85.75 373 ASP A N 1
ATOM 2892 C CA . ASP A 1 373 ? -6.641 -6.385 -11.805 1.00 85.75 373 ASP A CA 1
ATOM 2893 C C . ASP A 1 373 ? -5.966 -5.389 -12.764 1.00 85.75 373 ASP A C 1
ATOM 2895 O O . ASP A 1 373 ? -6.515 -5.060 -13.819 1.00 85.75 373 ASP A O 1
ATOM 2899 N N . PHE A 1 374 ? -4.805 -4.847 -12.384 1.00 86.56 374 PHE A N 1
ATOM 2900 C CA . PHE A 1 374 ? -4.075 -3.848 -13.173 1.00 86.56 374 PHE A CA 1
ATOM 2901 C C . PHE A 1 374 ? -2.620 -4.228 -13.453 1.00 86.56 374 PHE A C 1
ATOM 2903 O O . PHE A 1 374 ? -1.990 -3.630 -14.322 1.00 86.56 374 PHE A O 1
ATOM 2910 N N . LEU A 1 375 ? -2.088 -5.213 -12.736 1.00 84.12 375 LEU A N 1
ATOM 2911 C CA . LEU A 1 375 ? -0.749 -5.746 -12.915 1.00 84.12 375 LEU A CA 1
ATOM 2912 C C . LEU A 1 375 ? -0.852 -7.277 -12.953 1.00 84.12 375 LEU A C 1
ATOM 2914 O O . LEU A 1 375 ? -0.562 -7.921 -11.941 1.00 84.12 375 LEU A O 1
ATOM 2918 N N . PRO A 1 376 ? -1.326 -7.863 -14.071 1.00 70.94 376 PRO A N 1
ATOM 2919 C CA . PRO A 1 376 ? -1.508 -9.306 -14.174 1.00 70.94 376 PRO A CA 1
ATOM 2920 C C . PRO A 1 376 ? -0.185 -10.036 -13.918 1.00 70.94 376 PRO A C 1
ATOM 2922 O O . PRO A 1 376 ? 0.896 -9.487 -14.158 1.00 70.94 376 PRO A O 1
ATOM 2925 N N . GLN A 1 377 ? -0.285 -11.257 -13.391 1.00 64.31 377 GLN A N 1
ATOM 2926 C CA . GLN A 1 377 ? 0.844 -12.186 -13.353 1.00 64.31 377 GLN A CA 1
ATOM 2927 C C . GLN A 1 377 ? 1.411 -12.296 -14.782 1.00 64.31 377 GLN A C 1
ATOM 2929 O O . GLN A 1 377 ? 0.619 -12.332 -15.729 1.00 64.31 377 GLN A O 1
ATOM 2934 N N . PRO A 1 378 ? 2.740 -12.285 -14.972 1.00 58.12 378 PRO A N 1
ATOM 2935 C CA . PRO A 1 378 ? 3.293 -12.693 -16.256 1.00 58.12 378 PRO A CA 1
ATOM 2936 C C . PRO A 1 378 ? 2.758 -14.097 -16.588 1.00 58.12 378 PRO A C 1
ATOM 2938 O O . PRO A 1 378 ? 2.670 -14.926 -15.687 1.00 58.12 378 PRO A O 1
ATOM 2941 N N . ASP A 1 379 ? 2.408 -14.374 -17.850 1.00 49.81 379 ASP A N 1
ATOM 2942 C CA . ASP A 1 379 ? 1.893 -15.680 -18.333 1.00 49.81 379 ASP A CA 1
ATOM 2943 C C . ASP A 1 379 ? 2.920 -16.841 -18.202 1.00 49.81 379 ASP A C 1
ATOM 2945 O O . ASP A 1 379 ? 2.801 -17.887 -18.842 1.00 49.81 379 ASP A O 1
ATOM 2949 N N . ASP A 1 380 ? 3.943 -16.668 -17.365 1.00 50.97 380 ASP A N 1
ATOM 2950 C CA . ASP A 1 380 ? 5.027 -17.606 -17.120 1.00 50.97 380 ASP A CA 1
ATOM 2951 C C . ASP A 1 380 ? 4.613 -18.769 -16.206 1.00 50.97 380 ASP A C 1
ATOM 2953 O O . ASP A 1 380 ? 5.327 -19.757 -16.203 1.00 50.97 380 ASP A O 1
ATOM 2957 N N . ASP A 1 381 ? 3.455 -18.757 -15.528 1.00 48.12 381 ASP A N 1
ATOM 2958 C CA . ASP A 1 381 ? 3.021 -19.895 -14.685 1.00 48.12 381 ASP A CA 1
ATOM 2959 C C . ASP A 1 381 ? 3.010 -21.226 -15.467 1.00 48.12 381 ASP A C 1
ATOM 2961 O O . ASP A 1 381 ? 3.410 -22.262 -14.943 1.00 48.12 381 ASP A O 1
ATOM 2965 N N . HIS A 1 382 ? 2.630 -21.224 -16.754 1.00 48.75 382 HIS A N 1
ATOM 2966 C CA . HIS A 1 382 ? 2.702 -22.438 -17.575 1.00 48.75 382 HIS A CA 1
ATOM 2967 C C . HIS A 1 382 ? 4.137 -22.782 -17.998 1.00 48.75 382 HIS A C 1
ATOM 2969 O O . HIS A 1 382 ? 4.494 -23.956 -18.048 1.00 48.75 382 HIS A O 1
ATOM 2975 N N . ALA A 1 383 ? 4.960 -21.782 -18.318 1.00 50.97 383 ALA A N 1
ATOM 2976 C CA . ALA A 1 383 ? 6.329 -21.978 -18.789 1.00 50.97 383 ALA A CA 1
ATOM 2977 C C . ALA A 1 383 ? 7.277 -22.386 -17.645 1.00 50.97 383 ALA A C 1
ATOM 2979 O O . ALA A 1 383 ? 8.121 -23.262 -17.824 1.00 50.97 383 ALA A O 1
ATOM 2980 N N . GLU A 1 384 ? 7.091 -21.800 -16.466 1.00 52.09 384 GLU A N 1
ATOM 2981 C CA . GLU A 1 384 ? 7.824 -22.048 -15.228 1.00 52.09 384 GLU A CA 1
ATOM 2982 C C . GLU A 1 384 ? 7.416 -23.407 -14.637 1.00 52.09 384 GLU A C 1
ATOM 2984 O O . GLU A 1 384 ? 8.293 -24.228 -14.375 1.00 52.09 384 GLU A O 1
ATOM 2989 N N . GLU A 1 385 ? 6.117 -23.743 -14.585 1.00 53.56 385 GLU A N 1
ATOM 2990 C CA . GLU A 1 385 ? 5.652 -25.083 -14.178 1.00 53.56 385 GLU A CA 1
ATOM 2991 C C . GLU A 1 385 ? 6.111 -26.182 -15.163 1.00 53.56 385 GLU A C 1
ATOM 2993 O O . GLU A 1 385 ? 6.496 -27.283 -14.756 1.00 53.56 385 GLU A O 1
ATOM 2998 N N . MET A 1 386 ? 6.113 -25.905 -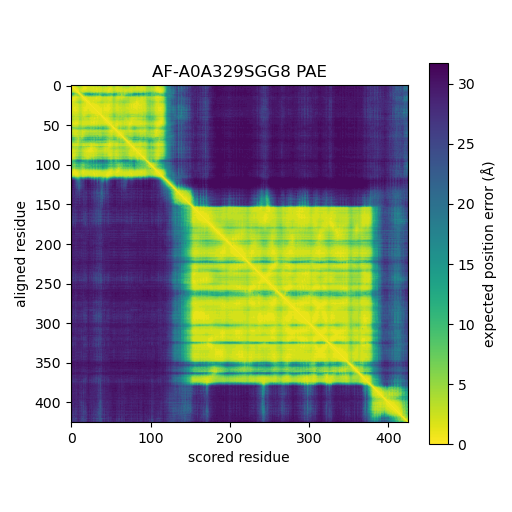16.473 1.00 50.69 386 MET A N 1
ATOM 2999 C CA . MET A 1 386 ? 6.655 -26.825 -17.483 1.00 50.69 386 MET A CA 1
ATOM 3000 C C . MET A 1 386 ? 8.166 -27.016 -17.330 1.00 50.69 386 MET A C 1
ATOM 3002 O O . MET A 1 386 ? 8.653 -28.140 -17.469 1.00 50.69 386 MET A O 1
ATOM 3006 N N . MET A 1 387 ? 8.910 -25.951 -17.025 1.00 59.75 387 MET A N 1
ATOM 3007 C CA . MET A 1 387 ? 10.354 -26.032 -16.836 1.00 59.75 387 MET A CA 1
ATOM 3008 C C . MET A 1 387 ? 10.719 -26.743 -15.526 1.00 59.75 387 MET A C 1
ATOM 3010 O O . MET A 1 387 ? 11.583 -27.616 -15.535 1.00 59.75 387 MET A O 1
ATOM 3014 N N . GLU A 1 388 ? 10.008 -26.497 -14.424 1.00 56.56 388 GLU A N 1
ATOM 3015 C CA . GLU A 1 388 ? 10.192 -27.254 -13.178 1.00 56.56 388 GLU A CA 1
ATOM 3016 C C . GLU A 1 388 ? 10.000 -28.767 -13.387 1.00 56.56 388 GLU A C 1
ATOM 3018 O O . GLU A 1 388 ? 10.786 -29.569 -12.875 1.00 56.56 388 GLU A O 1
ATOM 3023 N N . ARG A 1 389 ? 9.021 -29.181 -14.206 1.00 53.56 389 ARG A N 1
ATOM 3024 C CA . ARG A 1 389 ? 8.823 -30.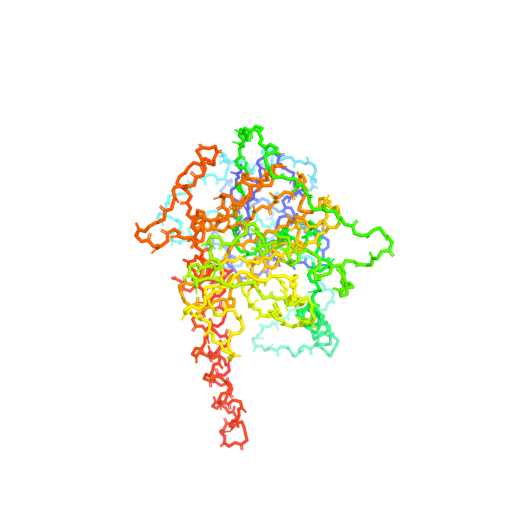598 -14.566 1.00 53.56 389 ARG A CA 1
ATOM 3025 C C . ARG A 1 389 ? 9.983 -31.177 -15.378 1.00 53.56 389 ARG A C 1
ATOM 3027 O O . ARG A 1 389 ? 10.349 -32.326 -15.146 1.00 53.56 389 ARG A O 1
ATOM 3034 N N . TYR A 1 390 ? 10.567 -30.418 -16.306 1.00 59.81 390 TYR A N 1
ATOM 3035 C CA . TYR A 1 390 ? 11.732 -30.880 -17.069 1.00 59.81 390 TYR A CA 1
ATOM 3036 C C . TYR A 1 390 ? 13.002 -30.958 -16.208 1.00 59.81 390 TYR A C 1
ATOM 3038 O O . TYR A 1 390 ? 13.769 -31.906 -16.370 1.00 59.81 390 TYR A O 1
ATOM 3046 N N . GLU A 1 391 ? 13.205 -30.036 -15.260 1.00 66.25 391 GLU A N 1
ATOM 3047 C CA . GLU A 1 391 ? 14.308 -30.117 -14.285 1.00 66.25 391 GLU A CA 1
ATOM 3048 C C . GLU A 1 391 ? 14.174 -31.331 -13.359 1.00 66.25 391 GLU A C 1
ATOM 3050 O O . GLU A 1 391 ? 15.159 -32.008 -13.071 1.00 66.25 391 GLU A O 1
ATOM 3055 N N . LEU A 1 392 ? 12.951 -31.653 -12.928 1.00 63.34 392 LEU A N 1
ATOM 3056 C CA . LEU A 1 392 ? 12.665 -32.836 -12.109 1.00 63.34 392 LEU A CA 1
ATOM 3057 C C . LEU A 1 392 ? 12.919 -34.165 -12.837 1.00 63.34 392 LEU A C 1
ATOM 3059 O O . LEU A 1 392 ? 13.051 -35.190 -12.175 1.00 63.34 392 LEU A O 1
ATOM 3063 N N . MET A 1 393 ? 12.978 -34.155 -14.172 1.00 53.41 393 MET A N 1
ATOM 3064 C CA . MET A 1 393 ? 13.291 -35.323 -15.002 1.00 53.41 393 MET A CA 1
ATOM 3065 C C . MET A 1 393 ? 14.714 -35.277 -15.577 1.00 53.41 393 MET A C 1
ATOM 3067 O O . MET A 1 393 ? 15.032 -36.084 -16.449 1.00 53.41 393 MET A O 1
ATOM 3071 N N . ALA A 1 394 ? 15.570 -34.345 -15.137 1.00 57.28 394 ALA A N 1
ATOM 3072 C CA . ALA A 1 394 ? 16.883 -34.081 -15.739 1.00 57.28 394 ALA A CA 1
ATOM 3073 C C . ALA A 1 394 ? 17.846 -35.286 -15.747 1.00 57.28 394 ALA A C 1
ATOM 3075 O O . ALA A 1 394 ? 18.808 -35.304 -16.510 1.00 57.28 394 ALA A O 1
ATOM 3076 N N . ASP A 1 395 ? 17.589 -36.285 -14.907 1.00 60.72 395 ASP A N 1
ATOM 3077 C CA . ASP A 1 395 ? 18.291 -37.565 -14.825 1.00 60.72 395 ASP A CA 1
ATOM 3078 C C . ASP A 1 395 ? 17.761 -38.634 -15.802 1.00 60.72 395 ASP A C 1
ATOM 3080 O O . ASP A 1 395 ? 18.438 -39.634 -16.044 1.00 60.72 395 ASP A O 1
ATOM 3084 N N . VAL A 1 396 ? 16.572 -38.427 -16.377 1.00 59.47 396 VAL A N 1
ATOM 3085 C CA . VAL A 1 396 ? 15.875 -39.365 -17.274 1.00 59.47 396 VAL A CA 1
ATOM 3086 C C . VAL A 1 396 ? 15.797 -38.857 -18.720 1.00 59.47 396 VAL A C 1
ATOM 3088 O O . VAL A 1 396 ? 15.745 -39.670 -19.644 1.00 59.47 396 VAL A O 1
ATOM 3091 N N . VAL A 1 397 ? 15.788 -37.540 -18.952 1.00 53.12 397 VAL A N 1
ATOM 3092 C CA . VAL A 1 397 ? 15.779 -36.952 -20.307 1.00 53.12 397 VAL A CA 1
ATOM 3093 C C . VAL A 1 397 ? 17.178 -36.704 -20.868 1.00 53.12 397 VAL A C 1
ATOM 3095 O O . VAL A 1 397 ? 18.136 -36.456 -20.141 1.00 53.12 397 VAL A O 1
ATOM 3098 N N . GLU A 1 398 ? 17.285 -36.736 -22.199 1.00 70.94 398 GLU A N 1
ATOM 3099 C CA . GLU A 1 398 ? 18.542 -36.466 -22.895 1.00 70.94 398 GLU A CA 1
ATOM 3100 C C . GLU A 1 398 ? 19.036 -35.026 -22.634 1.00 70.94 398 GLU A C 1
ATOM 3102 O O . GLU A 1 398 ? 18.243 -34.078 -22.723 1.00 70.94 398 GLU A O 1
ATOM 3107 N N . PRO A 1 399 ? 20.343 -34.823 -22.364 1.00 59.59 399 PRO A N 1
ATOM 3108 C CA . PRO A 1 399 ? 20.893 -33.509 -22.020 1.00 59.59 399 PRO A CA 1
ATOM 3109 C C . PRO A 1 399 ? 20.618 -32.420 -23.065 1.00 59.59 399 PRO A C 1
ATOM 3111 O O . PRO A 1 399 ? 20.367 -31.267 -22.717 1.00 59.59 399 PRO A O 1
ATOM 3114 N N . GLU A 1 400 ? 20.634 -32.787 -24.345 1.00 60.09 400 GLU A N 1
ATOM 3115 C CA . GLU A 1 400 ? 20.415 -31.880 -25.477 1.00 60.09 400 GLU A CA 1
ATOM 3116 C C . GLU A 1 400 ? 18.955 -31.413 -25.555 1.00 60.09 400 GLU A C 1
ATOM 3118 O O . GLU A 1 400 ? 18.688 -30.230 -25.778 1.00 60.09 400 GLU A O 1
ATOM 3123 N N . PHE A 1 401 ? 18.005 -32.312 -25.279 1.00 57.84 401 PHE A N 1
ATOM 3124 C CA . PHE A 1 401 ? 16.582 -31.982 -25.189 1.00 57.84 401 PHE A CA 1
ATOM 3125 C C . PHE A 1 401 ? 16.303 -31.032 -24.018 1.00 57.84 401 PHE A C 1
ATOM 3127 O O . PHE A 1 401 ? 15.612 -30.025 -24.184 1.00 57.84 401 PHE A O 1
ATOM 3134 N N . LEU A 1 402 ? 16.882 -31.310 -22.846 1.00 53.53 402 LEU A N 1
ATOM 3135 C CA . LEU A 1 402 ? 16.732 -30.455 -21.668 1.00 53.53 402 LEU A CA 1
ATOM 3136 C C . LEU A 1 402 ? 17.329 -29.059 -21.905 1.00 53.53 402 LEU A C 1
ATOM 3138 O O . LEU A 1 402 ? 16.732 -28.048 -21.533 1.00 53.53 402 LEU A O 1
ATOM 3142 N N . MET A 1 403 ? 18.483 -28.984 -22.569 1.00 54.16 403 MET A N 1
ATOM 3143 C CA . MET A 1 403 ? 19.135 -27.718 -22.902 1.00 54.16 403 MET A CA 1
ATOM 3144 C C . MET A 1 403 ? 18.318 -26.882 -23.898 1.00 54.16 403 MET A C 1
ATOM 3146 O O . MET A 1 403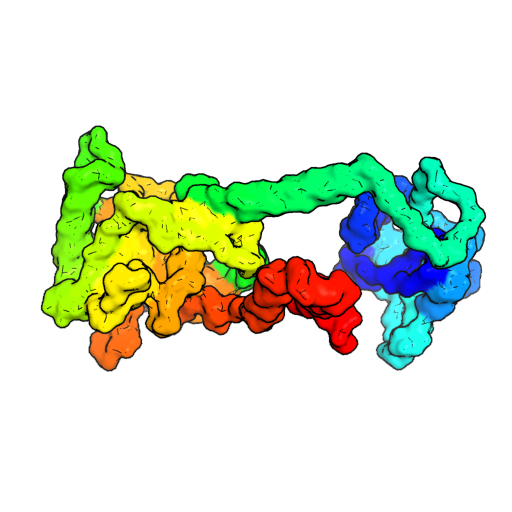 ? 18.236 -25.664 -23.737 1.00 54.16 403 MET A O 1
ATOM 3150 N N . ALA A 1 404 ? 17.653 -27.517 -24.870 1.00 52.94 404 ALA A N 1
ATOM 3151 C CA . ALA A 1 404 ? 16.735 -26.840 -25.785 1.00 52.94 404 ALA A CA 1
ATOM 3152 C C . ALA A 1 404 ? 15.518 -26.245 -25.051 1.00 52.94 404 ALA A C 1
ATOM 3154 O O . ALA A 1 404 ? 15.177 -25.086 -25.279 1.00 52.94 404 ALA A O 1
ATOM 3155 N N . ARG A 1 405 ? 14.918 -26.985 -24.106 1.00 58.00 405 ARG A N 1
ATOM 3156 C CA . ARG A 1 405 ? 13.783 -26.488 -23.301 1.00 58.00 405 ARG A CA 1
ATOM 3157 C C . ARG A 1 405 ? 14.169 -25.342 -22.371 1.00 58.00 405 ARG A C 1
ATOM 3159 O O . ARG A 1 405 ? 13.428 -24.369 -22.272 1.00 58.00 405 ARG A O 1
ATOM 3166 N N . ARG A 1 406 ? 15.363 -25.394 -21.773 1.00 56.19 406 ARG A N 1
ATOM 3167 C CA . ARG A 1 406 ? 15.922 -24.269 -21.002 1.00 56.19 406 ARG A CA 1
ATOM 3168 C C . ARG A 1 406 ? 16.110 -23.018 -21.860 1.00 56.19 406 ARG A C 1
ATOM 3170 O O . ARG A 1 406 ? 15.862 -21.915 -21.384 1.00 56.19 406 ARG A O 1
ATOM 3177 N N . MET A 1 407 ? 16.547 -23.182 -23.110 1.00 52.84 407 MET A N 1
ATOM 3178 C CA . MET A 1 407 ? 16.749 -22.066 -24.036 1.00 52.84 407 MET A CA 1
ATOM 3179 C C . MET A 1 407 ? 15.422 -21.437 -24.476 1.00 52.84 407 MET A C 1
ATOM 3181 O O . MET A 1 407 ? 15.311 -20.216 -24.494 1.00 52.84 407 MET A O 1
ATOM 3185 N N . GLU A 1 408 ? 14.408 -22.254 -24.773 1.00 52.00 408 GLU A N 1
ATOM 3186 C CA . GLU A 1 408 ? 13.050 -21.783 -25.082 1.00 52.00 408 GLU A CA 1
ATOM 3187 C C . GLU A 1 408 ? 12.422 -21.042 -23.894 1.00 52.00 408 GLU A C 1
ATOM 3189 O O . GLU A 1 408 ? 11.873 -19.956 -24.071 1.00 52.00 408 GLU A O 1
ATOM 3194 N N . TYR A 1 409 ? 12.565 -21.573 -22.673 1.00 53.38 409 TYR A N 1
ATOM 3195 C CA . TYR A 1 409 ? 12.124 -20.895 -21.452 1.00 53.38 409 TYR A CA 1
ATOM 3196 C C . TYR A 1 409 ? 12.842 -19.552 -21.267 1.00 53.38 409 TYR A C 1
ATOM 3198 O O . TYR A 1 409 ? 12.203 -18.522 -21.078 1.00 53.38 409 TYR A O 1
ATOM 3206 N N . ALA A 1 410 ? 14.172 -19.530 -21.403 1.00 50.91 410 ALA A N 1
ATOM 3207 C CA . ALA A 1 410 ? 14.952 -18.299 -21.304 1.00 50.91 410 ALA A CA 1
ATOM 3208 C C . ALA A 1 410 ? 14.538 -17.258 -22.359 1.00 50.91 410 ALA A C 1
ATOM 3210 O O . ALA A 1 410 ? 14.462 -16.072 -22.046 1.00 50.91 410 ALA A O 1
ATOM 3211 N N . GLN A 1 411 ? 14.229 -17.681 -23.588 1.00 51.22 411 GLN A N 1
ATOM 3212 C CA . GLN A 1 411 ? 13.702 -16.798 -24.632 1.00 51.22 411 GLN A CA 1
ATOM 3213 C C . GLN A 1 411 ? 12.316 -16.250 -24.277 1.00 51.22 411 GLN A C 1
ATOM 3215 O O . GLN A 1 411 ? 12.095 -15.053 -24.444 1.00 51.22 411 GLN A O 1
ATOM 3220 N N . HIS A 1 412 ? 11.420 -17.081 -23.741 1.00 52.16 412 HIS A N 1
ATOM 3221 C CA . HIS A 1 412 ? 10.088 -16.660 -23.301 1.00 52.16 412 HIS A CA 1
ATOM 3222 C C . HIS A 1 412 ? 10.161 -15.617 -22.176 1.00 52.16 412 HIS A C 1
ATOM 3224 O O . HIS A 1 412 ? 9.560 -14.549 -22.282 1.00 52.16 412 HIS A O 1
ATOM 3230 N N . VAL A 1 413 ? 10.989 -15.865 -21.154 1.00 51.22 413 VAL A N 1
ATOM 3231 C CA . VAL A 1 413 ? 11.226 -14.924 -20.044 1.00 51.22 413 VAL A CA 1
ATOM 3232 C C . VAL A 1 413 ? 11.840 -13.613 -20.545 1.00 51.22 413 VAL A C 1
ATOM 3234 O O . VAL A 1 413 ? 11.488 -12.529 -20.083 1.00 51.22 413 VAL A O 1
ATOM 3237 N N . VAL A 1 414 ? 12.755 -13.676 -21.515 1.00 49.41 414 VAL A N 1
ATOM 3238 C CA . VAL A 1 414 ? 13.327 -12.469 -22.129 1.00 49.41 414 VAL A CA 1
ATOM 3239 C C . VAL A 1 414 ? 12.270 -11.708 -22.933 1.00 49.41 414 VAL A C 1
ATOM 3241 O O . VAL A 1 414 ? 12.243 -10.485 -22.867 1.00 49.41 414 VAL A O 1
ATOM 3244 N N . GLN A 1 415 ? 11.371 -12.383 -23.648 1.00 46.75 415 GLN A N 1
ATOM 3245 C CA . GLN A 1 415 ? 10.295 -11.745 -24.419 1.00 46.75 415 GLN A CA 1
ATOM 3246 C C . GLN A 1 415 ? 9.208 -11.119 -23.531 1.00 46.75 415 GLN A C 1
ATOM 3248 O O . GLN A 1 415 ? 8.680 -10.060 -23.875 1.00 46.75 415 GLN A O 1
ATOM 3253 N N . SER A 1 416 ? 8.906 -11.720 -22.375 1.00 45.53 416 SER A N 1
ATOM 3254 C CA . SER A 1 416 ? 7.929 -11.198 -21.407 1.00 45.53 416 SER A CA 1
ATOM 3255 C C . SER A 1 416 ? 8.455 -9.984 -20.620 1.00 45.53 416 SER A C 1
ATOM 3257 O O . SER A 1 416 ? 7.682 -9.221 -20.028 1.00 45.53 416 SER A O 1
ATOM 3259 N N . MET A 1 417 ? 9.769 -9.730 -20.653 1.00 46.59 417 MET A N 1
ATOM 3260 C CA . MET A 1 417 ? 10.376 -8.563 -20.021 1.00 46.59 417 MET A CA 1
ATOM 3261 C C . MET A 1 417 ? 10.053 -7.254 -20.775 1.00 46.59 417 MET A C 1
ATOM 3263 O O . MET A 1 417 ? 10.387 -7.104 -21.953 1.00 46.59 417 MET A O 1
ATOM 3267 N N . PRO A 1 418 ? 9.535 -6.211 -20.088 1.00 41.41 418 PRO A N 1
ATOM 3268 C CA . PRO A 1 418 ? 9.164 -4.935 -20.717 1.00 41.41 418 PRO A CA 1
ATOM 3269 C C . PRO A 1 418 ? 10.307 -4.209 -21.447 1.00 41.41 418 PRO A C 1
ATOM 3271 O O . PRO A 1 418 ? 10.057 -3.401 -22.337 1.00 41.41 418 PRO A O 1
ATOM 3274 N N . MET A 1 419 ? 11.556 -4.483 -21.059 1.00 36.06 419 MET A N 1
ATOM 3275 C CA . MET A 1 419 ? 12.774 -3.954 -21.686 1.00 36.06 419 MET A CA 1
ATOM 3276 C C . MET A 1 419 ? 13.088 -4.581 -23.050 1.00 36.06 419 MET A C 1
ATOM 3278 O O . MET A 1 419 ? 13.862 -3.997 -23.792 1.00 36.06 419 MET A O 1
ATOM 3282 N N . TYR A 1 420 ? 12.514 -5.737 -23.386 1.00 39.22 420 TYR A N 1
ATOM 3283 C CA . TYR A 1 420 ? 12.835 -6.492 -24.604 1.00 39.22 420 TYR A CA 1
ATOM 3284 C C . TYR A 1 420 ? 11.601 -6.791 -25.465 1.00 39.22 420 TYR A C 1
ATOM 3286 O O . TYR A 1 420 ? 11.749 -7.185 -26.618 1.00 39.22 420 TYR A O 1
ATOM 3294 N N . ALA A 1 421 ? 10.390 -6.528 -24.960 1.00 38.16 421 ALA A N 1
ATOM 3295 C CA . ALA A 1 421 ? 9.128 -6.730 -25.679 1.00 38.16 421 ALA A CA 1
ATOM 3296 C C . ALA A 1 421 ? 9.055 -6.028 -27.055 1.00 38.16 421 ALA A C 1
ATOM 3298 O O . ALA A 1 421 ? 8.307 -6.453 -27.925 1.00 38.16 421 ALA A O 1
ATOM 3299 N N . HIS A 1 422 ? 9.842 -4.968 -27.275 1.00 39.31 422 HIS A N 1
ATOM 3300 C CA . HIS A 1 422 ? 9.899 -4.216 -28.536 1.00 39.31 422 HIS A CA 1
ATOM 3301 C C . HIS A 1 422 ? 10.959 -4.726 -29.530 1.00 39.31 422 HIS A C 1
ATOM 3303 O O . HIS A 1 422 ? 11.031 -4.221 -30.643 1.00 39.31 422 HIS A O 1
ATOM 3309 N N . MET A 1 423 ? 11.789 -5.702 -29.145 1.00 36.94 423 MET A N 1
ATOM 3310 C CA . MET A 1 423 ? 12.790 -6.319 -30.029 1.00 36.94 423 MET A CA 1
ATOM 3311 C C . MET A 1 423 ? 12.241 -7.511 -30.829 1.00 36.94 423 MET A C 1
ATOM 3313 O O . MET A 1 423 ? 12.926 -8.008 -31.717 1.00 36.94 423 MET A O 1
ATOM 3317 N N . TYR A 1 424 ? 11.031 -7.975 -30.505 1.00 41.34 424 TYR A N 1
ATOM 3318 C CA . TYR A 1 424 ? 10.415 -9.183 -31.068 1.00 41.34 424 TYR A CA 1
ATOM 3319 C C . TYR A 1 424 ? 8.999 -8.934 -31.629 1.00 41.34 424 TYR A C 1
ATOM 3321 O O . TYR A 1 424 ? 8.252 -9.892 -31.825 1.00 41.34 424 TYR A O 1
ATOM 3329 N N . ALA A 1 425 ? 8.632 -7.665 -31.849 1.00 37.00 425 ALA A N 1
ATOM 3330 C CA . ALA A 1 425 ? 7.364 -7.237 -32.445 1.00 37.00 425 ALA A CA 1
ATOM 3331 C C . ALA A 1 425 ? 7.474 -7.050 -33.963 1.00 37.00 425 ALA A C 1
ATOM 3333 O O . ALA A 1 425 ? 8.553 -6.597 -34.414 1.00 37.00 425 ALA A O 1
#

Foldseek 3Di:
DAKAWEAEAPDQDFIDIFDDALQAFPLVVLVRVCVVVVPPDRSLQKKKWFQAAPVRDFDFRVNCNVHHHDQPRTHTRNPRGDGNNRVQNHNVRLDDDDPVCVVVRRHGHGMYIYHDDDPDDDDDDDDDDDDQDPVRVVVVVVVVVVLVVQQVPAAELLRFFPVLLVQQLVLLVADEDEDDFPDDDDAVDAFFDADPPDDCLDPVNLVRVLVVCCVLLVVCVVVVQKDKDACQPPQALLFDRAPSGPHTHTGAAGIFIAGRVQDDPVQNLGRTAEGEHEDCDDDPGSVSSQVSSLQSSLVSHDPPHFYKYWYDNRAQWTWIWADFDQNYIYIYTGGYNNLNSQQSQQRSCVPPPPRDHRDPSPDDPGGTDGSCVRPNGQPCPVLVVVLVVLVVCVVPDDVVVNVVSVVVSVVSVQCSDPVCVVVPD

Solvent-accessible surface area (backbone atoms only — not comparable to full-atom values): 23870 Å² total; per-residue (Å²): 115,36,80,43,29,30,37,54,53,69,42,72,45,76,63,46,77,48,79,45,46,38,81,37,28,45,49,55,52,33,43,49,53,30,61,76,68,63,53,90,65,68,40,82,63,50,45,44,25,43,30,38,46,91,88,70,46,59,40,28,37,57,56,37,49,73,37,36,80,72,69,82,85,38,51,72,64,76,59,48,81,44,31,27,53,78,73,65,53,21,69,84,62,63,56,88,71,57,73,70,44,45,75,72,35,59,32,64,30,52,33,34,34,41,70,74,82,70,94,82,76,83,91,82,79,72,95,66,88,75,79,74,49,72,67,56,48,47,50,50,47,52,47,52,46,46,56,46,48,54,48,63,49,54,40,45,37,90,72,32,34,68,76,55,39,51,44,43,36,59,59,60,59,45,42,82,41,71,68,89,64,72,74,77,92,42,76,90,39,78,54,60,84,77,63,82,97,56,57,79,85,35,66,72,46,44,55,50,55,50,51,52,52,50,66,71,44,34,78,47,40,74,73,56,50,32,44,80,44,83,34,60,87,45,60,57,80,38,50,41,77,53,90,72,47,77,51,22,37,30,29,56,49,39,34,35,37,26,31,47,88,49,54,38,98,90,41,86,46,29,32,31,37,32,42,30,39,76,35,93,65,77,53,82,69,50,51,30,22,44,51,52,50,35,54,33,46,22,64,67,25,47,91,97,29,46,39,30,19,36,40,27,32,56,36,62,44,40,36,34,39,38,32,45,53,84,41,27,41,35,41,48,75,43,52,33,45,48,57,48,48,49,37,52,54,14,64,66,36,51,91,42,100,81,37,50,75,60,54,88,48,59,77,72,84,80,52,71,43,34,50,57,80,63,54,60,78,71,86,45,66,64,55,51,55,52,46,54,55,51,62,77,37,57,92,78,50,59,70,69,61,54,51,51,54,53,49,54,48,51,49,51,57,47,49,72,33,85,93,38,44,79,81,79,110

Sequence (425 aa):
MVKLFCAIVGAAGSAFSVRVDESDTVDDLKKAIKAEKMYQFPADELQLFLAKTEGGAWLTEADVKKGVEDTTGLKLLDAARARLRRVGLSDQDVGGVDEEEEAEGRGPVNVLVVVPKQDGTSNEMSATTTPLTVEQVEMSMNKVLRERDEKASAYSFSDLNTAMEERIVKKMRLTENIPDVKEPVNTSITGYSWIPKIAESEESQRAGYMAYLQQHLKTLIDRGDFLLDDIAGDKSVLNIVDPRLPFAMKGTADVLLINRTSKNPLIKLAGVSLVIELKKKVEPGHVPQAIGQLVSCSMKAPLNCYPLSLLTDLNDHWHFSWFSDKHVLTQVTLQYPKNAFRFIEAAVLRRTESAPLPPSFIPGPFKTIKVDDFLPQPDDDHAEEMMERYELMADVVEPEFLMARRMEYAQHVVQSMPMYAHMYA

Nearest PDB structures (foldseek):
  4goc-assembly2_B  TM=6.940E-01  e=2.745E-02  Saccharomyces cerevisiae S288C
  6pys-assembly1_A  TM=6.326E-01  e=1.160E-01  Homo sapiens
  2m4n-assembly1_A  TM=5.725E-01  e=5.005E-02  Caenorhabditis elegans
  6ie1-assembly1_A  TM=4.992E-01  e=1.664E-01  Homo sapiens
  1dgm-assembly1_A  TM=6.122E-01  e=2.483E+00  Toxoplasma gondii

Secondary structure (DSSP, 8-state):
-EEEEEEETTS----EEEEE-TTSBHHHHHHHHHHHHT-SS-GGG-EEEE-B-TTSPBEEHHHHHT-----TT-EE---TT-BHHHHT-SHHHH-PPPHHHHHTT-PEE-EEEEPP--SS--S---S--PPPPHHHHHHHHHHHHHHHHHHHSPEEGGG--HHHHHHHHHHTT-EEE-----PPP--SSPPP-PPTTS-TTSHHHHHHHHHHHHHHSHHHHHTTSEEEEE-TT-TTTT-B--TTSSS-EE---SEEEEEGGG-BTTBTTTTEEEEEEE-SS--GGGHHHHHHHHHHHHHHSPTT---EEEEE-SSS-EEEEEE-STTEEEEEEE--HHHHHHHHHHHHHTTSTTPPPPPTTS-S----B-HHHHSPPPTTHHHHHHHHHHHHTTTTS-HHHHHHHHHHHHHHHHHHSTTTTTS--

Radius of gyration: 29.23 Å; Cα contacts (8 Å, |Δi|>4): 691; chains: 1; bounding box: 72×65×77 Å